Protein AF-A0ABD2PWU7-F1 (afdb_monomer_lite)

pLDDT: mean 70.2, std 17.77, range [23.59, 94.62]

Structure (mmCIF, N/CA/C/O backbone):
data_AF-A0ABD2PWU7-F1
#
_entry.id   AF-A0ABD2PWU7-F1
#
loop_
_atom_site.group_PDB
_atom_site.id
_atom_site.type_symbol
_atom_site.label_atom_id
_atom_site.label_alt_id
_atom_site.label_comp_id
_atom_site.label_asym_id
_atom_site.label_entity_id
_atom_site.label_seq_id
_atom_site.pdbx_PDB_ins_code
_atom_site.Cartn_x
_atom_site.Cartn_y
_atom_site.Cartn_z
_atom_site.occupancy
_atom_site.B_iso_or_equiv
_atom_site.auth_seq_id
_atom_site.auth_comp_id
_atom_site.auth_asym_id
_atom_site.auth_atom_id
_atom_site.pdbx_PDB_model_num
ATOM 1 N N . MET A 1 1 ? 7.432 2.715 -42.681 1.00 34.25 1 MET A N 1
ATOM 2 C CA . MET A 1 1 ? 7.956 2.878 -41.302 1.00 34.25 1 MET A CA 1
ATOM 3 C C . MET A 1 1 ? 8.471 4.304 -41.055 1.00 34.25 1 MET A C 1
ATOM 5 O O . MET A 1 1 ? 7.788 5.050 -40.371 1.00 34.25 1 MET A O 1
ATOM 9 N N . MET A 1 2 ? 9.568 4.746 -41.690 1.00 31.59 2 MET A N 1
ATOM 10 C CA . MET A 1 2 ? 10.082 6.135 -41.594 1.00 31.59 2 MET A CA 1
ATOM 11 C C . MET A 1 2 ? 9.092 7.215 -42.067 1.00 31.59 2 MET A C 1
ATOM 13 O O . MET A 1 2 ? 9.063 8.310 -41.515 1.00 31.59 2 MET A O 1
ATOM 17 N N . GLN A 1 3 ? 8.257 6.896 -43.059 1.00 32.16 3 GLN A N 1
ATOM 18 C CA . GLN A 1 3 ? 7.255 7.813 -43.608 1.00 32.16 3 GLN A CA 1
ATOM 19 C C . GLN A 1 3 ? 6.080 8.042 -42.638 1.00 32.16 3 GLN A C 1
ATOM 21 O O . GLN A 1 3 ? 5.658 9.183 -42.486 1.00 32.16 3 GLN A O 1
ATOM 26 N N . ILE A 1 4 ? 5.655 6.991 -41.915 1.00 40.31 4 ILE A N 1
ATOM 27 C CA . ILE A 1 4 ? 4.580 6.999 -40.898 1.00 40.31 4 ILE A CA 1
ATOM 28 C C . ILE A 1 4 ? 4.994 7.864 -39.701 1.00 40.31 4 ILE A C 1
ATOM 30 O O . ILE A 1 4 ? 4.287 8.791 -39.327 1.00 40.31 4 ILE A O 1
ATOM 34 N N . LEU A 1 5 ? 6.196 7.635 -39.162 1.00 40.06 5 LEU A N 1
ATOM 35 C CA . LEU A 1 5 ? 6.740 8.431 -38.056 1.00 40.06 5 LEU A CA 1
ATOM 36 C C . LEU A 1 5 ? 6.976 9.900 -38.460 1.00 40.06 5 LEU A C 1
ATOM 38 O O . LEU A 1 5 ? 6.756 10.800 -37.658 1.00 40.06 5 LEU A O 1
ATOM 42 N N . SER A 1 6 ? 7.371 10.161 -39.715 1.00 35.78 6 SER A N 1
ATOM 43 C CA . SER A 1 6 ? 7.597 11.528 -40.216 1.00 35.78 6 SER A CA 1
ATOM 44 C C . SER A 1 6 ? 6.328 12.315 -40.548 1.00 35.78 6 SER A C 1
ATOM 46 O O . SER A 1 6 ? 6.384 13.538 -40.607 1.00 35.78 6 SER A O 1
ATOM 48 N N . THR A 1 7 ? 5.206 11.636 -40.809 1.00 37.19 7 THR A N 1
ATOM 49 C CA . THR A 1 7 ? 3.903 12.295 -40.999 1.00 37.19 7 THR A CA 1
ATOM 50 C C . THR A 1 7 ? 3.255 12.572 -39.648 1.00 37.19 7 THR A C 1
ATOM 52 O O . THR A 1 7 ? 2.799 13.687 -39.435 1.00 37.19 7 THR A O 1
ATOM 55 N N . MET A 1 8 ? 3.343 11.631 -38.698 1.00 36.53 8 MET A N 1
ATOM 56 C CA . MET A 1 8 ? 2.850 11.819 -37.325 1.00 36.53 8 MET A CA 1
ATOM 57 C C . MET A 1 8 ? 3.576 12.939 -36.559 1.00 36.53 8 MET A C 1
ATOM 59 O O . MET A 1 8 ? 2.984 13.543 -35.675 1.00 36.53 8 MET A O 1
ATOM 63 N N . SER A 1 9 ? 4.841 13.242 -36.889 1.00 35.84 9 SER A N 1
ATOM 64 C CA . SER A 1 9 ? 5.598 14.334 -36.252 1.00 35.84 9 SER A CA 1
ATOM 65 C C . SER A 1 9 ? 5.384 15.714 -36.890 1.00 35.84 9 SER A C 1
ATOM 67 O O . SER A 1 9 ? 5.876 16.697 -36.346 1.00 35.84 9 SER A O 1
ATOM 69 N N . LYS A 1 10 ? 4.774 15.796 -38.082 1.00 36.47 10 LYS A N 1
ATOM 70 C CA . LYS A 1 10 ? 4.662 17.044 -38.866 1.00 36.47 10 LYS A CA 1
ATOM 71 C C . LYS A 1 10 ? 3.297 17.719 -38.758 1.00 36.47 10 LYS A C 1
ATOM 73 O O . LYS A 1 10 ? 3.191 18.894 -39.087 1.00 36.47 10 LYS A O 1
ATOM 78 N N . THR A 1 11 ? 2.266 17.001 -38.332 1.00 35.19 11 THR A N 1
ATOM 79 C CA . THR A 1 11 ? 0.912 17.534 -38.183 1.00 35.19 11 THR A CA 1
ATOM 80 C C . THR A 1 11 ? 0.642 17.816 -36.708 1.00 35.19 11 THR A C 1
ATOM 82 O O . THR A 1 11 ? 0.331 16.900 -35.950 1.00 35.19 11 THR A O 1
ATOM 85 N N . GLU A 1 12 ? 0.770 19.078 -36.292 1.00 33.72 12 GLU A N 1
ATOM 86 C CA . GLU A 1 12 ? 0.353 19.542 -34.954 1.00 33.72 12 GLU A CA 1
ATOM 87 C C . GLU A 1 12 ? -1.167 19.392 -34.720 1.00 33.72 12 GLU A C 1
ATOM 89 O O . GLU A 1 12 ? -1.623 19.422 -33.581 1.00 33.72 12 GLU A O 1
ATOM 94 N N . GLU A 1 13 ? -1.945 19.111 -35.769 1.00 30.77 13 GLU A N 1
ATOM 95 C CA . GLU A 1 13 ? -3.311 18.594 -35.683 1.00 30.77 13 GLU A CA 1
ATOM 96 C C . GLU A 1 13 ? -3.353 17.128 -36.128 1.00 30.77 13 GLU A C 1
ATOM 98 O O . GLU A 1 13 ? -3.134 16.812 -37.298 1.00 30.77 13 GLU A O 1
ATOM 103 N N . ILE A 1 14 ? -3.708 16.214 -35.221 1.00 37.56 14 ILE A N 1
ATOM 104 C CA . ILE A 1 14 ? -4.101 14.854 -35.603 1.00 37.56 14 ILE A CA 1
ATOM 105 C C . ILE A 1 14 ? -5.511 14.926 -36.208 1.00 37.56 14 ILE A C 1
ATOM 107 O O . ILE A 1 14 ? -6.498 14.555 -35.573 1.00 37.56 14 ILE A O 1
ATOM 111 N N . LYS A 1 15 ? -5.633 15.383 -37.458 1.00 28.84 15 LYS A N 1
ATOM 112 C CA . LYS A 1 15 ? -6.737 14.907 -38.294 1.00 28.84 15 LYS A CA 1
ATOM 113 C C . LYS A 1 15 ? -6.399 13.470 -38.656 1.00 28.84 15 LYS A C 1
ATOM 115 O O . LYS A 1 15 ? -5.480 13.207 -39.427 1.00 28.84 15 LYS A O 1
ATOM 120 N N . ILE A 1 16 ? -7.112 12.537 -38.028 1.00 35.25 16 ILE A N 1
ATOM 121 C CA . ILE A 1 16 ? -7.152 11.126 -38.423 1.00 35.25 16 ILE A CA 1
ATOM 122 C C . ILE A 1 16 ? -7.849 11.087 -39.791 1.00 35.25 16 ILE A C 1
ATOM 124 O O . ILE A 1 16 ? -9.027 10.754 -39.887 1.00 35.25 16 ILE A O 1
ATOM 128 N N . ASP A 1 17 ? -7.149 11.534 -40.833 1.00 26.16 17 ASP A N 1
ATOM 129 C CA . ASP A 1 17 ? -7.666 11.546 -42.193 1.00 26.16 17 ASP A CA 1
ATOM 130 C C . ASP A 1 17 ? -7.771 10.110 -42.709 1.00 26.16 17 ASP A C 1
ATOM 132 O O . ASP A 1 17 ? -6.956 9.229 -42.410 1.00 26.16 17 ASP A O 1
ATOM 136 N N . GLU A 1 18 ? -8.820 9.889 -43.494 1.00 30.84 18 GLU A N 1
ATOM 137 C CA . GLU A 1 18 ? -9.349 8.614 -43.988 1.00 30.84 18 GLU A CA 1
ATOM 138 C C . GLU A 1 18 ? -8.356 7.766 -44.814 1.00 30.84 18 GLU A C 1
ATOM 140 O O . GLU A 1 18 ? -8.673 6.646 -45.209 1.00 30.84 18 GLU A O 1
ATOM 145 N N . SER A 1 19 ? -7.125 8.238 -45.027 1.00 32.84 19 SER A N 1
ATOM 146 C CA . SER A 1 19 ? -6.068 7.551 -45.777 1.00 32.84 19 SER A CA 1
ATOM 147 C C . SER A 1 19 ? -5.374 6.406 -45.024 1.00 32.84 19 SER A C 1
ATOM 149 O O . SER A 1 19 ? -4.633 5.643 -45.640 1.00 32.84 19 SER A O 1
ATOM 151 N N . TYR A 1 20 ? -5.598 6.247 -43.713 1.00 38.97 20 TYR A N 1
ATOM 152 C CA . TYR A 1 20 ? -5.030 5.146 -42.914 1.00 38.97 20 TYR A CA 1
ATOM 153 C C . TYR A 1 20 ? -6.076 4.091 -42.523 1.00 38.97 20 TYR A C 1
ATOM 155 O O . TYR A 1 20 ? -6.148 3.662 -41.374 1.00 38.97 20 TYR A O 1
ATOM 163 N N . GLY A 1 21 ? -6.854 3.612 -43.498 1.00 32.50 21 GLY A N 1
ATOM 164 C CA . GLY A 1 21 ? -7.841 2.529 -43.349 1.00 32.50 21 GLY A CA 1
ATOM 165 C C . GLY A 1 21 ? -7.279 1.130 -43.032 1.00 32.50 21 GLY A C 1
ATOM 166 O O . GLY A 1 21 ? -7.950 0.141 -43.300 1.00 32.50 21 GLY A O 1
ATOM 167 N N . PHE A 1 22 ? -6.055 1.019 -42.499 1.00 37.34 22 PHE A N 1
ATOM 168 C CA . PHE A 1 22 ? -5.415 -0.264 -42.158 1.00 37.34 22 PHE A CA 1
ATOM 169 C C . PHE A 1 22 ? -5.101 -0.425 -40.662 1.00 37.34 22 PHE A C 1
ATOM 171 O O . PHE A 1 22 ? -4.776 -1.519 -40.202 1.00 37.34 22 PHE A O 1
ATOM 178 N N . MET A 1 23 ? -5.196 0.655 -39.882 1.00 37.44 23 MET A N 1
ATOM 179 C CA . MET A 1 23 ? -5.170 0.590 -38.425 1.00 37.44 23 MET A CA 1
ATOM 180 C C . MET A 1 23 ? -6.578 0.902 -37.928 1.00 37.44 23 MET A C 1
ATOM 182 O O . MET A 1 23 ? -6.939 2.068 -37.806 1.00 37.44 23 MET A O 1
ATOM 186 N N . ASP A 1 24 ? -7.359 -0.141 -37.631 1.00 36.56 24 ASP A N 1
ATOM 187 C CA . ASP A 1 24 ? -8.602 -0.039 -36.853 1.00 36.56 24 ASP A CA 1
ATOM 188 C C . ASP A 1 24 ? -8.263 0.384 -35.412 1.00 36.56 24 ASP A C 1
ATOM 190 O O . ASP A 1 24 ? -8.344 -0.385 -34.453 1.00 36.56 24 ASP A O 1
ATOM 194 N N . ILE A 1 25 ? -7.801 1.622 -35.253 1.00 39.88 25 ILE A N 1
ATOM 195 C CA . ILE A 1 25 ? -7.757 2.303 -33.968 1.00 39.88 25 ILE A CA 1
ATOM 196 C C . ILE A 1 25 ? -9.164 2.887 -33.799 1.00 39.88 25 ILE A C 1
ATOM 198 O O . ILE A 1 25 ? -9.588 3.677 -34.647 1.00 39.88 25 ILE A O 1
ATOM 202 N N . PRO A 1 26 ? -9.931 2.491 -32.767 1.00 34.94 26 PRO A N 1
ATOM 203 C CA . PRO A 1 26 ? -11.303 2.955 -32.605 1.00 34.94 26 PRO A CA 1
ATOM 204 C C . PRO A 1 26 ? -11.345 4.491 -32.580 1.00 34.94 26 PRO A C 1
ATOM 206 O O . PRO A 1 26 ? -10.739 5.122 -31.717 1.00 34.94 26 PRO A O 1
ATOM 209 N N . LYS A 1 27 ? -12.078 5.086 -33.535 1.00 34.91 27 LYS A N 1
ATOM 210 C CA . LYS A 1 27 ? -12.177 6.538 -33.807 1.00 34.91 27 LYS A CA 1
ATOM 211 C C . LYS A 1 27 ? -12.798 7.376 -32.676 1.00 34.91 27 LYS A C 1
ATOM 213 O O . LYS A 1 27 ? -13.041 8.564 -32.851 1.00 34.91 27 LYS A O 1
ATOM 218 N N . THR A 1 28 ? -13.071 6.792 -31.515 1.00 31.52 28 THR A N 1
ATOM 219 C CA . THR A 1 28 ? -13.660 7.482 -30.362 1.00 31.52 28 THR A CA 1
ATOM 220 C C . THR A 1 28 ? -12.638 7.621 -29.232 1.00 31.52 28 THR A C 1
ATOM 222 O O . THR A 1 28 ? -12.677 6.831 -28.288 1.00 31.52 28 THR A O 1
ATOM 225 N N . PRO A 1 29 ? -11.750 8.633 -29.262 1.00 34.34 29 PRO A N 1
ATOM 226 C CA . PRO A 1 29 ? -10.846 8.914 -28.144 1.00 34.34 29 PRO A CA 1
ATOM 227 C C . PRO A 1 29 ? -11.596 9.361 -26.875 1.00 34.34 29 PRO A C 1
ATOM 229 O O . PRO A 1 29 ? -11.069 9.233 -25.776 1.00 34.34 29 PRO A O 1
ATOM 232 N N . ALA A 1 30 ? -12.844 9.832 -27.002 1.00 29.45 30 ALA A N 1
ATOM 233 C CA . ALA A 1 30 ? -13.613 10.419 -25.901 1.00 29.45 30 ALA A CA 1
ATOM 234 C C . ALA A 1 30 ? -14.415 9.417 -25.043 1.00 29.45 30 ALA A C 1
ATOM 236 O O . ALA A 1 30 ? -14.859 9.772 -23.957 1.00 29.45 30 ALA A O 1
ATOM 237 N N . LYS A 1 31 ? -14.622 8.173 -25.504 1.00 28.61 31 LYS A N 1
ATOM 238 C CA . LYS A 1 31 ? -15.430 7.159 -24.785 1.00 28.61 31 LYS A CA 1
ATOM 239 C C . LYS A 1 31 ? -14.616 6.032 -24.143 1.00 28.61 31 LYS A C 1
ATOM 241 O O . LYS A 1 31 ? -15.194 5.175 -23.488 1.00 28.61 31 LYS A O 1
ATOM 246 N N . LEU A 1 32 ? -13.295 6.031 -24.322 1.00 28.73 32 LEU A N 1
ATOM 247 C CA . LEU A 1 32 ? -12.392 4.978 -23.833 1.00 28.73 32 LEU A CA 1
ATOM 248 C C . LEU A 1 32 ? -11.562 5.378 -22.601 1.00 28.73 32 LEU A C 1
ATOM 250 O O . LEU A 1 32 ? -10.792 4.568 -22.096 1.00 28.73 32 LEU A O 1
ATOM 254 N N . THR A 1 33 ? -11.718 6.608 -22.112 1.00 33.91 33 THR A N 1
ATOM 255 C CA . THR A 1 33 ? -11.036 7.145 -20.919 1.00 33.91 33 THR A CA 1
ATOM 256 C C . THR A 1 33 ? -11.896 7.131 -19.664 1.00 33.91 33 THR A C 1
ATOM 258 O O . THR A 1 33 ? -11.377 7.316 -18.567 1.00 33.91 33 THR A O 1
ATOM 261 N N . GLN A 1 34 ? -13.191 6.859 -19.792 1.00 32.19 34 GLN A N 1
ATOM 262 C CA . GLN A 1 34 ? -14.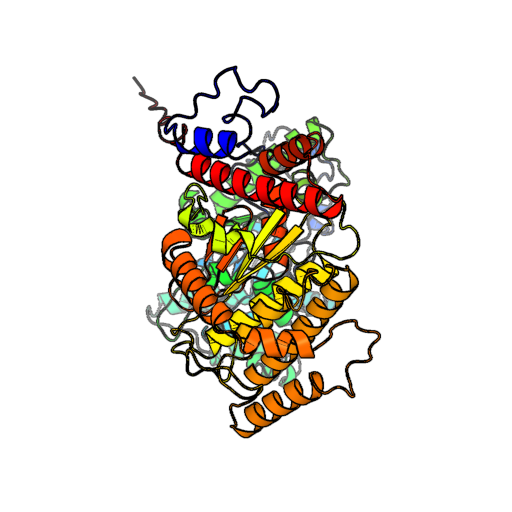007 6.533 -18.638 1.00 32.19 34 GLN A CA 1
ATOM 263 C C . GLN A 1 34 ? -13.857 5.030 -18.402 1.00 32.19 34 GLN A C 1
ATOM 265 O O . GLN A 1 34 ? -14.594 4.217 -18.959 1.00 32.19 34 GLN A O 1
ATOM 270 N N . LEU A 1 35 ? -12.896 4.662 -17.541 1.00 32.47 35 LEU A N 1
ATOM 271 C CA . LEU A 1 35 ? -13.116 3.523 -16.643 1.00 32.47 35 LEU A CA 1
ATOM 272 C C . LEU A 1 35 ? -14.576 3.615 -16.170 1.00 32.47 35 LEU A C 1
ATOM 274 O O . LEU A 1 35 ? -15.042 4.736 -15.958 1.00 32.47 35 LEU A O 1
ATOM 278 N N . PRO A 1 36 ? -15.333 2.512 -16.060 1.00 28.12 36 PRO A N 1
ATOM 279 C CA . PRO A 1 36 ? -16.698 2.585 -15.566 1.00 28.12 36 PRO A CA 1
ATOM 280 C C . PRO A 1 36 ? -16.656 3.113 -14.127 1.00 28.12 36 PRO A C 1
ATOM 282 O O . PRO A 1 36 ? -16.531 2.344 -13.179 1.00 28.12 36 PRO A O 1
ATOM 285 N N . SER A 1 37 ? -16.715 4.436 -13.969 1.00 38.88 37 SER A N 1
ATOM 286 C CA . SER A 1 37 ? -16.764 5.157 -12.706 1.00 38.88 37 SER A CA 1
ATOM 287 C C . SER A 1 37 ? -18.156 4.947 -12.130 1.00 38.88 37 SER A C 1
ATOM 289 O O . SER A 1 37 ? -19.011 5.822 -12.168 1.00 38.88 37 SER A O 1
ATOM 291 N N . GLY A 1 38 ? -18.406 3.722 -11.671 1.00 35.66 38 GLY A N 1
ATOM 292 C CA . GLY A 1 38 ? -19.599 3.343 -10.925 1.00 35.66 38 GLY A CA 1
ATOM 293 C C . GLY A 1 38 ? -19.498 3.674 -9.434 1.00 35.66 38 GLY A C 1
ATOM 294 O O . GLY A 1 38 ? -20.370 3.252 -8.687 1.00 35.66 38 GLY A O 1
ATOM 295 N N . SER A 1 39 ? -18.442 4.377 -9.007 1.00 42.34 39 SER A N 1
ATOM 296 C CA . SER A 1 39 ? -18.268 4.901 -7.648 1.00 42.34 39 SER A CA 1
ATOM 297 C C . SER A 1 39 ? -17.919 6.383 -7.714 1.00 42.34 39 SER A C 1
ATOM 299 O O . SER A 1 39 ? -17.072 6.792 -8.514 1.00 42.34 39 SER A O 1
ATOM 301 N N . VAL A 1 40 ? -18.533 7.166 -6.826 1.00 40.91 40 VAL A N 1
ATOM 302 C CA . VAL A 1 40 ? -18.274 8.601 -6.612 1.00 40.91 40 VAL A CA 1
ATOM 303 C C . VAL A 1 40 ? -16.796 8.879 -6.303 1.00 40.91 40 VAL A C 1
ATOM 305 O O . VAL A 1 40 ? -16.309 9.982 -6.547 1.00 40.91 40 VAL A O 1
ATOM 308 N N . THR A 1 41 ? -16.047 7.885 -5.815 1.00 47.69 41 THR A N 1
ATOM 309 C CA . THR A 1 41 ? -14.619 8.053 -5.519 1.00 47.69 41 THR A CA 1
ATOM 310 C C . THR A 1 41 ? -13.726 7.937 -6.754 1.00 47.69 41 THR A C 1
ATOM 312 O O . THR A 1 41 ? -12.670 8.564 -6.772 1.00 47.69 41 THR A O 1
ATOM 315 N N . GLY A 1 42 ? -14.113 7.166 -7.783 1.00 55.00 42 GLY A N 1
ATOM 316 C CA . GLY A 1 42 ? -13.276 6.892 -8.965 1.00 55.00 42 GLY A CA 1
ATOM 317 C C . GLY A 1 42 ? -11.856 6.399 -8.634 1.00 55.00 42 GLY A C 1
ATOM 318 O O . GLY A 1 42 ? -10.950 6.533 -9.457 1.00 55.00 42 GLY A O 1
ATOM 319 N N . GLN A 1 43 ? -11.643 5.901 -7.412 1.00 65.38 43 GLN A N 1
ATOM 320 C CA . GLN A 1 43 ? -10.336 5.628 -6.824 1.00 65.38 43 GLN A CA 1
ATOM 321 C C . GLN A 1 43 ? -10.084 4.124 -6.721 1.00 65.38 43 GLN A C 1
ATOM 323 O O . GLN A 1 43 ? -10.994 3.303 -6.775 1.00 65.38 43 GLN A O 1
ATOM 328 N N . TRP A 1 44 ? -8.810 3.767 -6.606 1.00 77.62 44 TRP A N 1
ATOM 329 C CA . TRP A 1 44 ? -8.376 2.387 -6.434 1.00 77.62 44 TRP A CA 1
ATOM 330 C C . TRP A 1 44 ? -8.557 1.953 -4.976 1.00 77.62 44 TRP A C 1
ATOM 332 O O . TRP A 1 44 ? -8.318 2.739 -4.057 1.00 77.62 44 TRP A O 1
ATOM 342 N N . ALA A 1 45 ? -8.949 0.697 -4.771 1.00 84.62 45 ALA A N 1
ATOM 343 C CA . ALA A 1 45 ? -9.182 0.101 -3.461 1.00 84.62 45 ALA A CA 1
ATOM 344 C C . ALA A 1 45 ? -8.006 -0.794 -3.062 1.00 84.62 45 ALA A C 1
ATOM 346 O O . ALA A 1 45 ? -7.643 -1.707 -3.800 1.00 84.62 45 ALA A O 1
ATOM 347 N N . LEU A 1 46 ? -7.432 -0.579 -1.884 1.00 88.56 46 LEU A N 1
ATOM 348 C CA . LEU A 1 46 ? -6.423 -1.464 -1.315 1.00 88.56 46 LEU A CA 1
ATOM 349 C C . LEU A 1 46 ? -7.034 -2.805 -0.891 1.00 88.56 46 LEU A C 1
ATOM 351 O O . LEU A 1 46 ? -8.091 -2.848 -0.266 1.00 88.56 46 LEU A O 1
ATOM 355 N N . ASP A 1 47 ? -6.337 -3.899 -1.180 1.00 89.06 47 ASP A N 1
ATOM 356 C CA . ASP A 1 47 ? -6.702 -5.229 -0.705 1.00 89.06 47 ASP A CA 1
ATOM 357 C C . ASP A 1 47 ? -6.428 -5.371 0.797 1.00 89.06 47 ASP A C 1
ATOM 359 O O . ASP A 1 47 ? -5.281 -5.407 1.245 1.00 89.06 47 ASP A O 1
ATOM 363 N N . LEU A 1 48 ? -7.507 -5.456 1.576 1.00 89.38 48 LEU A N 1
ATOM 364 C CA . LEU A 1 48 ? -7.463 -5.543 3.035 1.00 89.38 48 LEU A CA 1
ATOM 365 C C . LEU A 1 48 ? -7.579 -6.979 3.569 1.00 89.38 48 LEU A C 1
ATOM 367 O O . LEU A 1 48 ? -7.531 -7.171 4.782 1.00 89.38 48 LEU A O 1
ATOM 371 N N . ARG A 1 49 ? -7.704 -8.007 2.714 1.00 86.62 49 ARG A N 1
ATOM 372 C CA . ARG A 1 49 ? -7.956 -9.397 3.161 1.00 86.62 49 ARG A CA 1
ATOM 373 C C . ARG A 1 49 ? -6.871 -9.945 4.091 1.00 86.62 49 ARG A C 1
ATOM 375 O O . ARG A 1 49 ? -7.173 -10.688 5.019 1.00 86.62 49 ARG A O 1
ATOM 382 N N . PHE A 1 50 ? -5.614 -9.592 3.822 1.00 86.12 50 PHE A N 1
ATOM 383 C CA . PHE A 1 50 ? -4.446 -10.026 4.597 1.00 86.12 50 PHE A CA 1
ATOM 384 C C . PHE A 1 50 ? -3.907 -8.932 5.526 1.00 86.12 50 PHE A C 1
ATOM 386 O O . PHE A 1 50 ? -2.831 -9.089 6.103 1.00 86.12 50 PHE A O 1
ATOM 393 N N . ALA A 1 51 ? -4.630 -7.819 5.662 1.00 88.19 51 ALA A N 1
ATOM 394 C CA . ALA A 1 51 ? -4.211 -6.727 6.520 1.00 88.19 51 ALA A CA 1
ATOM 395 C C . ALA A 1 51 ? -4.398 -7.119 8.003 1.00 88.19 51 ALA A C 1
ATOM 397 O O . ALA A 1 51 ? -5.450 -7.652 8.369 1.00 88.19 51 ALA A O 1
ATOM 398 N N . PRO A 1 52 ? -3.414 -6.852 8.881 1.00 90.81 52 PRO A N 1
ATOM 399 C CA . PRO A 1 52 ? -3.467 -7.177 10.308 1.00 90.81 52 PRO A CA 1
ATOM 400 C C . PRO A 1 52 ? -4.333 -6.169 11.085 1.00 90.81 52 PRO A C 1
ATOM 402 O O . PRO A 1 52 ? -3.870 -5.472 11.987 1.00 90.81 52 PRO A O 1
ATOM 405 N N . ILE A 1 53 ? -5.605 -6.066 10.704 1.00 91.94 53 ILE A N 1
ATOM 406 C CA . ILE A 1 53 ? -6.568 -5.112 11.259 1.00 91.94 53 ILE A CA 1
ATOM 407 C C . ILE A 1 53 ? -7.157 -5.660 12.560 1.00 91.94 53 ILE A C 1
ATOM 409 O O . ILE A 1 53 ? -7.664 -6.782 12.603 1.00 91.94 53 ILE A O 1
ATOM 413 N N . CYS A 1 54 ? -7.169 -4.835 13.607 1.00 90.62 54 CYS A N 1
ATOM 414 C CA . CYS A 1 54 ? -7.915 -5.122 14.829 1.00 90.62 54 CYS A CA 1
ATOM 415 C C . CYS A 1 54 ? -9.379 -4.710 14.621 1.00 90.62 54 CYS A C 1
ATOM 417 O O . CYS A 1 54 ? -9.730 -3.542 14.796 1.00 90.62 54 CYS A O 1
ATOM 419 N N . PHE A 1 55 ? -10.231 -5.642 14.190 1.00 91.56 55 PHE A N 1
ATOM 420 C CA . PHE A 1 55 ? -11.667 -5.388 14.037 1.00 91.56 55 PHE A CA 1
ATOM 421 C C . PHE A 1 55 ? -12.369 -5.357 15.395 1.00 91.56 55 PHE A C 1
ATOM 423 O O . PHE A 1 55 ? -12.189 -6.266 16.201 1.00 91.56 55 PHE A O 1
ATOM 430 N N . ALA A 1 56 ? -13.199 -4.341 15.629 1.00 89.25 56 ALA A N 1
ATOM 431 C CA . ALA A 1 56 ? -13.986 -4.191 16.852 1.00 89.25 56 ALA A CA 1
ATOM 432 C C . ALA A 1 56 ? -15.318 -4.957 16.808 1.00 89.25 56 ALA A C 1
ATOM 434 O O . ALA A 1 56 ? -15.784 -5.440 17.837 1.00 89.25 56 ALA A O 1
ATOM 435 N N . ASN A 1 57 ? -15.905 -5.123 15.623 1.00 89.75 57 ASN A N 1
ATOM 436 C CA . ASN A 1 57 ? -17.134 -5.886 15.402 1.00 89.75 57 ASN A CA 1
ATOM 437 C C . ASN A 1 57 ? -17.056 -6.747 14.128 1.00 89.75 57 ASN A C 1
ATOM 439 O O . ASN A 1 57 ? -16.219 -6.531 13.245 1.00 89.75 57 ASN A O 1
ATOM 443 N N . ASP A 1 58 ? -17.950 -7.730 14.039 1.00 90.44 58 ASP A N 1
ATOM 444 C CA . ASP A 1 58 ? -18.164 -8.572 12.861 1.00 90.44 58 ASP A CA 1
ATOM 445 C C . ASP A 1 58 ? -19.672 -8.789 12.646 1.00 90.44 58 ASP A C 1
ATOM 447 O O . ASP A 1 58 ? -20.324 -9.533 13.381 1.00 90.44 58 ASP A O 1
ATOM 451 N N . LEU A 1 59 ? -20.233 -8.143 11.616 1.00 90.06 59 LEU A N 1
ATOM 452 C CA . LEU A 1 59 ? -21.678 -8.128 11.356 1.00 90.06 59 LEU A CA 1
ATOM 453 C C . LEU A 1 59 ? -22.237 -9.511 10.983 1.00 90.06 59 LEU A C 1
ATOM 455 O O . LEU A 1 59 ? -23.444 -9.727 11.065 1.00 90.06 59 LEU A O 1
ATOM 459 N N . GLU A 1 60 ? -21.385 -10.446 10.556 1.00 90.00 60 GLU A N 1
ATOM 460 C CA . GLU A 1 60 ? -21.805 -11.788 10.143 1.00 90.00 60 GLU A CA 1
ATOM 461 C C . GLU A 1 60 ? -21.788 -12.797 11.296 1.00 90.00 60 GLU A C 1
ATOM 463 O O . GLU A 1 60 ? -22.567 -13.758 11.290 1.00 90.00 60 GLU A O 1
ATOM 468 N N . LYS A 1 61 ? -20.899 -12.588 12.276 1.00 88.38 61 LYS A N 1
ATOM 469 C CA . LYS A 1 61 ? -20.633 -13.536 13.368 1.00 88.38 61 LYS A CA 1
ATOM 470 C C . LYS A 1 61 ? -21.194 -13.093 14.712 1.00 88.38 61 LYS A C 1
ATOM 472 O O . LYS A 1 61 ? -21.594 -13.952 15.495 1.00 88.38 61 LYS A O 1
ATOM 477 N N . ASP A 1 62 ? -21.230 -11.792 14.987 1.00 86.00 62 ASP A N 1
ATOM 478 C CA . ASP A 1 62 ? -21.637 -11.300 16.298 1.00 86.00 62 ASP A CA 1
ATOM 479 C C . ASP A 1 62 ? -23.135 -11.541 16.533 1.00 86.00 62 ASP A C 1
ATOM 481 O O . ASP A 1 62 ? -23.992 -11.214 15.705 1.00 86.00 62 ASP A O 1
ATOM 485 N N . ALA A 1 63 ? -23.469 -12.059 17.719 1.00 83.06 63 ALA A N 1
ATOM 486 C CA . ALA A 1 63 ? -24.848 -12.351 18.112 1.00 83.06 63 ALA A CA 1
ATOM 487 C C . ALA A 1 63 ? -25.755 -11.107 18.057 1.00 83.06 63 ALA A C 1
ATOM 489 O O . ALA A 1 63 ? -26.941 -11.214 17.740 1.00 83.06 63 ALA A O 1
ATOM 490 N N . ALA A 1 64 ? -25.179 -9.919 18.277 1.00 80.88 64 ALA A N 1
ATOM 491 C CA . ALA A 1 64 ? -25.879 -8.637 18.259 1.00 80.88 64 ALA A CA 1
ATOM 492 C C . ALA A 1 64 ? -26.573 -8.314 16.920 1.00 80.88 64 ALA A C 1
ATOM 494 O O . ALA A 1 64 ? -27.541 -7.551 16.930 1.00 80.88 64 ALA A O 1
ATOM 495 N N . PHE A 1 65 ? -26.106 -8.894 15.805 1.00 87.56 65 PHE A N 1
ATOM 496 C CA . PHE A 1 65 ? -26.657 -8.688 14.458 1.00 87.56 65 PHE A CA 1
ATOM 497 C C . PHE A 1 65 ? -27.402 -9.920 13.924 1.00 87.56 65 PHE A C 1
ATOM 499 O O . PHE A 1 65 ? -27.847 -9.930 12.782 1.00 87.56 65 PHE A O 1
ATOM 506 N N . SER A 1 66 ? -27.583 -10.964 14.740 1.00 87.50 66 SER A N 1
ATOM 507 C CA . SER A 1 66 ? -28.244 -12.213 14.326 1.00 87.50 66 SER A CA 1
ATOM 508 C C . SER A 1 66 ? -29.683 -12.024 13.831 1.00 87.50 66 SER A C 1
ATOM 510 O O . SER A 1 66 ? -30.141 -12.788 12.984 1.00 87.50 66 SER A O 1
ATOM 512 N N . SER A 1 67 ? -30.382 -10.997 14.323 1.00 89.50 67 SER A N 1
ATOM 513 C CA . SER A 1 67 ? -31.749 -10.658 13.915 1.00 89.50 67 SER A CA 1
ATOM 514 C C . SER A 1 67 ? -31.837 -9.986 12.543 1.00 89.50 67 SER A C 1
ATOM 516 O O . SER A 1 67 ? -32.929 -9.879 11.986 1.00 89.50 67 SER A O 1
ATOM 518 N N . TRP A 1 68 ? -30.720 -9.507 11.993 1.00 90.69 68 TRP A N 1
ATOM 519 C CA . TRP A 1 68 ? -30.709 -8.772 10.734 1.00 90.69 68 TRP A CA 1
ATOM 520 C C . TRP A 1 68 ? -30.660 -9.713 9.522 1.00 90.69 68 TRP A C 1
ATOM 522 O O . TRP A 1 68 ? -30.064 -10.794 9.580 1.00 90.69 68 TRP A O 1
ATOM 532 N N . PRO A 1 69 ? -31.248 -9.311 8.381 1.00 91.94 69 PRO A N 1
ATOM 533 C CA . PRO A 1 69 ? -31.208 -10.116 7.169 1.00 91.94 69 PRO A CA 1
ATOM 534 C C . PRO A 1 69 ? -29.778 -10.229 6.620 1.00 91.94 69 PRO A C 1
ATOM 536 O O . PRO A 1 69 ? -28.987 -9.290 6.695 1.00 91.94 69 PRO A O 1
ATOM 539 N N . ARG A 1 70 ? -29.462 -11.380 6.013 1.00 91.06 70 ARG A N 1
ATOM 540 C CA . ARG A 1 70 ? -28.144 -11.683 5.411 1.00 91.06 70 ARG A CA 1
ATOM 541 C C . ARG A 1 70 ? -28.138 -11.672 3.879 1.00 91.06 70 ARG A C 1
ATOM 543 O O . ARG A 1 70 ? -27.124 -12.003 3.268 1.00 91.06 70 ARG A O 1
ATOM 550 N N . THR A 1 71 ? -29.268 -11.337 3.263 1.00 90.69 71 THR A N 1
ATOM 551 C CA . THR A 1 71 ? -29.461 -11.336 1.805 1.00 90.69 71 THR A CA 1
ATOM 552 C C . THR A 1 71 ? -29.281 -9.937 1.229 1.00 90.69 71 THR A C 1
ATOM 554 O O . THR A 1 71 ? -29.835 -8.985 1.785 1.00 90.69 71 THR A O 1
ATOM 557 N N . VAL A 1 72 ? -28.647 -9.812 0.061 1.00 89.69 72 VAL A N 1
ATOM 558 C CA . VAL A 1 72 ? -28.464 -8.538 -0.664 1.00 89.69 72 VAL A CA 1
ATOM 559 C C . VAL A 1 72 ? -29.800 -7.855 -0.963 1.00 89.69 72 VAL A C 1
ATOM 561 O O . VAL A 1 72 ? -29.890 -6.629 -0.939 1.00 89.69 72 VAL A O 1
ATOM 564 N N . ARG A 1 73 ? -30.877 -8.633 -1.142 1.00 88.94 73 ARG A N 1
ATOM 565 C CA . ARG A 1 73 ? -32.250 -8.121 -1.314 1.00 88.94 73 ARG A CA 1
ATOM 566 C C . ARG A 1 73 ? -32.694 -7.157 -0.210 1.00 88.94 73 ARG A C 1
ATOM 568 O O . ARG A 1 73 ? -33.500 -6.273 -0.480 1.00 88.94 73 ARG A O 1
ATOM 575 N N . ALA A 1 74 ? -32.147 -7.278 1.001 1.00 88.44 74 ALA A N 1
ATOM 576 C CA . ALA A 1 74 ? -32.445 -6.367 2.104 1.00 88.44 74 ALA A CA 1
ATOM 577 C C . ALA A 1 74 ? -32.078 -4.911 1.776 1.00 88.44 74 ALA A C 1
ATOM 579 O O . ALA A 1 74 ? -32.781 -3.995 2.199 1.00 88.44 74 ALA A O 1
ATOM 580 N N . LEU A 1 75 ? -31.046 -4.691 0.953 1.00 88.19 75 LEU A N 1
ATOM 581 C CA . LEU A 1 75 ? -30.637 -3.352 0.528 1.00 88.19 75 LEU A CA 1
ATOM 582 C C . LEU A 1 75 ? -31.693 -2.659 -0.343 1.00 88.19 75 LEU A C 1
ATOM 584 O O . LEU A 1 75 ? -31.715 -1.435 -0.392 1.00 88.19 75 LEU A O 1
ATOM 588 N N . PHE A 1 76 ? -32.575 -3.408 -1.011 1.00 86.69 76 PHE A N 1
ATOM 589 C CA . PHE A 1 76 ? -33.638 -2.864 -1.869 1.00 86.69 76 PHE A CA 1
ATOM 590 C C . PHE A 1 76 ? -34.919 -2.524 -1.105 1.00 86.69 76 PHE A C 1
ATOM 592 O O . PHE A 1 76 ? -35.845 -1.947 -1.674 1.00 86.69 76 PHE A O 1
ATOM 599 N N . THR A 1 77 ? -35.008 -2.894 0.172 1.00 81.69 77 THR A N 1
ATOM 600 C CA . THR A 1 77 ? -36.226 -2.658 0.946 1.00 81.69 77 THR A CA 1
ATOM 601 C C . THR A 1 77 ? -36.409 -1.159 1.210 1.00 81.69 77 THR A C 1
ATOM 603 O O . THR A 1 77 ? -35.458 -0.494 1.627 1.00 81.69 77 THR A O 1
ATOM 606 N N . PRO A 1 78 ? -37.600 -0.577 0.984 1.00 67.81 78 PRO A N 1
ATOM 607 C CA . PRO A 1 78 ? -37.873 0.814 1.343 1.00 67.81 78 PRO A CA 1
ATOM 608 C C . PRO A 1 78 ? -37.743 1.016 2.862 1.00 67.81 78 PRO A C 1
ATOM 610 O O . PRO A 1 78 ? -38.231 0.215 3.655 1.00 67.81 78 PRO A O 1
ATOM 613 N N . SER A 1 79 ? -37.048 2.080 3.281 1.00 62.59 79 SER A N 1
ATOM 614 C CA . SER A 1 79 ? -36.938 2.442 4.703 1.00 62.59 79 SER A CA 1
ATOM 615 C C . SER A 1 79 ? -38.127 3.320 5.019 1.00 62.59 79 SER A C 1
ATOM 617 O O . SER A 1 79 ? -38.119 4.491 4.658 1.00 62.59 79 SER A O 1
ATOM 619 N N . TYR A 1 80 ? -39.143 2.775 5.674 1.00 54.62 80 TYR A N 1
ATOM 620 C CA . TYR A 1 80 ? -40.271 3.596 6.110 1.00 54.62 80 TYR A CA 1
ATOM 621 C C . TYR A 1 80 ? -39.999 4.305 7.449 1.00 54.62 80 TYR A C 1
ATOM 623 O O . TYR A 1 80 ? -40.594 5.344 7.704 1.00 54.62 80 TYR A O 1
ATOM 631 N N . PHE A 1 81 ? -39.070 3.795 8.275 1.00 51.38 81 PHE A N 1
ATOM 632 C CA . PHE A 1 81 ? -38.807 4.311 9.634 1.00 51.38 81 PHE A CA 1
ATOM 633 C C . PHE A 1 81 ? -37.330 4.291 10.076 1.00 51.38 81 PHE A C 1
ATOM 635 O O . PHE A 1 81 ? -37.031 4.480 11.250 1.00 51.38 81 PHE A O 1
ATOM 642 N N . GLY A 1 82 ? -36.388 4.062 9.161 1.00 52.31 82 GLY A N 1
ATOM 643 C CA . GLY A 1 82 ? -34.953 4.050 9.458 1.00 52.31 82 GLY A CA 1
ATOM 644 C C . GLY A 1 82 ? -34.234 4.980 8.499 1.00 52.31 82 GLY A C 1
ATOM 645 O O . GLY A 1 82 ? -34.626 5.039 7.338 1.00 52.31 82 GLY A O 1
ATOM 646 N N . GLY A 1 83 ? -33.227 5.710 8.978 1.00 65.00 83 GLY A N 1
ATOM 647 C CA . GLY A 1 83 ? -32.436 6.645 8.178 1.00 65.00 83 GLY A CA 1
ATOM 648 C C . GLY A 1 83 ? -31.783 6.022 6.926 1.00 65.00 83 GLY A C 1
ATOM 649 O O . GLY A 1 83 ? -32.115 4.913 6.503 1.00 65.00 83 GLY A O 1
ATOM 650 N N . PRO A 1 84 ? -30.824 6.714 6.299 1.00 66.75 84 PRO A N 1
ATOM 651 C CA . PRO A 1 84 ? -30.307 6.312 4.990 1.00 66.75 84 PRO A CA 1
ATOM 652 C C . PRO A 1 84 ? -29.613 4.938 4.967 1.00 66.75 84 PRO A C 1
ATOM 654 O O . PRO A 1 84 ? -29.490 4.338 3.902 1.00 66.75 84 PRO A O 1
ATOM 657 N N . MET A 1 85 ? -29.180 4.416 6.119 1.00 80.19 85 MET A N 1
ATOM 658 C CA . MET A 1 85 ? -28.476 3.136 6.212 1.00 80.19 85 MET A CA 1
ATOM 659 C C . MET A 1 85 ? -29.430 1.957 6.443 1.00 80.19 85 MET A C 1
ATOM 661 O O . MET A 1 85 ? -30.258 1.971 7.355 1.00 80.19 85 MET A O 1
ATOM 665 N N . LYS A 1 86 ? -29.276 0.900 5.639 1.00 84.88 86 LYS A N 1
ATOM 666 C CA . LYS A 1 86 ? -30.055 -0.343 5.747 1.00 84.88 86 LYS A CA 1
ATOM 667 C C . LYS A 1 86 ? -29.432 -1.301 6.755 1.00 84.88 86 LYS A C 1
ATOM 669 O O . LYS A 1 86 ? -28.225 -1.514 6.744 1.00 84.88 86 LYS A O 1
ATOM 674 N N . GLN A 1 87 ? -30.267 -1.926 7.582 1.00 87.50 87 GLN A N 1
ATOM 675 C CA . GLN A 1 87 ? -29.829 -2.992 8.483 1.00 87.50 87 GLN A CA 1
ATOM 676 C C . GLN A 1 87 ? -29.544 -4.266 7.685 1.00 87.50 87 GLN A C 1
ATOM 678 O O . GLN A 1 87 ? -30.434 -4.809 7.027 1.00 87.50 87 GLN A O 1
ATOM 683 N N . ILE A 1 88 ? -28.300 -4.738 7.739 1.00 90.31 88 ILE A N 1
ATOM 684 C CA . ILE A 1 88 ? -27.853 -5.951 7.055 1.00 90.31 88 ILE A CA 1
ATOM 685 C C . ILE A 1 88 ? -26.715 -6.612 7.839 1.00 90.31 88 ILE A C 1
ATOM 687 O O . ILE A 1 88 ? -25.737 -5.960 8.197 1.00 90.31 88 ILE A O 1
ATOM 691 N N . ALA A 1 89 ? -26.835 -7.911 8.118 1.00 91.06 89 ALA A N 1
ATOM 692 C CA . ALA A 1 89 ? -25.813 -8.704 8.814 1.00 91.06 89 ALA A CA 1
ATOM 693 C C . ALA A 1 89 ? -24.758 -9.232 7.830 1.00 91.06 89 ALA A C 1
ATOM 695 O O . ALA A 1 89 ? -24.550 -10.440 7.704 1.00 91.06 89 ALA A O 1
ATOM 696 N N . ARG A 1 90 ? -24.155 -8.321 7.060 1.00 91.56 90 ARG A N 1
ATOM 697 C CA . ARG A 1 90 ? -23.094 -8.609 6.089 1.00 91.56 90 ARG A CA 1
ATOM 698 C C . ARG A 1 90 ? -22.007 -7.553 6.173 1.00 91.56 90 ARG A C 1
ATOM 700 O O . ARG A 1 90 ? -22.305 -6.365 6.267 1.00 91.56 90 ARG A O 1
ATOM 707 N N . ASN A 1 91 ? -20.753 -7.986 6.070 1.00 92.81 91 ASN A N 1
ATOM 708 C CA . ASN A 1 91 ? -19.575 -7.116 6.116 1.00 92.81 91 ASN A CA 1
ATOM 709 C C . ASN A 1 91 ? -19.351 -6.389 4.770 1.00 92.81 91 ASN A C 1
ATOM 711 O O . ASN A 1 91 ? -18.303 -6.523 4.144 1.00 92.81 91 ASN A O 1
ATOM 715 N N . TYR A 1 92 ? -20.360 -5.655 4.291 1.00 91.88 92 TYR A N 1
ATOM 716 C CA . TYR A 1 92 ? -20.289 -4.893 3.035 1.00 91.88 92 TYR A CA 1
ATOM 717 C C . TYR A 1 92 ? -19.668 -3.507 3.193 1.00 91.88 92 TYR A C 1
ATOM 719 O O . TYR A 1 92 ? -19.178 -2.944 2.214 1.00 91.88 92 TYR A O 1
ATOM 727 N N . PHE A 1 93 ? -19.686 -2.960 4.407 1.00 92.38 93 PHE A N 1
ATOM 728 C CA . PHE A 1 93 ? -19.148 -1.643 4.724 1.00 92.38 93 PHE A CA 1
ATOM 729 C C . PHE A 1 93 ? -18.056 -1.803 5.780 1.00 92.38 93 PHE A C 1
ATOM 731 O O . PHE A 1 93 ? -18.336 -1.860 6.975 1.00 92.38 93 PHE A O 1
ATOM 738 N N . ASN A 1 94 ? -16.813 -1.919 5.327 1.00 93.44 94 ASN A N 1
ATOM 739 C CA . ASN A 1 94 ? -15.627 -2.016 6.162 1.00 93.44 94 ASN A CA 1
ATOM 740 C C . ASN A 1 94 ? -14.995 -0.625 6.299 1.00 93.44 94 ASN A C 1
ATOM 742 O O . ASN A 1 94 ? -14.600 -0.006 5.312 1.00 93.44 94 ASN A O 1
ATOM 746 N N . LEU A 1 95 ? -14.892 -0.145 7.531 1.00 94.19 95 LEU A N 1
ATOM 747 C CA . LEU A 1 95 ? -14.295 1.125 7.913 1.00 94.19 95 LEU A CA 1
ATOM 748 C C . LEU A 1 95 ? -13.040 0.842 8.732 1.00 94.19 95 LEU A C 1
ATOM 750 O O . LEU A 1 95 ? -13.130 0.379 9.865 1.00 94.19 95 LEU A O 1
ATOM 754 N N . VAL A 1 96 ? -11.868 1.115 8.175 1.00 94.62 96 VAL A N 1
ATOM 755 C CA . VAL A 1 96 ? -10.599 0.905 8.871 1.00 94.62 96 VAL A CA 1
ATOM 756 C C . VAL A 1 96 ? -9.965 2.258 9.161 1.00 94.62 96 VAL A C 1
ATOM 758 O O . VAL A 1 96 ? -9.674 3.031 8.250 1.00 94.62 96 VAL A O 1
ATOM 761 N N . LEU A 1 97 ? -9.784 2.554 10.445 1.00 93.81 97 LEU A N 1
ATOM 762 C CA . LEU A 1 97 ? -9.157 3.778 10.919 1.00 93.81 97 LEU A CA 1
ATOM 763 C C . LEU A 1 97 ? -7.666 3.553 11.074 1.00 93.81 97 LEU A C 1
ATOM 765 O O . LEU A 1 97 ? -7.230 2.692 11.841 1.00 93.81 97 LEU A O 1
ATOM 769 N N . MET A 1 98 ? -6.904 4.349 10.339 1.00 91.12 98 MET A N 1
ATOM 770 C CA . MET A 1 98 ? -5.464 4.381 10.417 1.00 91.12 98 MET A CA 1
ATOM 771 C C . MET A 1 98 ? -5.047 5.630 11.176 1.00 91.12 98 MET A C 1
ATOM 773 O O . MET A 1 98 ? -5.171 6.744 10.665 1.00 91.12 98 MET A O 1
ATOM 777 N N . VAL A 1 99 ? -4.623 5.440 12.418 1.00 89.94 99 VAL A N 1
ATOM 778 C CA . VAL A 1 99 ? -4.522 6.542 13.369 1.00 89.94 99 VAL A CA 1
ATOM 779 C C . VAL A 1 99 ? -3.345 6.375 14.315 1.00 89.94 99 VAL A C 1
ATOM 781 O O . VAL A 1 99 ? -3.009 5.268 14.744 1.00 89.94 99 VAL A O 1
ATOM 784 N N . ASP A 1 100 ? -2.757 7.510 14.675 1.00 89.12 100 ASP A N 1
ATOM 785 C CA . ASP A 1 100 ? -1.947 7.639 15.876 1.00 89.12 100 ASP A CA 1
ATOM 786 C C . ASP A 1 100 ? -2.884 7.998 17.047 1.00 89.12 100 ASP A C 1
ATOM 788 O O . ASP A 1 100 ? -3.647 8.962 16.940 1.00 89.12 100 ASP A O 1
ATOM 792 N N . PRO A 1 101 ? -2.885 7.237 18.157 1.00 87.00 101 PRO A N 1
ATOM 793 C CA . PRO A 1 101 ? -3.852 7.433 19.232 1.00 87.00 101 PRO A CA 1
ATOM 794 C C . PRO A 1 101 ? -3.752 8.810 19.899 1.00 87.00 101 PRO A C 1
ATOM 796 O O . PRO A 1 101 ? -4.747 9.294 20.429 1.00 87.00 101 PRO A O 1
ATOM 799 N N . LEU A 1 102 ? -2.584 9.455 19.897 1.00 87.19 102 LEU A N 1
ATOM 800 C CA . LEU A 1 102 ? -2.418 10.730 20.597 1.00 87.19 102 LEU A CA 1
ATOM 801 C C . LEU A 1 102 ? -2.801 11.938 19.731 1.00 87.19 102 LEU A C 1
ATOM 803 O O . LEU A 1 102 ? -2.984 13.035 20.253 1.00 87.19 102 LEU A O 1
ATOM 807 N N . GLU A 1 103 ? -2.973 11.756 18.425 1.00 87.44 103 GLU A N 1
ATOM 808 C CA . GLU A 1 103 ? -3.295 12.852 17.519 1.00 87.44 103 GLU A CA 1
ATOM 809 C C . GLU A 1 103 ? -4.736 13.380 17.735 1.00 87.44 103 GLU A C 1
ATOM 811 O O . GLU A 1 103 ? -5.687 12.599 17.768 1.00 87.44 103 GLU A O 1
ATOM 816 N N . PRO A 1 104 ? -4.969 14.705 17.830 1.00 85.12 104 PRO A N 1
ATOM 817 C CA . PRO A 1 104 ? -6.272 15.260 18.224 1.00 85.12 104 PRO A CA 1
ATOM 818 C C . PRO A 1 104 ? -7.426 14.951 17.252 1.00 85.12 104 PRO A C 1
ATOM 820 O O . PRO A 1 104 ? -8.562 14.701 17.675 1.00 85.12 104 PRO A O 1
ATOM 823 N N . VAL A 1 105 ? -7.162 14.942 15.939 1.00 88.56 105 VAL A N 1
ATOM 824 C CA . VAL A 1 105 ? -8.179 14.581 14.933 1.00 88.56 105 VAL A CA 1
ATOM 825 C C . VAL A 1 105 ? -8.515 13.093 15.040 1.00 88.56 105 VAL A C 1
ATOM 827 O O . VAL A 1 105 ? -9.693 12.730 15.052 1.00 88.56 105 VAL A O 1
ATOM 830 N N . ALA A 1 106 ? -7.497 12.246 15.212 1.00 89.75 106 ALA A N 1
ATOM 831 C CA . ALA A 1 106 ? -7.675 10.820 15.440 1.00 89.75 106 ALA A CA 1
ATOM 832 C C . ALA A 1 106 ? -8.494 10.532 16.704 1.00 89.75 106 ALA A C 1
ATOM 834 O O . ALA A 1 106 ? -9.434 9.743 16.645 1.00 89.75 106 ALA A O 1
ATOM 835 N N . GLN A 1 107 ? -8.219 11.213 17.822 1.00 89.56 107 GLN A N 1
ATOM 836 C CA . GLN A 1 107 ? -9.001 11.069 19.056 1.00 89.56 107 GLN A CA 1
ATOM 837 C C . GLN A 1 107 ? -10.495 11.330 18.817 1.00 89.56 107 GLN A C 1
ATOM 839 O O . GLN A 1 107 ? -11.352 10.598 19.318 1.00 89.56 107 GLN A O 1
ATOM 844 N N . SER A 1 108 ? -10.814 12.350 18.015 1.00 90.12 108 SER A N 1
ATOM 845 C CA . SER A 1 108 ? -12.195 12.680 17.653 1.00 90.12 108 SER A CA 1
ATOM 846 C C . SER A 1 108 ? -12.843 11.562 16.829 1.00 90.12 108 SER A C 1
ATOM 848 O O . SER A 1 108 ? -13.957 11.138 17.137 1.00 90.12 108 SER A O 1
ATOM 850 N N . TRP A 1 109 ? -12.138 11.029 15.826 1.00 92.31 109 TRP A N 1
ATOM 851 C CA . TRP A 1 109 ? -12.629 9.914 15.006 1.00 92.31 109 TRP A CA 1
ATOM 852 C C . TRP A 1 109 ? -12.825 8.632 15.815 1.00 92.31 109 TRP A C 1
ATOM 854 O O . TRP A 1 109 ? -13.824 7.942 15.631 1.00 92.31 109 TRP A O 1
ATOM 864 N N . ILE A 1 110 ? -11.917 8.332 16.743 1.00 92.75 110 ILE A N 1
ATOM 865 C CA . ILE A 1 110 ? -12.003 7.150 17.603 1.00 92.75 110 ILE A CA 1
ATOM 866 C C . ILE A 1 110 ? -13.224 7.237 18.535 1.00 92.75 110 ILE A C 1
ATOM 868 O O . ILE A 1 110 ? -13.958 6.258 18.670 1.00 92.75 110 ILE A O 1
ATOM 872 N N . ARG A 1 111 ? -13.499 8.410 19.124 1.00 90.25 111 ARG A N 1
ATOM 873 C CA . ARG A 1 111 ? -14.707 8.633 19.942 1.00 90.25 111 ARG A CA 1
ATOM 874 C C . ARG A 1 111 ? -15.995 8.464 19.128 1.00 90.25 111 ARG A C 1
ATOM 876 O O . ARG A 1 111 ? -16.948 7.855 19.609 1.00 90.25 111 ARG A O 1
ATOM 883 N N . LEU A 1 112 ? -16.027 8.974 17.895 1.00 90.94 112 LEU A N 1
ATOM 884 C CA . LEU A 1 112 ? -17.172 8.787 16.995 1.00 90.94 112 LEU A CA 1
ATOM 885 C C . LEU A 1 112 ? -17.340 7.317 16.588 1.00 90.94 112 LEU A C 1
ATOM 887 O O . LEU A 1 112 ? -18.456 6.804 16.566 1.00 90.94 112 LEU A O 1
ATOM 891 N N . ALA A 1 113 ? -16.239 6.606 16.341 1.00 90.75 113 ALA A N 1
ATOM 892 C CA . ALA A 1 113 ? -16.264 5.177 16.048 1.00 90.75 113 ALA A CA 1
ATOM 893 C C . ALA A 1 113 ? -16.825 4.351 17.218 1.00 90.75 113 ALA A C 1
ATOM 895 O O . ALA A 1 113 ? -17.625 3.442 16.997 1.00 90.75 113 ALA A O 1
ATOM 896 N N . GLU A 1 114 ? -16.476 4.694 18.463 1.00 87.75 114 GLU A N 1
ATOM 897 C CA . GLU A 1 114 ? -17.085 4.091 19.654 1.00 87.75 114 GLU A CA 1
ATOM 898 C C . GLU A 1 114 ? -18.604 4.336 19.691 1.00 87.75 114 GLU A C 1
ATOM 900 O O . GLU A 1 114 ? -19.380 3.398 19.889 1.00 87.75 114 GLU A O 1
ATOM 905 N N . ALA A 1 115 ? -19.050 5.565 19.408 1.00 87.25 115 ALA A N 1
ATOM 906 C CA . ALA A 1 115 ? -20.474 5.890 19.331 1.00 87.25 115 ALA A CA 1
ATOM 907 C C . ALA A 1 115 ? -21.211 5.081 18.243 1.00 87.25 115 ALA A C 1
ATOM 909 O O . ALA A 1 115 ? -22.345 4.644 18.452 1.00 87.25 115 ALA A O 1
ATOM 910 N N . PHE A 1 116 ? -20.574 4.816 17.100 1.00 88.38 116 PHE A N 1
ATOM 911 C CA . PHE A 1 116 ? -21.147 3.984 16.036 1.00 88.38 116 PHE A CA 1
ATOM 912 C C . PHE A 1 116 ? -21.303 2.516 16.431 1.00 88.38 116 PHE A C 1
ATOM 914 O O . PHE A 1 116 ? -22.320 1.900 16.095 1.00 88.38 116 PHE A O 1
ATOM 921 N N . LEU A 1 117 ? -20.335 1.966 17.170 1.00 86.56 117 LEU A N 1
ATOM 922 C CA . LEU A 1 117 ? -20.428 0.612 17.723 1.00 86.56 117 LEU A CA 1
ATOM 923 C C . LEU A 1 117 ? -21.575 0.512 18.734 1.00 86.56 117 LEU A C 1
ATOM 925 O O . LEU A 1 117 ? -22.378 -0.420 18.668 1.00 86.56 117 LEU A O 1
ATOM 929 N N . ILE A 1 118 ? -21.695 1.504 19.621 1.00 84.50 118 ILE A N 1
ATOM 930 C CA . ILE A 1 118 ? -22.773 1.599 20.616 1.00 84.50 118 ILE A CA 1
ATOM 931 C C . ILE A 1 118 ? -24.149 1.644 19.938 1.00 84.50 118 ILE A C 1
ATOM 933 O O . ILE A 1 118 ? -25.061 0.915 20.332 1.00 84.50 118 ILE A O 1
ATOM 937 N N . ASN A 1 119 ? -24.284 2.449 18.883 1.00 86.06 119 ASN A N 1
ATOM 938 C CA . ASN A 1 119 ? -25.537 2.629 18.148 1.00 86.06 119 ASN A CA 1
ATOM 939 C C . ASN A 1 119 ? -25.848 1.501 17.149 1.00 86.06 119 ASN A C 1
ATOM 941 O O . ASN A 1 119 ? -26.856 1.582 16.448 1.00 86.06 119 ASN A O 1
ATOM 945 N N . LYS A 1 120 ? -25.022 0.444 17.085 1.00 85.62 120 LYS A N 1
ATOM 946 C CA . LYS A 1 120 ? -25.184 -0.700 16.171 1.00 85.62 120 LYS A CA 1
ATOM 947 C C . LYS A 1 120 ? -25.375 -0.260 14.717 1.00 85.62 120 LYS A C 1
ATOM 949 O O . LYS A 1 120 ? -26.322 -0.689 14.059 1.00 85.62 120 LYS A O 1
ATOM 954 N N . LEU A 1 121 ? -24.502 0.608 14.207 1.00 87.88 121 LEU A N 1
ATOM 955 C CA . LEU A 1 121 ? -24.517 0.929 12.777 1.00 87.88 121 LEU A CA 1
ATOM 956 C C . LEU A 1 121 ? -24.106 -0.298 11.938 1.00 87.88 121 LEU A C 1
ATOM 958 O O . LEU A 1 121 ? -23.302 -1.108 12.405 1.00 87.88 121 LEU A O 1
ATOM 962 N N . PRO A 1 122 ? -24.619 -0.452 10.699 1.00 89.44 122 PRO A N 1
ATOM 963 C CA . PRO A 1 122 ? -24.286 -1.566 9.808 1.00 89.44 122 PRO A CA 1
ATOM 964 C C . PRO A 1 122 ? -22.902 -1.384 9.165 1.00 89.44 122 PRO A C 1
ATOM 966 O O . PRO A 1 122 ? -22.750 -1.464 7.952 1.00 89.44 122 PRO A O 1
ATOM 969 N N . ILE A 1 123 ? -21.886 -1.087 9.974 1.00 92.00 123 ILE A N 1
ATOM 970 C CA . ILE A 1 123 ? -20.517 -0.816 9.539 1.00 92.00 123 ILE A CA 1
ATOM 971 C C . ILE A 1 123 ? -19.578 -1.666 10.383 1.00 92.00 123 ILE A C 1
ATOM 973 O O . ILE A 1 123 ? -19.676 -1.696 11.611 1.00 92.00 123 ILE A O 1
ATOM 977 N N . ARG A 1 124 ? -18.650 -2.347 9.719 1.00 93.38 124 ARG A N 1
ATOM 978 C CA . ARG A 1 124 ? -17.571 -3.084 10.359 1.00 93.38 124 ARG A CA 1
ATOM 979 C C . ARG A 1 124 ? -16.396 -2.145 10.601 1.00 93.38 124 ARG A C 1
ATOM 981 O O . ARG A 1 124 ? -15.793 -1.673 9.645 1.00 93.38 124 ARG A O 1
ATOM 988 N N . ILE A 1 125 ? -16.065 -1.882 11.857 1.00 94.06 125 ILE A N 1
ATOM 989 C CA . ILE A 1 125 ? -15.024 -0.930 12.248 1.00 94.06 125 ILE A CA 1
ATOM 990 C C . ILE A 1 125 ? -13.758 -1.689 12.641 1.00 94.06 125 ILE A C 1
ATOM 992 O O . ILE A 1 125 ? -13.798 -2.626 13.441 1.00 94.06 125 ILE A O 1
ATOM 996 N N . GLY A 1 126 ? -12.625 -1.277 12.083 1.00 93.88 126 GLY A N 1
ATOM 997 C CA . GLY A 1 126 ? -11.305 -1.800 12.405 1.00 93.88 126 GLY A CA 1
ATOM 998 C C . GLY A 1 126 ? -10.288 -0.698 12.660 1.00 93.88 126 GLY A C 1
ATOM 999 O O . GLY A 1 126 ? -10.449 0.433 12.208 1.00 93.88 126 GLY A O 1
ATOM 1000 N N . PHE A 1 127 ? -9.229 -1.050 13.381 1.00 93.38 127 PHE A N 1
ATOM 1001 C CA . PHE A 1 127 ? -8.170 -0.134 13.783 1.00 93.38 127 PHE A CA 1
ATOM 1002 C C . PHE A 1 127 ? -6.802 -0.638 13.316 1.00 93.38 127 PHE A C 1
ATOM 1004 O O . PHE A 1 127 ? -6.485 -1.824 13.455 1.00 93.38 127 PHE A O 1
ATOM 1011 N N . LEU A 1 128 ? -5.998 0.281 12.783 1.00 92.56 128 LEU A N 1
ATOM 1012 C CA . LEU A 1 128 ? -4.585 0.106 12.458 1.00 92.56 128 LEU A CA 1
ATOM 1013 C C . LEU A 1 128 ? -3.792 1.184 13.200 1.00 92.56 128 LEU A C 1
ATOM 1015 O O . LEU A 1 128 ? -3.882 2.365 12.862 1.00 92.56 128 LEU A O 1
ATOM 1019 N N . MET A 1 129 ? -3.046 0.771 14.226 1.00 90.44 129 MET A N 1
ATOM 1020 C CA . MET A 1 129 ? -2.246 1.672 15.051 1.00 90.44 129 MET A CA 1
ATOM 1021 C C . MET A 1 129 ? -0.864 1.821 14.425 1.00 90.44 129 MET A C 1
ATOM 1023 O O . MET A 1 129 ? -0.094 0.863 14.361 1.00 90.44 129 MET A O 1
ATOM 1027 N N . THR A 1 130 ? -0.538 3.022 13.957 1.00 84.69 130 THR A N 1
ATOM 1028 C CA . THR A 1 130 ? 0.716 3.273 13.232 1.00 84.69 130 THR A CA 1
ATOM 1029 C C . THR A 1 130 ? 1.402 4.533 13.745 1.00 84.69 130 THR A C 1
ATOM 1031 O O . THR A 1 130 ? 1.371 5.564 13.073 1.00 84.69 130 THR A O 1
ATOM 1034 N N . PRO A 1 131 ? 2.014 4.479 14.941 1.00 83.56 131 PRO A N 1
ATOM 1035 C CA . PRO A 1 131 ? 2.800 5.599 15.440 1.00 83.56 131 PRO A CA 1
ATOM 1036 C C . PRO A 1 131 ? 4.040 5.814 14.560 1.00 83.56 131 PRO A C 1
ATOM 1038 O O . PRO A 1 131 ? 4.666 4.854 14.102 1.00 83.56 131 PRO A O 1
ATOM 1041 N N . HIS A 1 132 ? 4.405 7.076 14.334 1.00 83.12 132 HIS A N 1
ATOM 1042 C CA . HIS A 1 132 ? 5.618 7.450 13.599 1.00 83.12 132 HIS A CA 1
ATOM 1043 C C . HIS A 1 132 ? 6.891 7.152 14.422 1.00 83.12 132 HIS A C 1
ATOM 1045 O O . HIS A 1 132 ? 6.875 7.173 15.652 1.00 83.12 132 HIS A O 1
ATOM 1051 N N . GLU A 1 133 ? 8.039 6.932 13.769 1.00 80.88 133 GLU A N 1
ATOM 1052 C CA . GLU A 1 133 ? 9.324 6.684 14.460 1.00 80.88 133 GLU A CA 1
ATOM 1053 C C . GLU A 1 133 ? 9.725 7.833 15.404 1.00 80.88 133 GLU A C 1
ATOM 1055 O O . GLU A 1 133 ? 10.242 7.616 16.496 1.00 80.88 133 GLU A O 1
ATOM 1060 N N . LYS A 1 134 ? 9.432 9.065 14.985 1.00 81.19 134 LYS A N 1
ATOM 1061 C CA . LYS A 1 134 ? 9.581 10.322 15.747 1.00 81.19 134 LYS A CA 1
ATOM 1062 C C . LYS A 1 134 ? 8.295 10.779 16.459 1.00 81.19 134 LYS A C 1
ATOM 1064 O O . LYS A 1 134 ? 8.146 11.965 16.734 1.00 81.19 134 LYS A O 1
ATOM 1069 N N . ALA A 1 135 ? 7.328 9.886 16.657 1.00 82.19 135 ALA A N 1
ATOM 1070 C CA . ALA A 1 135 ? 6.188 10.190 17.516 1.00 82.19 135 ALA A CA 1
ATOM 1071 C C . ALA A 1 135 ? 6.646 10.235 18.987 1.00 82.19 135 ALA A C 1
ATOM 1073 O O . ALA A 1 135 ? 7.622 9.556 19.330 1.00 82.19 135 ALA A O 1
ATOM 1074 N N . PRO A 1 136 ? 5.941 10.978 19.861 1.00 85.25 136 PRO A N 1
ATOM 1075 C CA . PRO A 1 136 ? 6.187 10.939 21.297 1.00 85.25 136 PRO A CA 1
ATOM 1076 C C . PRO A 1 136 ? 6.167 9.503 21.830 1.00 85.25 136 PRO A C 1
ATOM 1078 O O . PRO A 1 136 ? 5.330 8.693 21.421 1.00 85.25 136 PRO A O 1
ATOM 1081 N N . GLU A 1 137 ? 7.034 9.195 22.792 1.00 84.56 137 GLU A N 1
ATOM 1082 C CA . GLU A 1 137 ? 7.063 7.869 23.424 1.00 84.56 137 GLU A CA 1
ATOM 1083 C C . GLU A 1 137 ? 5.721 7.515 24.088 1.00 84.56 137 GLU A C 1
ATOM 1085 O O . GLU A 1 137 ? 5.297 6.362 24.040 1.00 84.56 137 GLU A O 1
ATOM 1090 N N . THR A 1 138 ? 4.964 8.509 24.566 1.00 86.81 138 THR A N 1
ATOM 1091 C CA . THR A 1 138 ? 3.588 8.330 25.063 1.00 86.81 138 THR A CA 1
ATOM 1092 C C . THR A 1 138 ? 2.624 7.795 24.001 1.00 86.81 138 THR A C 1
ATOM 1094 O O . THR A 1 138 ? 1.807 6.924 24.298 1.00 86.81 138 THR A O 1
ATOM 1097 N N . SER A 1 139 ? 2.730 8.249 22.748 1.00 87.31 139 SER A N 1
ATOM 1098 C CA . SER A 1 139 ? 1.926 7.720 21.636 1.00 87.31 139 SER A CA 1
ATOM 1099 C C . SER A 1 139 ? 2.295 6.264 21.337 1.00 87.31 139 SER A C 1
ATOM 1101 O O . SER A 1 139 ? 1.422 5.391 21.272 1.00 87.31 139 SER A O 1
ATOM 1103 N N . LYS A 1 140 ? 3.599 5.973 21.237 1.00 87.06 140 LYS A N 1
ATOM 1104 C CA . LYS A 1 140 ? 4.097 4.608 21.015 1.00 87.06 140 LYS A CA 1
ATOM 1105 C C . LYS A 1 140 ? 3.652 3.675 22.138 1.00 87.06 140 LYS A C 1
ATOM 1107 O O . LYS A 1 140 ? 3.229 2.552 21.870 1.00 87.06 140 LYS A O 1
ATOM 1112 N N . MET A 1 141 ? 3.689 4.146 23.382 1.00 87.75 141 MET A N 1
ATOM 1113 C CA . MET A 1 141 ? 3.211 3.427 24.558 1.00 87.75 141 MET A CA 1
ATOM 1114 C C . MET A 1 141 ? 1.713 3.114 24.468 1.00 87.75 141 MET A C 1
ATOM 1116 O O . MET A 1 141 ? 1.323 1.968 24.688 1.00 87.75 141 MET A O 1
ATOM 1120 N N . LEU A 1 142 ? 0.869 4.079 24.089 1.00 89.19 142 LEU A N 1
ATOM 1121 C CA . LEU A 1 142 ? -0.568 3.843 23.898 1.00 89.19 142 LEU A CA 1
ATOM 1122 C C . LEU A 1 142 ? -0.843 2.830 22.782 1.00 89.19 142 LEU A C 1
ATOM 1124 O O . LEU A 1 142 ? -1.661 1.929 22.965 1.00 89.19 142 LEU A O 1
ATOM 1128 N N . ALA A 1 143 ? -0.130 2.923 21.659 1.00 89.44 143 ALA A N 1
ATOM 1129 C CA . ALA A 1 143 ? -0.250 1.963 20.563 1.00 89.44 143 ALA A CA 1
ATOM 1130 C C . ALA A 1 143 ? 0.172 0.543 20.989 1.00 89.44 143 ALA A C 1
ATOM 1132 O O . ALA A 1 143 ? -0.496 -0.435 20.635 1.00 89.44 143 ALA A O 1
ATOM 1133 N N . ARG A 1 144 ? 1.240 0.416 21.794 1.00 88.00 144 ARG A N 1
ATOM 1134 C CA . ARG A 1 144 ? 1.676 -0.856 22.399 1.00 88.00 144 ARG A CA 1
ATOM 1135 C C . ARG A 1 144 ? 0.611 -1.415 23.337 1.00 88.00 144 ARG A C 1
ATOM 1137 O O . ARG A 1 144 ? 0.239 -2.574 23.191 1.00 88.00 144 ARG A O 1
ATOM 1144 N N . ILE A 1 145 ? 0.083 -0.600 24.251 1.00 87.94 145 ILE A N 1
ATOM 1145 C CA . ILE A 1 145 ? -0.967 -1.011 25.194 1.00 87.94 145 ILE A CA 1
ATOM 1146 C C . ILE A 1 145 ? -2.212 -1.479 24.438 1.00 87.94 145 ILE A C 1
ATOM 1148 O O . ILE A 1 145 ? -2.709 -2.571 24.705 1.00 87.94 145 ILE A O 1
ATOM 1152 N N . PHE A 1 146 ? -2.684 -0.704 23.459 1.00 89.62 146 PHE A N 1
ATOM 1153 C CA . PHE A 1 146 ? -3.839 -1.074 22.642 1.00 89.62 146 PHE A CA 1
ATOM 1154 C C . PHE A 1 146 ? -3.613 -2.416 21.937 1.00 89.62 146 PHE A C 1
ATOM 1156 O O . PHE A 1 146 ? -4.445 -3.321 22.021 1.00 89.62 146 PHE A O 1
ATOM 1163 N N . SER A 1 147 ? -2.453 -2.576 21.298 1.00 88.25 147 SER A N 1
ATOM 1164 C CA . SER A 1 147 ? -2.102 -3.793 20.563 1.00 88.25 147 SER A CA 1
ATOM 1165 C C . SER A 1 147 ? -1.962 -5.004 21.484 1.00 88.25 147 SER A C 1
ATOM 1167 O O . SER A 1 147 ? -2.413 -6.092 21.127 1.00 88.25 147 SER A O 1
ATOM 1169 N N . PHE A 1 148 ? -1.399 -4.815 22.681 1.00 86.38 148 PHE A N 1
ATOM 1170 C CA . PHE A 1 148 ? -1.303 -5.843 23.713 1.00 86.38 148 PHE A CA 1
ATOM 1171 C C . PHE A 1 148 ? -2.689 -6.286 24.181 1.00 86.38 148 PHE A C 1
ATOM 1173 O O . PHE A 1 148 ? -2.979 -7.478 24.161 1.00 86.38 148 PHE A O 1
ATOM 1180 N N . VAL A 1 149 ? -3.567 -5.338 24.528 1.00 84.44 149 VAL A N 1
ATOM 1181 C CA . VAL A 1 149 ? -4.925 -5.647 24.997 1.00 84.44 149 VAL A CA 1
ATOM 1182 C C . VAL A 1 149 ? -5.740 -6.331 23.904 1.00 84.44 149 VAL A C 1
ATOM 1184 O O . VAL A 1 149 ? -6.421 -7.314 24.182 1.00 84.44 149 VAL A O 1
ATOM 1187 N N . SER A 1 150 ? -5.613 -5.882 22.652 1.00 84.25 150 SER A N 1
ATOM 1188 C CA . SER A 1 150 ? -6.287 -6.505 21.506 1.00 84.25 150 SER A CA 1
ATOM 1189 C C . SER A 1 150 ? -5.836 -7.948 21.236 1.00 84.25 150 SER A C 1
ATOM 1191 O O . SER A 1 150 ? -6.571 -8.708 20.612 1.00 84.25 150 SER A O 1
ATOM 1193 N N . ALA A 1 151 ? -4.646 -8.335 21.711 1.00 82.81 151 ALA A N 1
ATOM 1194 C CA . ALA A 1 151 ? -4.088 -9.675 21.548 1.00 82.81 151 ALA A CA 1
ATOM 1195 C C . ALA A 1 151 ? -4.431 -10.631 22.708 1.00 82.81 151 ALA A C 1
ATOM 1197 O O . ALA A 1 151 ? -4.062 -11.804 22.652 1.00 82.81 151 ALA A O 1
ATOM 1198 N N . ILE A 1 152 ? -5.110 -10.155 23.759 1.00 82.19 152 ILE A N 1
ATOM 1199 C CA . ILE A 1 152 ? -5.529 -10.983 24.898 1.00 82.19 152 ILE A CA 1
ATOM 1200 C C . ILE A 1 152 ? -6.620 -11.974 24.462 1.00 82.19 152 ILE A C 1
ATOM 1202 O O . ILE A 1 152 ? -7.502 -11.638 23.673 1.00 82.19 152 ILE A O 1
ATOM 1206 N N . ASP A 1 153 ? -6.600 -13.179 25.044 1.00 73.69 153 ASP A N 1
ATOM 1207 C CA . ASP A 1 153 ? -7.646 -14.189 24.862 1.00 73.69 153 ASP A CA 1
ATOM 1208 C C . ASP A 1 153 ? -9.047 -13.612 25.131 1.00 73.69 153 ASP A C 1
ATOM 1210 O O . ASP A 1 153 ? -9.306 -13.020 26.188 1.00 73.69 153 ASP A O 1
ATOM 1214 N N . SER A 1 154 ? -9.985 -13.870 24.215 1.00 66.94 154 SER A N 1
ATOM 1215 C CA . SER A 1 154 ? -11.381 -13.425 24.301 1.00 66.94 154 SER A CA 1
ATOM 1216 C C . SER A 1 154 ? -12.053 -13.753 25.640 1.00 66.94 154 SER A C 1
ATOM 1218 O O . SER A 1 154 ? -12.896 -12.987 26.104 1.00 66.94 154 SER A O 1
ATOM 1220 N N . ASP A 1 155 ? -11.690 -14.861 26.290 1.00 65.06 155 ASP A N 1
ATOM 1221 C CA . ASP A 1 155 ? -12.271 -15.287 27.573 1.00 65.06 155 ASP A CA 1
ATOM 1222 C C . ASP A 1 155 ? -11.736 -14.507 28.778 1.00 65.06 155 ASP A C 1
ATOM 1224 O O . ASP A 1 155 ? -12.466 -14.266 29.741 1.00 65.06 155 ASP A O 1
ATOM 1228 N N . LYS A 1 156 ? -10.483 -14.047 28.720 1.00 67.06 156 LYS A N 1
ATOM 1229 C CA . LYS A 1 156 ? -9.907 -13.168 29.748 1.00 67.06 156 LYS A CA 1
ATOM 1230 C C . LYS A 1 156 ? -10.428 -11.742 29.583 1.00 67.06 156 LYS A C 1
ATOM 1232 O O . LYS A 1 156 ? -10.861 -11.130 30.558 1.00 67.06 156 LYS A O 1
ATOM 1237 N N . ALA A 1 157 ? -10.514 -11.258 28.342 1.00 62.31 157 ALA A N 1
ATOM 1238 C CA . ALA A 1 157 ? -11.118 -9.962 28.027 1.00 62.31 157 ALA A CA 1
ATOM 1239 C C . ALA A 1 157 ? -12.585 -9.862 28.509 1.00 62.31 157 ALA A C 1
ATOM 1241 O O . ALA A 1 157 ? -13.021 -8.815 28.992 1.00 62.31 157 ALA A O 1
ATOM 1242 N N . GLN A 1 158 ? -13.337 -10.969 28.468 1.00 60.19 158 GLN A N 1
ATOM 1243 C CA . GLN A 1 158 ? -14.699 -11.058 29.015 1.00 60.19 158 GLN A CA 1
ATOM 1244 C C . GLN A 1 158 ? -14.780 -10.812 30.525 1.00 60.19 158 GLN A C 1
ATOM 1246 O O . GLN A 1 158 ? -15.713 -10.157 30.998 1.00 60.19 158 GLN A O 1
ATOM 1251 N N . GLN A 1 159 ? -13.857 -11.385 31.302 1.00 62.22 159 GLN A N 1
ATOM 1252 C CA . GLN A 1 159 ? -13.851 -11.229 32.760 1.00 62.22 159 GLN A CA 1
ATOM 1253 C C . GLN A 1 159 ? -13.522 -9.788 33.160 1.00 62.22 159 GLN A C 1
ATOM 1255 O O . GLN A 1 159 ? -14.096 -9.274 34.121 1.00 62.22 159 GLN A O 1
ATOM 1260 N N . MET A 1 160 ? -12.677 -9.132 32.367 1.00 62.06 160 MET A N 1
ATOM 1261 C CA . MET A 1 160 ? -12.299 -7.729 32.510 1.00 62.06 160 MET A CA 1
ATOM 1262 C C . MET A 1 160 ? -13.458 -6.766 32.259 1.00 62.06 160 MET A C 1
ATOM 1264 O O . MET A 1 160 ? -13.784 -5.943 33.115 1.00 62.06 160 MET A O 1
ATOM 1268 N N . LEU A 1 161 ? -14.143 -6.908 31.119 1.00 59.75 161 LEU A N 1
ATOM 1269 C CA . LEU A 1 161 ? -15.264 -6.034 30.751 1.00 59.75 161 LEU A CA 1
ATOM 1270 C C . LEU A 1 161 ? -16.393 -6.064 31.793 1.00 59.75 161 LEU A C 1
ATOM 1272 O O . LEU A 1 161 ? -16.971 -5.033 32.123 1.00 59.75 161 LEU A O 1
ATOM 1276 N N . LYS A 1 162 ? -16.684 -7.235 32.374 1.00 59.94 162 LYS A N 1
ATOM 1277 C CA . LYS A 1 162 ? -17.736 -7.377 33.396 1.00 59.94 162 LYS A CA 1
ATOM 1278 C C . LYS A 1 162 ? -17.440 -6.612 34.691 1.00 59.94 162 LYS A C 1
ATOM 1280 O O . LYS A 1 162 ? -18.386 -6.232 35.374 1.00 59.94 162 LYS A O 1
ATOM 1285 N N . LYS A 1 163 ? -16.166 -6.396 35.039 1.00 56.91 163 LYS A N 1
ATOM 1286 C CA . LYS A 1 163 ? -15.760 -5.688 36.266 1.00 56.91 163 LYS A CA 1
ATOM 1287 C C . LYS A 1 163 ? -15.740 -4.164 36.096 1.00 56.91 163 LYS A C 1
ATOM 1289 O O . LYS A 1 163 ? -16.010 -3.459 37.063 1.00 56.91 163 LYS A O 1
ATOM 1294 N N . ASN A 1 164 ? -15.459 -3.669 34.888 1.00 53.62 164 ASN A N 1
ATOM 1295 C CA . ASN A 1 164 ? -15.212 -2.244 34.625 1.00 53.62 164 ASN A CA 1
ATOM 1296 C C . ASN A 1 164 ? -16.453 -1.439 34.181 1.00 53.62 164 ASN A C 1
ATOM 1298 O O . ASN A 1 164 ? -16.370 -0.222 34.015 1.00 53.62 164 ASN A O 1
ATOM 1302 N N . ASN A 1 165 ? -17.617 -2.073 34.010 1.00 52.09 165 ASN A N 1
ATOM 1303 C CA . ASN A 1 165 ? -18.832 -1.410 33.522 1.00 52.09 165 ASN A CA 1
ATOM 1304 C C . ASN A 1 165 ? -19.455 -0.435 34.547 1.00 52.09 165 ASN A C 1
ATOM 1306 O O . ASN A 1 165 ? -20.391 -0.782 35.264 1.00 52.09 165 ASN A O 1
ATOM 1310 N N . GLN A 1 166 ? -18.982 0.817 34.557 1.00 46.25 166 GLN A N 1
ATOM 1311 C CA . GLN A 1 166 ? -19.714 1.988 35.079 1.00 46.25 166 GLN A CA 1
ATOM 1312 C C . GLN A 1 166 ? -20.186 2.955 33.978 1.00 46.25 166 GLN A C 1
ATOM 1314 O O . GLN A 1 166 ? -20.981 3.854 34.246 1.00 46.25 166 GLN A O 1
ATOM 1319 N N . ARG A 1 167 ? -19.758 2.772 32.723 1.00 44.88 167 ARG A N 1
ATOM 1320 C CA . ARG A 1 167 ? -20.322 3.481 31.568 1.00 44.88 167 ARG A CA 1
ATOM 1321 C C . ARG A 1 167 ? -21.277 2.548 30.847 1.00 44.88 167 ARG A C 1
ATOM 1323 O O . ARG A 1 167 ? -20.898 1.442 30.484 1.00 44.88 167 ARG A O 1
ATOM 1330 N N . GLY A 1 168 ? -22.514 2.997 30.660 1.00 43.56 168 GLY A N 1
ATOM 1331 C CA . GLY A 1 168 ? -23.563 2.287 29.933 1.00 43.56 168 GLY A CA 1
ATOM 1332 C C . GLY A 1 168 ? -23.289 2.160 28.433 1.00 43.56 168 GLY A C 1
ATOM 1333 O O . GLY A 1 168 ? -24.161 2.508 27.642 1.00 43.56 168 GLY A O 1
ATOM 1334 N N . LEU A 1 169 ? -22.119 1.639 28.031 1.00 45.34 169 LEU A N 1
ATOM 1335 C CA . LEU A 1 169 ? -22.046 0.915 26.769 1.00 45.34 169 LEU A CA 1
ATOM 1336 C C . LEU A 1 169 ? -23.142 -0.150 26.865 1.00 45.34 169 LEU A C 1
ATOM 1338 O O . LEU A 1 169 ? -23.130 -0.933 27.825 1.00 45.34 169 LEU A O 1
ATOM 1342 N N . PRO A 1 170 ? -24.126 -0.167 25.947 1.00 40.41 170 PRO A N 1
ATOM 1343 C CA . PRO A 1 170 ? -25.085 -1.246 25.911 1.00 40.41 170 PRO A CA 1
ATOM 1344 C C . PRO A 1 170 ? -24.253 -2.513 25.892 1.00 40.41 170 PRO A C 1
ATOM 1346 O O . PRO A 1 170 ? -23.342 -2.637 25.069 1.00 40.41 170 PRO A O 1
ATOM 1349 N N . ILE A 1 171 ? -24.529 -3.390 26.855 1.00 43.38 171 ILE A N 1
ATOM 1350 C CA . ILE A 1 171 ? -23.958 -4.724 26.978 1.00 43.38 171 ILE A CA 1
ATOM 1351 C C . ILE A 1 171 ? -24.387 -5.463 25.714 1.00 43.38 171 ILE A C 1
ATOM 1353 O O . ILE A 1 171 ? -25.380 -6.183 25.675 1.00 43.38 171 ILE A O 1
ATOM 1357 N N . THR A 1 172 ? -23.703 -5.167 24.622 1.00 41.34 172 THR A N 1
ATOM 1358 C CA . THR A 1 172 ? -23.909 -5.794 23.344 1.00 41.34 172 THR A CA 1
ATOM 1359 C C . THR A 1 172 ? -23.265 -7.150 23.487 1.00 41.34 172 THR A C 1
ATOM 1361 O O . THR A 1 172 ? -22.198 -7.328 24.069 1.00 41.34 172 THR A O 1
ATOM 1364 N N . GLU A 1 173 ? -23.957 -8.158 22.997 1.00 48.12 173 GLU A N 1
ATOM 1365 C CA . GLU A 1 173 ? -23.489 -9.534 22.991 1.00 48.12 173 GLU A CA 1
ATOM 1366 C C . GLU A 1 173 ? -22.317 -9.738 22.005 1.00 48.12 173 GLU A C 1
ATOM 1368 O O . GLU A 1 173 ? -22.045 -10.857 21.595 1.00 48.12 173 GLU A O 1
ATOM 1373 N N . SER A 1 174 ? -21.562 -8.674 21.691 1.00 47.75 174 SER A N 1
ATOM 1374 C CA . SER A 1 174 ? -20.171 -8.688 21.221 1.00 47.75 174 SER A CA 1
ATOM 1375 C C . SER A 1 174 ? -19.192 -8.915 22.389 1.00 47.75 174 SER A C 1
ATOM 1377 O O . SER A 1 174 ? -18.055 -8.443 22.384 1.00 47.75 174 SER A O 1
ATOM 1379 N N . LYS A 1 175 ? -19.624 -9.675 23.408 1.00 47.50 175 LYS A N 1
ATOM 1380 C CA . LYS A 1 175 ? -18.915 -9.950 24.672 1.00 47.50 175 LYS A CA 1
ATOM 1381 C C . LYS A 1 175 ? -17.516 -10.555 24.485 1.00 47.50 175 LYS A C 1
ATOM 1383 O O . LYS A 1 175 ? -16.793 -10.668 25.462 1.00 47.50 175 LYS A O 1
ATOM 1388 N N . HIS A 1 176 ? -17.126 -10.935 23.272 1.00 56.34 176 HIS A N 1
ATOM 1389 C CA . HIS A 1 176 ? -15.945 -11.745 22.988 1.00 56.34 176 HIS A CA 1
ATOM 1390 C C . HIS A 1 176 ? -14.785 -10.982 22.331 1.00 56.34 176 HIS A C 1
ATOM 1392 O O . HIS A 1 176 ? -13.741 -11.593 22.102 1.00 56.34 176 HIS A O 1
ATOM 1398 N N . ASN A 1 177 ? -14.929 -9.686 22.014 1.00 74.31 177 ASN A N 1
ATOM 1399 C CA . ASN A 1 177 ? -13.894 -8.982 21.255 1.00 74.31 177 ASN A CA 1
ATOM 1400 C C . ASN A 1 177 ? -12.934 -8.159 22.148 1.00 74.31 177 ASN A C 1
ATOM 1402 O O . ASN A 1 177 ? -13.342 -7.122 22.682 1.00 74.31 177 ASN A O 1
ATOM 1406 N N . PRO A 1 178 ? -11.652 -8.557 22.279 1.00 81.56 178 PRO A N 1
ATOM 1407 C CA . PRO A 1 178 ? -10.648 -7.817 23.054 1.00 81.56 178 PRO A CA 1
ATOM 1408 C C . PRO A 1 178 ? -10.375 -6.405 22.508 1.00 81.56 178 PRO A C 1
ATOM 1410 O O . PRO A 1 178 ? -9.975 -5.515 23.257 1.00 81.56 178 PRO A O 1
ATOM 1413 N N . THR A 1 179 ? -10.652 -6.156 21.226 1.00 85.56 179 THR A N 1
ATOM 1414 C CA . THR A 1 179 ? -10.472 -4.837 20.599 1.00 85.56 179 THR A CA 1
ATOM 1415 C C . THR A 1 179 ? -11.420 -3.784 21.177 1.00 85.56 179 THR A C 1
ATOM 1417 O O . THR A 1 179 ? -11.039 -2.625 21.307 1.00 85.56 179 THR A O 1
ATOM 1420 N N . VAL A 1 180 ? -12.640 -4.168 21.572 1.00 84.25 180 VAL A N 1
ATOM 1421 C CA . VAL A 1 180 ? -13.607 -3.235 22.182 1.00 84.25 180 VAL A CA 1
ATOM 1422 C C . VAL A 1 180 ? -13.144 -2.811 23.578 1.00 84.25 180 VAL A C 1
ATOM 1424 O O . VAL A 1 180 ? -13.270 -1.643 23.931 1.00 84.25 180 VAL A O 1
ATOM 1427 N N . LEU A 1 181 ? -12.538 -3.729 24.340 1.00 82.88 181 LEU A N 1
ATOM 1428 C CA . LEU A 1 181 ? -11.899 -3.412 25.622 1.00 82.88 181 LEU A CA 1
ATOM 1429 C C . LEU A 1 181 ? -10.708 -2.463 25.429 1.00 82.88 181 LEU A C 1
ATOM 1431 O O . LEU A 1 181 ? -10.558 -1.490 26.164 1.00 82.88 181 LEU A O 1
ATOM 1435 N N . ALA A 1 182 ? -9.866 -2.728 24.428 1.00 86.75 182 ALA A N 1
ATOM 1436 C CA . ALA A 1 182 ? -8.751 -1.847 24.092 1.00 86.75 182 ALA A CA 1
ATOM 1437 C C . ALA A 1 182 ? -9.240 -0.435 23.715 1.00 86.75 182 ALA A C 1
ATOM 1439 O O . ALA A 1 182 ? -8.654 0.558 24.145 1.00 86.75 182 ALA A O 1
ATOM 1440 N N . LEU A 1 183 ? -10.344 -0.348 22.967 1.00 88.62 183 LEU A N 1
ATOM 1441 C CA . LEU A 1 183 ? -10.977 0.910 22.585 1.00 88.62 183 LEU A CA 1
ATOM 1442 C C . LEU A 1 183 ? -11.514 1.675 23.800 1.00 88.62 183 LEU A C 1
ATOM 1444 O O . LEU A 1 183 ? -11.202 2.854 23.936 1.00 88.62 183 LEU A O 1
ATOM 1448 N N . SER A 1 184 ? -12.251 1.018 24.702 1.00 83.88 184 SER A N 1
ATOM 1449 C CA . SER A 1 184 ? -12.813 1.682 25.888 1.00 83.88 184 SER A CA 1
ATOM 1450 C C . SER A 1 184 ? -11.727 2.235 26.815 1.00 83.88 184 SER A C 1
ATOM 1452 O O . SER A 1 184 ? -11.856 3.328 27.353 1.00 83.88 184 SER A O 1
ATOM 1454 N N . LEU A 1 185 ? -10.615 1.507 26.975 1.00 84.25 185 LEU A N 1
ATOM 1455 C CA . LEU A 1 185 ? -9.469 1.975 27.763 1.00 84.25 185 LEU A CA 1
ATOM 1456 C C . LEU A 1 185 ? -8.855 3.237 27.169 1.00 84.25 185 LEU A C 1
ATOM 1458 O O . LEU A 1 185 ? -8.513 4.177 27.881 1.00 84.25 185 LEU A O 1
ATOM 1462 N N . LEU A 1 186 ? -8.713 3.246 25.851 1.00 88.56 186 LEU A N 1
ATOM 1463 C CA . LEU A 1 186 ? -8.139 4.358 25.122 1.00 88.56 186 LEU A CA 1
ATOM 1464 C C . LEU A 1 186 ? -9.072 5.584 25.169 1.00 88.56 186 LEU A C 1
ATOM 1466 O O . LEU A 1 186 ? -8.595 6.696 25.388 1.00 88.56 186 LEU A O 1
ATOM 1470 N N . THR A 1 187 ? -10.397 5.409 25.086 1.00 86.88 187 THR A N 1
ATOM 1471 C CA . THR A 1 187 ? -11.349 6.525 25.236 1.00 86.88 187 THR A CA 1
ATOM 1472 C C . THR A 1 187 ? -11.490 7.017 26.680 1.00 86.88 187 THR A C 1
ATOM 1474 O O . THR A 1 187 ? -11.736 8.211 26.895 1.00 86.88 187 THR A O 1
ATOM 1477 N N . ASP A 1 188 ? -11.259 6.158 27.677 1.00 84.62 188 ASP A N 1
ATOM 1478 C CA . ASP A 1 188 ? -11.118 6.550 29.083 1.00 84.62 188 ASP A CA 1
ATOM 1479 C C . ASP A 1 188 ? -9.878 7.425 29.297 1.00 84.62 188 ASP A C 1
ATOM 1481 O O . ASP A 1 188 ? -9.998 8.500 29.892 1.00 84.62 188 ASP A O 1
ATOM 1485 N N . VAL A 1 189 ? -8.724 7.028 28.743 1.00 85.94 189 VAL A N 1
ATOM 1486 C CA . VAL A 1 189 ? -7.492 7.835 28.760 1.00 85.94 189 VAL A CA 1
ATOM 1487 C C . VAL A 1 189 ? -7.735 9.184 28.089 1.00 85.94 189 VAL A C 1
ATOM 1489 O O . VAL A 1 189 ? -7.468 10.220 28.691 1.00 85.94 189 VAL A O 1
ATOM 1492 N N . PHE A 1 190 ? -8.352 9.216 26.905 1.00 87.06 190 PHE A N 1
ATOM 1493 C CA . PHE A 1 190 ? -8.713 10.485 26.263 1.00 87.06 190 PHE A CA 1
ATOM 1494 C C . PHE A 1 190 ? -9.671 11.314 27.120 1.00 87.06 190 PHE A C 1
ATOM 1496 O O . PHE A 1 190 ? -9.626 12.539 27.112 1.00 87.06 190 PHE A O 1
ATOM 1503 N N . GLY A 1 191 ? -10.580 10.672 27.854 1.00 84.50 191 GLY A N 1
ATOM 1504 C CA . GLY A 1 191 ? -11.474 11.336 28.797 1.00 84.50 191 GLY A CA 1
ATOM 1505 C C . GLY A 1 191 ? -10.737 12.044 29.935 1.00 84.50 191 GLY A C 1
ATOM 1506 O O . GLY A 1 191 ? -11.189 13.109 30.352 1.00 84.50 191 GLY A O 1
ATOM 1507 N N . ILE A 1 192 ? -9.631 11.475 30.418 1.00 83.25 192 ILE A N 1
ATOM 1508 C CA . ILE A 1 192 ? -8.751 12.087 31.424 1.00 83.25 192 ILE A CA 1
ATOM 1509 C C . ILE A 1 192 ? -8.018 13.279 30.800 1.00 83.25 192 ILE A C 1
ATOM 1511 O O . ILE A 1 192 ? -8.174 14.400 31.281 1.00 83.25 192 ILE A O 1
ATOM 1515 N N . ILE A 1 193 ? -7.377 13.063 29.649 1.00 82.56 193 ILE A N 1
ATOM 1516 C CA . ILE A 1 193 ? -6.625 14.091 28.914 1.00 82.56 193 ILE A CA 1
ATOM 1517 C C . ILE A 1 193 ? -7.504 15.313 28.627 1.00 82.56 193 ILE A C 1
ATOM 1519 O O . ILE A 1 193 ? -7.168 16.434 28.995 1.00 82.56 193 ILE A O 1
ATOM 1523 N N . SER A 1 194 ? -8.698 15.106 28.061 1.00 82.00 194 SER A N 1
ATOM 1524 C CA . SER A 1 194 ? -9.612 16.206 27.731 1.00 82.00 194 SER A CA 1
ATOM 1525 C C . SER A 1 194 ? -10.158 16.953 28.960 1.00 82.00 194 SER A C 1
ATOM 1527 O O . SER A 1 194 ? -10.700 18.049 28.810 1.00 82.00 194 SER A O 1
ATOM 1529 N N . ARG A 1 195 ? -10.101 16.376 30.171 1.00 82.69 195 ARG A N 1
ATOM 1530 C CA . ARG A 1 195 ? -10.459 17.087 31.415 1.00 82.69 195 ARG A CA 1
ATOM 1531 C C . ARG A 1 195 ? -9.309 17.966 31.886 1.00 82.69 195 ARG A C 1
ATOM 1533 O O . ARG A 1 195 ? -9.553 19.096 32.300 1.00 82.69 195 ARG A O 1
ATOM 1540 N N . GLU A 1 196 ? -8.086 17.464 31.798 1.00 79.81 196 GLU A N 1
ATOM 1541 C CA . GLU A 1 196 ? -6.885 18.171 32.241 1.00 79.81 196 GLU A CA 1
ATOM 1542 C C . GLU A 1 196 ? -6.484 19.287 31.272 1.00 79.81 196 GLU A C 1
ATOM 1544 O O . GLU A 1 196 ? -6.145 20.378 31.721 1.00 79.81 196 GLU A O 1
ATOM 1549 N N . GLU A 1 197 ? -6.671 19.100 29.963 1.00 78.62 197 GLU A N 1
ATOM 1550 C CA . GLU A 1 197 ? -6.513 20.163 28.955 1.00 78.62 197 GLU A CA 1
ATOM 1551 C C . GLU A 1 197 ? -7.469 21.346 29.180 1.00 78.62 197 GLU A C 1
ATOM 1553 O O . GLU A 1 197 ? -7.111 22.502 28.950 1.00 78.62 197 GLU A O 1
ATOM 1558 N N . LYS A 1 198 ? -8.695 21.080 29.659 1.00 77.75 198 LYS A N 1
ATOM 1559 C CA . LYS A 1 198 ? -9.660 22.137 30.014 1.00 77.75 198 LYS A CA 1
ATOM 1560 C C . LYS A 1 198 ? -9.247 22.909 31.264 1.00 77.75 198 LYS A C 1
ATOM 1562 O O . LYS A 1 198 ? -9.628 24.069 31.395 1.00 77.75 198 LYS A O 1
ATOM 1567 N N . ALA A 1 199 ? -8.513 22.274 32.176 1.00 77.12 199 ALA A N 1
ATOM 1568 C CA . ALA A 1 199 ? -7.972 22.926 33.362 1.00 77.12 199 ALA A CA 1
ATOM 1569 C C . ALA A 1 199 ? -6.696 23.719 33.032 1.00 77.12 199 ALA A C 1
ATOM 1571 O O . ALA A 1 199 ? -6.534 24.833 33.520 1.00 77.12 199 ALA A O 1
ATOM 1572 N N . ASN A 1 200 ? -5.835 23.172 32.166 1.00 77.31 200 ASN A N 1
ATOM 1573 C CA . ASN A 1 200 ? -4.559 23.746 31.751 1.00 77.31 200 ASN A CA 1
ATOM 1574 C C . ASN A 1 200 ? -4.353 23.569 30.236 1.00 77.31 200 ASN A C 1
ATOM 1576 O O . ASN A 1 200 ? -4.017 22.481 29.774 1.00 77.31 200 ASN A O 1
ATOM 1580 N N . SER A 1 201 ? -4.437 24.649 29.453 1.00 67.50 201 SER A N 1
ATOM 1581 C CA . SER A 1 201 ? -4.319 24.583 27.981 1.00 67.50 201 SER A CA 1
ATOM 1582 C C . SER A 1 201 ? -2.943 24.149 27.445 1.00 67.50 201 SER A C 1
ATOM 1584 O O . SER A 1 201 ? -2.815 23.902 26.252 1.00 67.50 201 SER A O 1
ATOM 1586 N N . SER A 1 202 ? -1.914 24.059 28.297 1.00 69.00 202 SER A N 1
ATOM 1587 C CA . SER A 1 202 ? -0.573 23.555 27.943 1.00 69.00 202 SER A CA 1
ATOM 1588 C C . SER A 1 202 ? -0.300 22.143 28.484 1.00 69.00 202 SER A C 1
ATOM 1590 O O . SER A 1 202 ? 0.852 21.698 28.486 1.00 69.00 202 SER A O 1
ATOM 1592 N N . TYR A 1 203 ? -1.321 21.456 28.999 1.00 73.44 203 TYR A N 1
ATOM 1593 C CA . TYR A 1 203 ? -1.172 20.115 29.547 1.00 73.44 203 TYR A CA 1
ATOM 1594 C C . TYR A 1 203 ? -0.678 19.136 28.472 1.00 73.44 203 TYR A C 1
ATOM 1596 O O . TYR A 1 203 ? -1.190 19.100 27.354 1.00 73.44 203 TYR A O 1
ATOM 1604 N N . LYS A 1 204 ? 0.348 18.356 28.815 1.00 68.94 204 LYS A N 1
ATOM 1605 C CA . LYS A 1 204 ? 0.858 17.255 28.000 1.00 68.94 204 LYS A CA 1
ATOM 1606 C C . LYS A 1 204 ? 0.818 16.001 28.851 1.00 68.94 204 LYS A C 1
ATOM 1608 O O . LYS A 1 204 ? 1.307 16.015 29.976 1.00 68.94 204 LYS A O 1
ATOM 1613 N N . VAL A 1 205 ? 0.273 14.940 28.275 1.00 76.19 205 VAL A N 1
ATOM 1614 C CA . VAL A 1 205 ? 0.170 13.629 28.915 1.00 76.19 205 VAL A CA 1
ATOM 1615 C C . VAL A 1 205 ? 1.562 13.116 29.248 1.00 76.19 205 VAL A C 1
ATOM 1617 O O . VAL A 1 205 ? 2.429 13.085 28.369 1.00 76.19 205 VAL A O 1
ATOM 1620 N N . THR A 1 206 ? 1.773 12.707 30.494 1.00 81.38 206 THR A N 1
ATOM 1621 C CA . THR A 1 206 ? 3.037 12.115 30.934 1.00 81.38 206 THR A CA 1
ATOM 1622 C C . THR A 1 206 ? 2.989 10.590 30.851 1.00 81.38 206 THR A C 1
ATOM 1624 O O . THR A 1 206 ? 1.933 9.962 30.943 1.00 81.38 206 THR A O 1
ATOM 1627 N N . GLU A 1 207 ? 4.152 9.961 30.681 1.00 79.62 207 GLU A N 1
ATOM 1628 C CA . GLU A 1 207 ? 4.263 8.495 30.669 1.00 79.62 207 GLU A CA 1
ATOM 1629 C C . GLU A 1 207 ? 3.846 7.879 32.010 1.00 79.62 207 GLU A C 1
ATOM 1631 O O . GLU A 1 207 ? 3.253 6.799 32.048 1.00 79.62 207 GLU A O 1
ATOM 1636 N N . GLU A 1 208 ? 4.105 8.583 33.115 1.00 80.25 208 GLU A N 1
ATOM 1637 C CA . GLU A 1 208 ? 3.784 8.123 34.463 1.00 80.25 208 GLU A CA 1
ATOM 1638 C C . GLU A 1 208 ? 2.274 7.974 34.666 1.00 80.25 208 GLU A C 1
ATOM 1640 O O . GLU A 1 208 ? 1.838 6.941 35.174 1.00 80.25 208 GLU A O 1
ATOM 1645 N N . GLU A 1 209 ? 1.466 8.927 34.196 1.00 80.31 209 GLU A N 1
ATOM 1646 C CA . GLU A 1 209 ? -0.000 8.875 34.294 1.00 80.31 209 GLU A CA 1
ATOM 1647 C C . GLU A 1 209 ? -0.582 7.699 33.500 1.00 80.31 209 GLU A C 1
ATOM 1649 O O . GLU A 1 209 ? -1.396 6.934 34.028 1.00 80.31 209 GLU A O 1
ATOM 1654 N N . ILE A 1 210 ? -0.122 7.495 32.258 1.00 82.44 210 ILE A N 1
ATOM 1655 C CA . ILE A 1 210 ? -0.566 6.370 31.419 1.00 82.44 210 ILE A CA 1
ATOM 1656 C C . ILE A 1 210 ? -0.138 5.045 32.059 1.00 82.44 210 ILE A C 1
ATOM 1658 O O . ILE A 1 210 ? -0.928 4.101 32.144 1.00 82.44 210 ILE A O 1
ATOM 1662 N N . SER A 1 211 ? 1.102 4.972 32.551 1.00 81.62 211 SER A N 1
ATOM 1663 C CA . SER A 1 211 ? 1.630 3.780 33.216 1.00 81.62 211 SER A CA 1
ATOM 1664 C C . SER A 1 211 ? 0.865 3.458 34.502 1.00 81.62 211 SER A C 1
ATOM 1666 O O . SER A 1 211 ? 0.548 2.294 34.750 1.00 81.62 211 SER A O 1
ATOM 1668 N N . GLY A 1 212 ? 0.520 4.476 35.294 1.00 80.31 212 GLY A N 1
ATOM 1669 C CA . GLY A 1 212 ? -0.234 4.352 36.533 1.00 80.31 212 GLY A CA 1
ATOM 1670 C C . GLY A 1 212 ? -1.658 3.887 36.265 1.00 80.31 212 GLY A C 1
ATOM 1671 O O . GLY A 1 212 ? -2.121 2.939 36.902 1.00 80.31 212 GLY A O 1
ATOM 1672 N N . PHE A 1 213 ? -2.322 4.474 35.266 1.00 80.44 213 PHE A N 1
ATOM 1673 C CA . PHE A 1 213 ? -3.655 4.056 34.840 1.00 80.44 213 PHE A CA 1
ATOM 1674 C C . PHE A 1 213 ? -3.656 2.597 34.375 1.00 80.44 213 PHE A C 1
ATOM 1676 O O . PHE A 1 213 ? -4.425 1.785 34.896 1.00 80.44 213 PHE A O 1
ATOM 1683 N N . PHE A 1 214 ? -2.739 2.231 33.477 1.00 81.12 214 PHE A N 1
ATOM 1684 C CA . PHE A 1 214 ? -2.629 0.868 32.964 1.00 81.12 214 PHE A CA 1
ATOM 1685 C C . PHE A 1 214 ? -2.310 -0.142 34.075 1.00 81.12 214 PHE A C 1
ATOM 1687 O O . PHE A 1 214 ? -2.996 -1.153 34.214 1.00 81.12 214 PHE A O 1
ATOM 1694 N N . LYS A 1 215 ? -1.339 0.151 34.948 1.00 82.06 215 LYS A N 1
ATOM 1695 C CA . LYS A 1 215 ? -1.038 -0.708 36.101 1.00 82.06 215 LYS A CA 1
ATOM 1696 C C . LYS A 1 215 ? -2.248 -0.830 37.029 1.00 82.06 215 LYS A C 1
ATOM 1698 O O . LYS A 1 215 ? -2.561 -1.936 37.442 1.00 82.06 215 LYS A O 1
ATOM 1703 N N . SER A 1 216 ? -2.969 0.252 37.325 1.00 79.88 216 SER A N 1
ATOM 1704 C CA . SER A 1 216 ? -4.133 0.203 38.225 1.00 79.88 216 SER A CA 1
ATOM 1705 C C . SER A 1 216 ? -5.266 -0.684 37.696 1.00 79.88 216 SER A C 1
ATOM 1707 O O . SER A 1 216 ? -5.866 -1.439 38.462 1.00 79.88 216 SER A O 1
ATOM 1709 N N . GLN A 1 217 ? -5.508 -0.641 36.384 1.00 74.06 217 GLN A N 1
ATOM 1710 C CA . GLN A 1 217 ? -6.543 -1.425 35.715 1.00 74.06 217 GLN A CA 1
ATOM 1711 C C . GLN A 1 217 ? -6.172 -2.913 35.622 1.00 74.06 217 GLN A C 1
ATOM 1713 O O . GLN A 1 217 ? -7.032 -3.772 35.798 1.00 74.06 217 GLN A O 1
ATOM 1718 N N . PHE A 1 218 ? -4.892 -3.228 35.392 1.00 75.12 218 PHE A N 1
ATOM 1719 C CA . PHE A 1 218 ? -4.440 -4.585 35.061 1.00 75.12 218 PHE A CA 1
ATOM 1720 C C . PHE A 1 218 ? -3.624 -5.292 36.161 1.00 75.12 218 PHE A C 1
ATOM 1722 O O . PHE A 1 218 ? -3.315 -6.475 36.022 1.00 75.12 218 PHE A O 1
ATOM 1729 N N . ALA A 1 219 ? -3.314 -4.628 37.282 1.00 71.44 219 ALA A N 1
ATOM 1730 C CA . ALA A 1 219 ? -2.447 -5.155 38.350 1.00 71.44 219 ALA A CA 1
ATOM 1731 C C . ALA A 1 219 ? -2.926 -6.462 38.996 1.00 71.44 219 ALA A C 1
ATOM 1733 O O . ALA A 1 219 ? -2.127 -7.156 39.620 1.00 71.44 219 ALA A O 1
ATOM 1734 N N . LYS A 1 220 ? -4.222 -6.781 38.911 1.00 70.69 220 LYS A N 1
ATOM 1735 C CA . LYS A 1 220 ? -4.780 -8.018 39.481 1.00 70.69 220 LYS A CA 1
ATOM 1736 C C . LYS A 1 220 ? -4.681 -9.215 38.539 1.00 70.69 220 LYS A C 1
ATOM 1738 O O . LYS A 1 220 ? -4.905 -10.334 38.984 1.00 70.69 220 LYS A O 1
ATOM 1743 N N . GLU A 1 221 ? -4.426 -8.979 37.257 1.00 67.88 221 GLU A N 1
ATOM 1744 C CA . GLU A 1 221 ? -4.642 -9.980 36.208 1.00 67.88 221 GLU A CA 1
ATOM 1745 C C . GLU A 1 221 ? -3.373 -10.337 35.438 1.00 67.88 221 GLU A C 1
ATOM 1747 O O . GLU A 1 221 ? -3.278 -11.440 34.905 1.00 67.88 221 GLU A O 1
ATOM 1752 N N . PHE A 1 222 ? -2.388 -9.439 35.420 1.00 73.69 222 PHE A N 1
ATOM 1753 C CA . PHE A 1 222 ? -1.092 -9.673 34.798 1.00 73.69 222 PHE A CA 1
ATOM 1754 C C . PHE A 1 222 ? 0.038 -9.441 35.794 1.00 73.69 222 PHE A C 1
ATOM 1756 O O . PHE A 1 222 ? -0.025 -8.535 36.628 1.00 73.69 222 PHE A O 1
ATOM 1763 N N . ASP A 1 223 ? 1.099 -10.235 35.657 1.00 75.44 223 ASP A N 1
ATOM 1764 C CA . ASP A 1 223 ? 2.323 -10.035 36.420 1.00 75.44 223 ASP A CA 1
ATOM 1765 C C . ASP A 1 223 ? 2.908 -8.648 36.139 1.00 75.44 223 ASP A C 1
ATOM 1767 O O . ASP A 1 223 ? 2.912 -8.163 34.999 1.00 75.44 223 ASP A O 1
ATOM 1771 N N . LYS A 1 224 ? 3.443 -8.018 37.189 1.00 74.62 224 LYS A N 1
ATOM 1772 C CA . LYS A 1 224 ? 4.036 -6.675 37.111 1.00 74.62 224 LYS A CA 1
ATOM 1773 C C . LYS A 1 224 ? 5.121 -6.595 36.037 1.00 74.62 224 LYS A C 1
ATOM 1775 O O . LYS A 1 224 ? 5.156 -5.616 35.299 1.00 74.62 224 LYS A O 1
ATOM 1780 N N . ASP A 1 225 ? 5.914 -7.651 35.882 1.00 73.25 225 ASP A N 1
ATOM 1781 C CA . ASP A 1 225 ? 6.993 -7.728 34.894 1.00 73.25 225 ASP A CA 1
ATOM 1782 C C . ASP A 1 225 ? 6.463 -7.707 33.453 1.00 73.25 225 ASP A C 1
ATOM 1784 O O . ASP A 1 225 ? 7.061 -7.096 32.566 1.00 73.25 225 ASP A O 1
ATOM 1788 N N . ILE A 1 226 ? 5.303 -8.327 33.199 1.00 75.62 226 ILE A N 1
ATOM 1789 C CA . ILE A 1 226 ? 4.664 -8.299 31.877 1.00 75.62 226 ILE A CA 1
ATOM 1790 C C . ILE A 1 226 ? 4.189 -6.881 31.574 1.00 75.62 226 ILE A C 1
ATOM 1792 O O . ILE A 1 226 ? 4.483 -6.361 30.498 1.00 75.62 226 ILE A O 1
ATOM 1796 N N . LEU A 1 227 ? 3.515 -6.239 32.526 1.00 75.88 227 LEU A N 1
ATOM 1797 C CA . LEU A 1 227 ? 3.032 -4.870 32.364 1.00 75.88 227 LEU A CA 1
ATOM 1798 C C . LEU A 1 227 ? 4.195 -3.894 32.148 1.00 75.88 227 LEU A C 1
ATOM 1800 O O . LEU A 1 227 ? 4.138 -3.069 31.242 1.00 75.88 227 LEU A O 1
ATOM 1804 N N . GLU A 1 228 ? 5.280 -4.020 32.912 1.00 77.50 228 GLU A N 1
ATOM 1805 C CA . GLU A 1 228 ? 6.465 -3.171 32.752 1.00 77.50 228 GLU A CA 1
ATOM 1806 C C . GLU A 1 228 ? 7.179 -3.390 31.422 1.00 77.50 228 GLU A C 1
ATOM 1808 O O . GLU A 1 228 ? 7.590 -2.414 30.796 1.00 77.50 228 GLU A O 1
ATOM 1813 N N . SER A 1 229 ? 7.248 -4.632 30.940 1.00 76.44 229 SER A N 1
ATOM 1814 C CA . SER A 1 229 ? 7.840 -4.928 29.633 1.00 76.44 229 SER A CA 1
ATOM 1815 C C . SER A 1 229 ? 7.045 -4.343 28.456 1.00 76.44 229 SER A C 1
ATOM 1817 O O . SER A 1 229 ? 7.637 -3.933 27.459 1.00 76.44 229 SER A O 1
ATOM 1819 N N . VAL A 1 230 ? 5.713 -4.251 28.572 1.00 78.94 230 VAL A N 1
ATOM 1820 C CA . VAL A 1 230 ? 4.847 -3.614 27.561 1.00 78.94 230 VAL A CA 1
ATOM 1821 C C . VAL A 1 230 ? 5.018 -2.094 27.579 1.00 78.94 230 VAL A C 1
ATOM 1823 O O . VAL A 1 230 ? 5.086 -1.472 26.520 1.00 78.94 230 VAL A O 1
ATOM 1826 N N . ILE A 1 231 ? 5.125 -1.505 28.774 1.00 79.25 231 ILE A N 1
ATOM 1827 C CA . ILE A 1 231 ? 5.320 -0.061 28.965 1.00 79.25 231 ILE A CA 1
ATOM 1828 C C . ILE A 1 231 ? 6.678 0.377 28.398 1.00 79.25 231 ILE A C 1
ATOM 1830 O O . ILE A 1 231 ? 6.730 1.282 27.568 1.00 79.25 231 ILE A O 1
ATOM 1834 N N . LYS A 1 232 ? 7.766 -0.300 28.792 1.00 74.94 232 LYS A N 1
ATOM 1835 C CA . LYS A 1 232 ? 9.137 0.025 28.359 1.00 74.94 232 LYS A CA 1
ATOM 1836 C C . LYS A 1 232 ? 9.403 -0.301 26.887 1.00 74.94 232 LYS A C 1
ATOM 1838 O O . LYS A 1 232 ? 10.295 0.282 26.286 1.00 74.94 232 LYS A O 1
ATOM 1843 N N . GLY A 1 233 ? 8.598 -1.183 26.290 1.00 70.50 233 GLY A N 1
ATOM 1844 C CA . GLY A 1 233 ? 8.781 -1.631 24.908 1.00 70.50 233 GLY A CA 1
ATOM 1845 C C . GLY A 1 233 ? 9.807 -2.753 24.746 1.00 70.50 233 GLY A C 1
ATOM 1846 O O . GLY A 1 233 ? 10.179 -3.052 23.618 1.00 70.50 233 GLY A O 1
ATOM 1847 N N . ASP A 1 234 ? 10.227 -3.394 25.841 1.00 64.81 234 ASP A N 1
ATOM 1848 C CA . ASP A 1 234 ? 11.184 -4.511 25.825 1.00 64.81 234 ASP A CA 1
ATOM 1849 C C . ASP A 1 234 ? 10.582 -5.778 25.193 1.00 64.81 234 ASP A C 1
ATOM 1851 O O . ASP A 1 234 ? 11.301 -6.637 24.683 1.00 64.81 234 ASP A O 1
ATOM 1855 N N . LYS A 1 235 ? 9.248 -5.913 25.224 1.00 67.00 235 LYS A N 1
ATOM 1856 C CA . LYS A 1 235 ? 8.535 -6.964 24.491 1.00 67.00 235 LYS A CA 1
ATOM 1857 C C . LYS A 1 235 ? 8.062 -6.452 23.144 1.00 67.00 235 LYS A C 1
ATOM 1859 O O . LYS A 1 235 ? 7.160 -5.620 23.057 1.00 67.00 235 LYS A O 1
ATOM 1864 N N . GLU A 1 236 ? 8.606 -7.053 22.098 1.00 70.00 236 GLU A N 1
ATOM 1865 C CA . GLU A 1 236 ? 8.064 -6.956 20.752 1.00 70.00 236 GLU A CA 1
ATOM 1866 C C . GLU A 1 236 ? 6.633 -7.505 20.722 1.00 70.00 236 GLU A C 1
ATOM 1868 O O . GLU A 1 236 ? 6.383 -8.660 21.069 1.00 70.00 236 GLU A O 1
ATOM 1873 N N . ILE A 1 237 ? 5.677 -6.663 20.326 1.00 78.69 237 ILE A N 1
ATOM 1874 C CA . ILE A 1 237 ? 4.273 -7.050 20.175 1.00 78.69 237 ILE A CA 1
ATOM 1875 C C . ILE A 1 237 ? 4.051 -7.441 18.708 1.00 78.69 237 ILE A C 1
ATOM 1877 O O . ILE A 1 237 ? 4.023 -6.557 17.845 1.00 78.69 237 ILE A O 1
ATOM 1881 N N . PRO A 1 238 ? 3.837 -8.734 18.387 1.00 83.00 238 PRO A N 1
ATOM 1882 C CA . PRO A 1 238 ? 3.792 -9.184 16.996 1.00 83.00 238 PRO A CA 1
ATOM 1883 C C . PRO A 1 238 ? 2.626 -8.613 16.182 1.00 83.00 238 PRO A C 1
ATOM 1885 O O . PRO A 1 238 ? 2.685 -8.616 14.954 1.00 83.00 238 PRO A O 1
ATOM 1888 N N . SER A 1 239 ? 1.533 -8.187 16.826 1.00 82.81 239 SER A N 1
ATOM 1889 C CA . SER A 1 239 ? 0.404 -7.539 16.144 1.00 82.81 239 SER A CA 1
ATOM 1890 C C . SER A 1 239 ? 0.767 -6.129 15.678 1.00 82.81 239 SER A C 1
ATOM 1892 O O . SER A 1 239 ? 0.526 -5.801 14.520 1.00 82.81 239 SER A O 1
ATOM 1894 N N . LEU A 1 240 ? 1.415 -5.336 16.536 1.00 85.94 240 LEU A N 1
ATOM 1895 C CA . LEU A 1 240 ? 1.857 -3.979 16.212 1.00 85.94 240 LEU A CA 1
ATOM 1896 C C . LEU A 1 240 ? 2.935 -3.982 15.121 1.00 85.94 240 LEU A C 1
ATOM 1898 O O . LEU A 1 240 ? 2.846 -3.204 14.176 1.00 85.94 240 LEU A O 1
ATOM 1902 N N . ILE A 1 241 ? 3.904 -4.899 15.205 1.00 87.19 241 ILE A N 1
ATOM 1903 C CA . ILE A 1 241 ? 4.951 -5.046 14.179 1.00 87.19 241 ILE A CA 1
ATOM 1904 C C . ILE A 1 241 ? 4.319 -5.366 12.825 1.00 87.19 241 ILE A C 1
ATOM 1906 O O . ILE A 1 241 ? 4.607 -4.699 11.837 1.00 87.19 241 ILE A O 1
ATOM 1910 N N . ARG A 1 242 ? 3.370 -6.310 12.782 1.00 89.19 242 ARG A N 1
ATOM 1911 C CA . ARG A 1 242 ? 2.640 -6.626 11.547 1.00 89.19 242 ARG A CA 1
ATOM 1912 C C . ARG A 1 242 ? 1.866 -5.424 11.002 1.00 89.19 242 ARG A C 1
ATOM 1914 O O . ARG A 1 242 ? 1.839 -5.232 9.790 1.00 89.19 242 ARG A O 1
ATOM 1921 N N . GLN A 1 243 ? 1.244 -4.610 11.858 1.00 90.00 243 GLN A N 1
ATOM 1922 C CA . GLN A 1 243 ? 0.565 -3.378 11.429 1.00 90.00 243 GLN A CA 1
ATOM 1923 C C . GLN A 1 243 ? 1.532 -2.368 10.810 1.00 90.00 243 GLN A C 1
ATOM 1925 O O . GLN A 1 243 ? 1.226 -1.800 9.762 1.00 90.00 243 GLN A O 1
ATOM 1930 N N . GLN A 1 244 ? 2.716 -2.201 11.398 1.00 86.56 244 GLN A N 1
ATOM 1931 C CA . GLN A 1 244 ? 3.770 -1.353 10.844 1.00 86.56 244 GLN A CA 1
ATOM 1932 C C . GLN A 1 244 ? 4.307 -1.910 9.516 1.00 86.56 244 GLN A C 1
ATOM 1934 O O . GLN A 1 244 ? 4.384 -1.183 8.529 1.00 86.56 244 GLN A O 1
ATOM 1939 N N . GLU A 1 245 ? 4.594 -3.209 9.431 1.00 86.56 245 GLU A N 1
ATOM 1940 C CA . GLU A 1 245 ? 5.001 -3.867 8.182 1.00 86.56 245 GLU A CA 1
ATOM 1941 C C . GLU A 1 245 ? 3.944 -3.710 7.081 1.00 86.56 245 GLU A C 1
ATOM 1943 O O . GLU A 1 245 ? 4.271 -3.423 5.924 1.00 86.56 245 GLU A O 1
ATOM 1948 N N . PHE A 1 246 ? 2.662 -3.863 7.424 1.00 88.94 246 PHE A N 1
ATOM 1949 C CA . PHE A 1 246 ? 1.557 -3.630 6.499 1.00 88.94 246 PHE A CA 1
ATOM 1950 C C . PHE A 1 246 ? 1.517 -2.175 6.029 1.00 88.94 246 PHE A C 1
ATOM 1952 O O . PHE A 1 246 ? 1.330 -1.916 4.843 1.00 88.94 246 PHE A O 1
ATOM 1959 N N . PHE A 1 247 ? 1.742 -1.213 6.919 1.00 86.88 247 PHE A N 1
ATOM 1960 C CA . PHE A 1 247 ? 1.776 0.200 6.560 1.00 86.88 247 PHE A CA 1
ATOM 1961 C C . PHE A 1 247 ? 2.863 0.532 5.526 1.00 86.88 247 PHE A C 1
ATOM 1963 O O . PHE A 1 247 ? 2.580 1.210 4.537 1.00 86.88 247 PHE A O 1
ATOM 1970 N N . PHE A 1 248 ? 4.071 -0.015 5.688 1.00 82.19 248 PHE A N 1
ATOM 1971 C CA . PHE A 1 248 ? 5.155 0.173 4.718 1.00 82.19 248 PHE A CA 1
ATOM 1972 C C . PHE A 1 248 ? 4.936 -0.615 3.419 1.00 82.19 248 PHE A C 1
ATOM 1974 O O . PHE A 1 248 ? 5.196 -0.120 2.318 1.00 82.19 248 PHE A O 1
ATOM 1981 N N . SER A 1 249 ? 4.441 -1.851 3.511 1.00 82.31 249 SER A N 1
ATOM 1982 C CA . SER A 1 249 ? 4.228 -2.710 2.337 1.00 82.31 249 SER A CA 1
ATOM 1983 C C . SER A 1 249 ? 3.019 -2.292 1.492 1.00 82.31 249 SER A C 1
ATOM 1985 O O . SER A 1 249 ? 3.064 -2.425 0.267 1.00 82.31 249 SER A O 1
ATOM 1987 N N . SER A 1 250 ? 1.985 -1.715 2.110 1.00 84.56 250 SER A N 1
ATOM 1988 C CA . SER A 1 250 ? 0.801 -1.171 1.432 1.00 84.56 250 SER A CA 1
ATOM 1989 C C . SER A 1 250 ? 1.058 0.148 0.699 1.00 84.56 250 SER A C 1
ATOM 1991 O O . SER A 1 250 ? 0.222 0.545 -0.108 1.00 84.56 250 SER A O 1
ATOM 1993 N N . GLY A 1 251 ? 2.200 0.810 0.924 1.00 77.81 251 GLY A N 1
ATOM 1994 C CA . GLY A 1 251 ? 2.573 2.068 0.261 1.00 77.81 251 GLY A CA 1
ATOM 1995 C C . GLY A 1 251 ? 1.858 3.310 0.808 1.00 77.81 251 GLY A C 1
ATOM 1996 O O . GLY A 1 251 ? 2.122 4.426 0.364 1.00 77.81 251 GLY A O 1
ATOM 1997 N N . ILE A 1 252 ? 1.000 3.147 1.822 1.00 80.62 252 ILE A N 1
ATOM 1998 C CA . ILE A 1 252 ? 0.353 4.274 2.510 1.00 80.62 252 ILE A CA 1
ATOM 1999 C C . ILE A 1 252 ? 1.406 5.133 3.229 1.00 80.62 252 ILE A C 1
ATOM 2001 O O . ILE A 1 252 ? 1.242 6.349 3.316 1.00 80.62 252 ILE A O 1
ATOM 2005 N N . SER A 1 253 ? 2.523 4.539 3.663 1.00 77.25 253 SER A N 1
ATOM 2006 C CA . SER A 1 253 ? 3.658 5.258 4.258 1.00 77.25 253 SER A CA 1
ATOM 2007 C C . SER A 1 253 ? 4.166 6.406 3.392 1.00 77.25 253 SER A C 1
ATOM 2009 O O . SER A 1 253 ? 4.493 7.470 3.917 1.00 77.25 253 SER A O 1
ATOM 2011 N N . ASP A 1 254 ? 4.197 6.222 2.073 1.00 71.81 254 ASP A N 1
ATOM 2012 C CA . ASP A 1 254 ? 4.717 7.224 1.142 1.00 71.81 254 ASP A CA 1
ATOM 2013 C C . ASP A 1 254 ? 3.784 8.442 1.100 1.00 71.81 254 ASP A C 1
ATOM 2015 O O . ASP A 1 254 ? 4.238 9.584 1.109 1.00 71.81 254 ASP A O 1
ATOM 2019 N N . LEU A 1 255 ? 2.468 8.205 1.150 1.00 73.19 255 LEU A N 1
ATOM 2020 C CA . LEU A 1 255 ? 1.452 9.255 1.245 1.00 73.19 255 LEU A CA 1
ATOM 2021 C C . LEU A 1 255 ? 1.466 9.948 2.609 1.00 73.19 255 LEU A C 1
ATOM 2023 O O . LEU A 1 255 ? 1.365 11.171 2.686 1.00 73.19 255 LEU A O 1
ATOM 2027 N N . ALA A 1 256 ? 1.602 9.172 3.681 1.00 69.44 256 ALA A N 1
ATOM 2028 C CA . ALA A 1 256 ? 1.582 9.673 5.047 1.00 69.44 256 ALA A CA 1
ATOM 2029 C C . ALA A 1 256 ? 2.839 10.490 5.381 1.00 69.44 256 ALA A C 1
ATOM 2031 O O . ALA A 1 256 ? 2.758 11.472 6.111 1.00 69.44 256 ALA A O 1
ATOM 2032 N N . THR A 1 257 ? 3.991 10.151 4.795 1.00 64.19 257 THR A N 1
ATOM 2033 C CA . THR A 1 257 ? 5.247 10.905 4.961 1.00 64.19 257 THR A CA 1
ATOM 2034 C C . THR A 1 257 ? 5.163 12.305 4.342 1.00 64.19 257 THR A C 1
ATOM 2036 O O . THR A 1 257 ? 5.747 13.258 4.857 1.00 64.19 257 THR A O 1
ATOM 2039 N N . GLU A 1 258 ? 4.415 12.466 3.249 1.00 62.50 258 GLU A N 1
ATOM 2040 C CA . GLU A 1 258 ? 4.123 13.789 2.677 1.00 62.50 258 GLU A CA 1
ATOM 2041 C C . GLU A 1 258 ? 3.141 14.601 3.530 1.00 62.50 258 GLU A C 1
ATOM 2043 O O . GLU A 1 258 ? 3.099 15.828 3.434 1.00 62.50 258 GLU A O 1
ATOM 2048 N N . ALA A 1 259 ? 2.356 13.907 4.349 1.00 63.16 259 ALA A N 1
ATOM 2049 C CA . ALA A 1 259 ? 1.313 14.429 5.214 1.00 63.16 259 ALA A CA 1
ATOM 2050 C C . ALA A 1 259 ? 1.721 14.341 6.698 1.00 63.16 259 ALA A C 1
ATOM 2052 O O . ALA A 1 259 ? 0.908 14.026 7.562 1.00 63.16 259 ALA A O 1
ATOM 2053 N N . LEU A 1 260 ? 3.000 14.587 7.004 1.00 72.38 260 LEU A N 1
ATOM 2054 C CA . LEU A 1 260 ? 3.461 14.662 8.390 1.00 72.38 260 LEU A CA 1
ATOM 2055 C C . LEU A 1 260 ? 2.996 15.966 9.039 1.00 72.38 260 LEU A C 1
ATOM 2057 O O . LEU A 1 260 ? 3.162 17.051 8.477 1.00 72.38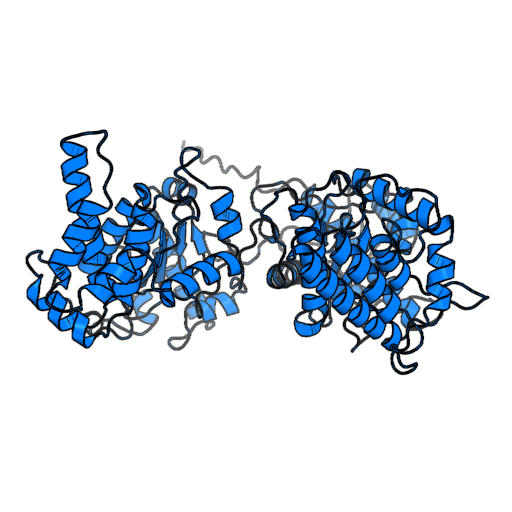 260 LEU A O 1
ATOM 2061 N N . ILE A 1 261 ? 2.466 15.845 10.251 1.00 68.94 261 ILE A N 1
ATOM 2062 C CA . ILE A 1 261 ? 1.975 16.952 11.071 1.00 68.94 261 ILE A CA 1
ATOM 2063 C C . ILE A 1 261 ? 2.864 17.050 12.319 1.00 68.94 261 ILE A C 1
ATOM 2065 O O . ILE A 1 261 ? 3.199 16.033 12.922 1.00 68.94 261 ILE A O 1
ATOM 2069 N N . GLY A 1 262 ? 3.250 18.268 12.713 1.00 62.94 262 GLY A N 1
ATOM 2070 C CA . GLY A 1 262 ? 3.984 18.534 13.958 1.00 62.94 262 GLY A CA 1
ATOM 2071 C C . GLY A 1 262 ? 5.352 19.207 13.786 1.00 62.94 262 GLY A C 1
ATOM 2072 O O . GLY A 1 262 ? 5.895 19.305 12.682 1.00 62.94 262 GLY A O 1
ATOM 2073 N N . GLU A 1 263 ? 5.889 19.712 14.898 1.00 66.56 263 GLU A N 1
ATOM 2074 C CA . GLU A 1 263 ? 7.210 20.355 14.980 1.00 66.56 263 GLU A CA 1
ATOM 2075 C C . GLU A 1 263 ? 8.340 19.308 14.990 1.00 66.56 263 GLU A C 1
ATOM 2077 O O . GLU A 1 263 ? 8.090 18.118 15.167 1.00 66.56 263 GLU A O 1
ATOM 2082 N N . SER A 1 264 ? 9.587 19.733 14.752 1.00 61.09 264 SER A N 1
ATOM 2083 C CA . SER A 1 264 ? 10.744 18.885 14.395 1.00 61.09 264 SER A CA 1
ATOM 2084 C C . SER A 1 264 ? 10.900 17.568 15.171 1.00 61.09 264 SER A C 1
ATOM 2086 O O . SER A 1 264 ? 11.281 16.572 14.543 1.00 61.09 264 SER A O 1
ATOM 2088 N N . ASP A 1 265 ? 10.565 17.559 16.465 1.00 62.09 265 ASP A N 1
ATOM 2089 C CA . ASP A 1 265 ? 10.774 16.429 17.379 1.00 62.09 265 ASP A CA 1
ATOM 2090 C C . ASP A 1 265 ? 9.510 15.601 17.674 1.00 62.09 265 ASP A C 1
ATOM 2092 O O . ASP A 1 265 ? 9.638 14.442 18.052 1.00 62.09 265 ASP A O 1
ATOM 2096 N N . ASN A 1 266 ? 8.305 16.139 17.437 1.00 72.44 266 ASN A N 1
ATOM 2097 C CA . ASN A 1 266 ? 7.030 15.445 17.659 1.00 72.44 266 ASN A CA 1
ATOM 2098 C C . ASN A 1 266 ? 6.237 15.392 16.356 1.00 72.44 266 ASN A C 1
ATOM 2100 O O . ASN A 1 266 ? 5.409 16.265 16.085 1.00 72.44 266 ASN A O 1
ATOM 2104 N N . LYS A 1 267 ? 6.501 14.362 15.551 1.00 79.75 267 LYS A N 1
ATOM 2105 C CA . LYS A 1 267 ? 5.832 14.176 14.260 1.00 79.75 267 LYS A CA 1
ATOM 2106 C C . LYS A 1 267 ? 4.796 13.069 14.333 1.00 79.75 267 LYS A C 1
ATOM 2108 O O . LYS A 1 267 ? 5.104 11.966 14.777 1.00 79.75 267 LYS A O 1
ATOM 2113 N N . PHE A 1 268 ? 3.616 13.366 13.812 1.00 81.94 268 PHE A N 1
ATOM 2114 C CA . PHE A 1 268 ? 2.504 12.442 13.641 1.00 81.94 268 PHE A CA 1
ATOM 2115 C C . PHE A 1 268 ? 2.234 12.238 12.150 1.00 81.94 268 PHE A C 1
ATOM 2117 O O . PHE A 1 268 ? 2.470 13.136 11.335 1.00 81.94 268 PHE A O 1
ATOM 2124 N N . TYR A 1 269 ? 1.735 11.059 11.793 1.00 83.00 269 TYR A N 1
ATOM 2125 C CA . TYR A 1 269 ? 1.117 10.860 10.486 1.00 83.00 269 TYR A CA 1
ATOM 2126 C C . TYR A 1 269 ? -0.283 11.477 10.491 1.00 83.00 269 TYR A C 1
ATOM 2128 O O . TYR A 1 269 ? -0.998 11.304 11.471 1.00 83.00 269 TYR A O 1
ATOM 2136 N N . GLU A 1 270 ? -0.682 12.153 9.407 1.00 84.06 270 GLU A N 1
ATOM 2137 C CA . GLU A 1 270 ? -2.083 12.555 9.212 1.00 84.06 270 GLU A CA 1
ATOM 2138 C C . GLU A 1 270 ? -2.986 11.302 9.267 1.00 84.06 270 GLU A C 1
ATOM 2140 O O . GLU A 1 270 ? -2.654 10.287 8.640 1.00 84.06 270 GLU A O 1
ATOM 2145 N N . PRO A 1 271 ? -4.128 11.343 9.976 1.00 87.81 271 PRO A N 1
ATOM 2146 C CA . PRO A 1 271 ? -4.972 10.192 10.170 1.00 87.81 271 PRO A CA 1
ATOM 2147 C C . PRO A 1 271 ? -5.705 9.920 8.867 1.00 87.81 271 PRO A C 1
ATOM 2149 O O . PRO A 1 271 ? -6.224 10.819 8.196 1.00 87.81 271 PRO A O 1
ATOM 2152 N N . MET A 1 272 ? -5.746 8.650 8.495 1.00 88.06 272 MET A N 1
ATOM 2153 C CA . MET A 1 272 ? -6.316 8.222 7.229 1.00 88.06 272 MET A CA 1
ATOM 2154 C C . MET A 1 272 ? -7.472 7.270 7.468 1.00 88.06 272 MET A C 1
ATOM 2156 O O . MET A 1 272 ? -7.470 6.445 8.385 1.00 88.06 272 MET A O 1
ATOM 2160 N N . LEU A 1 273 ? -8.479 7.386 6.611 1.00 90.12 273 LEU A N 1
ATOM 2161 C CA . LEU A 1 273 ? -9.631 6.513 6.623 1.00 90.12 273 LEU A CA 1
ATOM 2162 C C . LEU A 1 273 ? -9.578 5.563 5.429 1.00 90.12 273 LEU A C 1
ATOM 2164 O O . LEU A 1 273 ? -9.462 5.998 4.286 1.00 90.12 273 LEU A O 1
ATOM 2168 N N . LEU A 1 274 ? -9.701 4.266 5.694 1.00 90.69 274 LEU A N 1
ATOM 2169 C CA . LEU A 1 274 ? -9.793 3.220 4.683 1.00 90.69 274 LEU A CA 1
ATOM 2170 C C . LEU A 1 274 ? -11.233 2.702 4.608 1.00 90.69 274 LEU A C 1
ATOM 2172 O O . LEU A 1 274 ? -11.700 1.946 5.458 1.00 90.69 274 LEU A O 1
ATOM 2176 N N . ALA A 1 275 ? -11.934 3.123 3.564 1.00 90.00 275 ALA A N 1
ATOM 2177 C CA . ALA A 1 275 ? -13.333 2.839 3.284 1.00 90.00 275 ALA A CA 1
ATOM 2178 C C . ALA A 1 275 ? -13.456 1.701 2.262 1.00 90.00 275 ALA A C 1
ATOM 2180 O O . ALA A 1 275 ? -13.290 1.931 1.062 1.00 90.00 275 ALA A O 1
ATOM 2181 N N . ASN A 1 276 ? -13.687 0.461 2.709 1.00 90.00 276 ASN A N 1
ATOM 2182 C CA . ASN A 1 276 ? -13.611 -0.731 1.852 1.00 90.00 276 ASN A CA 1
ATOM 2183 C C . ASN A 1 276 ? -12.308 -0.727 1.019 1.00 90.00 276 ASN A C 1
ATOM 2185 O O . ASN A 1 276 ? -12.321 -0.939 -0.189 1.00 90.00 276 ASN A O 1
ATOM 2189 N N . GLY A 1 277 ? -11.184 -0.354 1.636 1.00 87.56 277 GLY A N 1
ATOM 2190 C CA . GLY A 1 277 ? -9.888 -0.224 0.960 1.00 87.56 277 GLY A CA 1
ATOM 2191 C C . GLY A 1 277 ? -9.637 1.102 0.226 1.00 87.56 277 GLY A C 1
ATOM 2192 O O . GLY A 1 277 ? -8.499 1.351 -0.157 1.00 87.56 277 GLY A O 1
ATOM 2193 N N . HIS A 1 278 ? -10.626 1.982 0.048 1.00 86.31 278 HIS A N 1
ATOM 2194 C CA . HIS A 1 278 ? -10.394 3.313 -0.533 1.00 86.31 278 HIS A CA 1
ATOM 2195 C C . HIS A 1 278 ? -9.790 4.245 0.505 1.00 86.31 278 HIS A C 1
ATOM 2197 O O . HIS A 1 278 ? -10.322 4.373 1.606 1.00 86.31 278 HIS A O 1
ATOM 2203 N N . LEU A 1 279 ? -8.702 4.914 0.144 1.00 85.44 279 LEU A N 1
ATOM 2204 C CA . LEU A 1 279 ? -8.002 5.824 1.038 1.00 85.44 279 LEU A CA 1
ATOM 2205 C C . LEU A 1 279 ? -8.609 7.230 0.986 1.00 85.44 279 LEU A C 1
ATOM 2207 O O . LEU A 1 279 ? -8.632 7.874 -0.062 1.00 85.44 279 LEU A O 1
ATOM 2211 N N . ILE A 1 280 ? -9.049 7.726 2.139 1.00 85.44 280 ILE A N 1
ATOM 2212 C CA . ILE A 1 280 ? -9.630 9.054 2.322 1.00 85.44 280 ILE A CA 1
ATOM 2213 C C . ILE A 1 280 ? -8.798 9.802 3.370 1.00 85.44 280 ILE A C 1
ATOM 2215 O O . ILE A 1 280 ? -8.727 9.406 4.531 1.00 85.44 280 ILE A O 1
ATOM 2219 N N . ASN A 1 281 ? -8.161 10.897 2.954 1.00 83.25 281 ASN A N 1
ATOM 2220 C CA . ASN A 1 281 ? -7.358 11.760 3.832 1.00 83.25 281 ASN A CA 1
ATOM 2221 C C . ASN A 1 281 ? -8.239 12.771 4.582 1.00 83.25 281 ASN A C 1
ATOM 2223 O O . ASN A 1 281 ? -9.345 13.071 4.121 1.00 83.25 281 ASN A O 1
ATOM 2227 N N . VAL A 1 282 ? -7.733 13.415 5.643 1.00 84.81 282 VAL A N 1
ATOM 2228 C CA . VAL A 1 282 ? -8.499 14.426 6.407 1.00 84.81 282 VAL A CA 1
ATOM 2229 C C . VAL A 1 282 ? -8.985 15.561 5.512 1.00 84.81 282 VAL A C 1
ATOM 2231 O O . VAL A 1 282 ? -10.120 16.014 5.636 1.00 84.81 282 VAL A O 1
ATOM 2234 N N . ARG A 1 283 ? -8.174 15.980 4.533 1.00 83.12 283 ARG A N 1
ATOM 2235 C CA . ARG A 1 283 ? -8.577 17.004 3.548 1.00 83.12 283 ARG A CA 1
ATOM 2236 C C . ARG A 1 283 ? -9.758 16.593 2.669 1.00 83.12 283 ARG A C 1
ATOM 2238 O O . ARG A 1 283 ? -10.448 17.454 2.137 1.00 83.12 283 ARG A O 1
ATOM 2245 N N . GLN A 1 284 ? -9.937 15.299 2.414 1.00 80.12 284 GLN A N 1
ATOM 2246 C CA . GLN A 1 284 ? -11.105 14.798 1.687 1.00 80.12 284 GLN A CA 1
ATOM 2247 C C . GLN A 1 284 ? -12.296 14.687 2.635 1.00 80.12 284 GLN A C 1
ATOM 2249 O O . GLN A 1 284 ? -13.385 15.105 2.264 1.00 80.12 284 GLN A O 1
ATOM 2254 N N . VAL A 1 285 ? -12.073 14.228 3.869 1.00 84.94 285 VAL A N 1
ATOM 2255 C CA . VAL A 1 285 ? -13.106 14.178 4.914 1.00 84.94 285 VAL A CA 1
ATOM 2256 C C . VAL A 1 285 ? -13.721 15.559 5.156 1.00 84.94 285 VAL A C 1
ATOM 2258 O O . VAL A 1 285 ? -14.940 15.696 5.206 1.00 84.94 285 VAL A O 1
ATOM 2261 N N . SER A 1 286 ? -12.899 16.610 5.225 1.00 84.00 286 SER A N 1
ATOM 2262 C CA . SER A 1 286 ? -13.392 17.980 5.400 1.00 84.00 286 SER A CA 1
ATOM 2263 C C . SER A 1 286 ? -14.200 18.489 4.203 1.00 84.00 286 SER A C 1
ATOM 2265 O O . SER A 1 286 ? -15.152 19.240 4.393 1.00 84.00 286 SER A O 1
ATOM 2267 N N . LYS A 1 287 ? -13.885 18.051 2.974 1.00 84.81 287 LYS A N 1
ATOM 2268 C CA . LYS A 1 287 ? -14.682 18.375 1.775 1.00 84.81 287 LYS A CA 1
ATOM 2269 C C . LYS A 1 287 ? -16.061 17.723 1.785 1.00 84.81 287 LYS A C 1
ATOM 2271 O O . LYS A 1 287 ? -16.985 18.289 1.214 1.00 84.81 287 LYS A O 1
ATOM 2276 N N . PHE A 1 288 ? -16.193 16.554 2.407 1.00 79.94 288 PHE A N 1
ATOM 2277 C CA . PHE A 1 288 ? -17.470 15.855 2.532 1.00 79.94 288 PHE A CA 1
ATOM 2278 C C . PHE A 1 288 ? -18.360 16.397 3.659 1.00 79.94 288 PHE A C 1
ATOM 2280 O O . PHE A 1 288 ? -19.477 15.922 3.788 1.00 79.94 288 PHE A O 1
ATOM 2287 N N . GLY A 1 289 ? -17.907 17.386 4.441 1.00 81.69 289 GLY A N 1
ATOM 2288 C CA . GLY A 1 289 ? -18.668 17.959 5.563 1.00 81.69 289 GLY A CA 1
ATOM 2289 C C . GLY A 1 289 ? -18.235 17.449 6.940 1.00 81.69 289 GLY A C 1
ATOM 2290 O O . GLY A 1 289 ? -18.575 18.048 7.956 1.00 81.69 289 GLY A O 1
ATOM 2291 N N . GLY A 1 290 ? -17.388 16.418 6.991 1.00 88.75 290 GLY A N 1
ATOM 2292 C CA . GLY A 1 290 ? -16.876 15.842 8.230 1.00 88.75 290 GLY A CA 1
ATOM 2293 C C . GLY A 1 290 ? -16.781 14.321 8.176 1.00 88.75 290 GLY A C 1
ATOM 2294 O O . GLY A 1 290 ? -17.014 13.689 7.144 1.00 88.75 290 GLY A O 1
ATOM 2295 N N . PHE A 1 291 ? -16.413 13.721 9.309 1.00 89.62 291 PHE A N 1
ATOM 2296 C CA . PHE A 1 291 ? -16.226 12.271 9.425 1.00 89.62 291 PHE A CA 1
ATOM 2297 C C . PHE A 1 291 ? -17.534 11.494 9.218 1.00 89.62 291 PHE A C 1
ATOM 2299 O O . PHE A 1 291 ? -17.564 10.538 8.445 1.00 89.62 291 PHE A O 1
ATOM 2306 N N . GLU A 1 292 ? -18.622 11.934 9.852 1.00 89.62 292 GLU A N 1
ATOM 2307 C CA . GLU A 1 292 ? -19.934 11.277 9.764 1.00 89.62 292 GLU A CA 1
ATOM 2308 C C . GLU A 1 292 ? -20.504 11.343 8.341 1.00 89.62 292 GLU A C 1
ATOM 2310 O O . GLU A 1 292 ? -20.900 10.318 7.782 1.00 89.62 292 GLU A O 1
ATOM 2315 N N . ASP A 1 293 ? -20.452 12.525 7.721 1.00 88.12 293 ASP A N 1
ATOM 2316 C CA . ASP A 1 293 ? -20.932 12.746 6.355 1.00 88.12 293 ASP A CA 1
ATOM 2317 C C . ASP A 1 293 ? -20.130 11.942 5.326 1.00 88.12 293 ASP A C 1
ATOM 2319 O O . ASP A 1 293 ? -20.703 11.369 4.398 1.00 88.12 293 ASP A O 1
ATOM 2323 N N . THR A 1 294 ? -18.812 11.811 5.523 1.00 88.94 294 THR A N 1
ATOM 2324 C CA . THR A 1 294 ? -17.958 10.959 4.677 1.00 88.94 294 THR A CA 1
ATOM 2325 C C . THR A 1 294 ? -18.411 9.501 4.723 1.00 88.94 294 THR A C 1
ATOM 2327 O O . THR A 1 294 ? -18.472 8.826 3.694 1.00 88.94 294 THR A O 1
ATOM 2330 N N . ILE A 1 295 ? -18.741 8.999 5.914 1.00 89.00 295 ILE A N 1
ATOM 2331 C CA . ILE A 1 295 ? -19.179 7.615 6.102 1.00 89.00 295 ILE A CA 1
ATOM 2332 C C . ILE A 1 295 ? -20.569 7.404 5.507 1.00 89.00 295 ILE A C 1
ATOM 2334 O O . ILE A 1 295 ? -20.799 6.400 4.835 1.00 89.00 295 ILE A O 1
ATOM 2338 N N . LEU A 1 296 ? -21.485 8.354 5.695 1.00 88.12 296 LEU A N 1
ATOM 2339 C CA . LEU A 1 296 ? -22.805 8.319 5.069 1.00 88.12 296 LEU A CA 1
ATOM 2340 C C . LEU A 1 296 ? -22.699 8.295 3.541 1.00 88.12 296 LEU A C 1
ATOM 2342 O O . LEU A 1 296 ? -23.302 7.430 2.905 1.00 88.12 296 LEU A O 1
ATOM 2346 N N . ALA A 1 297 ? -21.887 9.184 2.964 1.00 86.50 297 ALA A N 1
ATOM 2347 C CA . ALA A 1 297 ? -21.645 9.240 1.526 1.00 86.50 297 ALA A CA 1
ATOM 2348 C C . ALA A 1 297 ? -21.059 7.922 0.997 1.00 86.50 297 ALA A C 1
ATOM 2350 O O . ALA A 1 297 ? -21.538 7.392 -0.005 1.00 86.50 297 ALA A O 1
ATOM 2351 N N . MET A 1 298 ? -20.081 7.350 1.707 1.00 86.31 298 MET A N 1
ATOM 2352 C CA . MET A 1 298 ? -19.508 6.044 1.383 1.00 86.31 298 MET A CA 1
ATOM 2353 C C . MET A 1 298 ? -20.575 4.946 1.393 1.00 86.31 298 MET A C 1
ATOM 2355 O O . MET A 1 298 ? -20.703 4.202 0.423 1.00 86.31 298 MET A O 1
ATOM 2359 N N . VAL A 1 299 ? -21.349 4.828 2.472 1.00 88.75 299 VAL A N 1
ATOM 2360 C CA . VAL A 1 299 ? -22.365 3.774 2.604 1.00 88.75 299 VAL A CA 1
ATOM 2361 C C . VAL A 1 299 ? -23.407 3.887 1.493 1.00 88.75 299 VAL A C 1
ATOM 2363 O O . VAL A 1 299 ? -23.785 2.871 0.908 1.00 88.75 299 VAL A O 1
ATOM 2366 N N . MET A 1 300 ? -23.835 5.103 1.148 1.00 86.69 300 MET A N 1
ATOM 2367 C CA . MET A 1 300 ? -24.760 5.336 0.036 1.00 86.69 300 MET A CA 1
ATOM 2368 C C . MET A 1 300 ? -24.159 4.920 -1.314 1.00 86.69 300 MET A C 1
ATOM 2370 O O . MET A 1 300 ? -24.808 4.188 -2.063 1.00 86.69 300 MET A O 1
ATOM 2374 N N . ASP A 1 301 ? -22.921 5.329 -1.609 1.00 85.62 301 ASP A N 1
ATOM 2375 C CA . ASP A 1 301 ? -22.228 4.991 -2.862 1.00 85.62 301 ASP A CA 1
ATOM 2376 C C . ASP A 1 301 ? -22.072 3.470 -3.023 1.00 85.62 301 ASP A C 1
ATOM 2378 O O . ASP A 1 301 ? -22.468 2.886 -4.033 1.00 85.62 301 ASP A O 1
ATOM 2382 N N . TYR A 1 302 ? -21.605 2.791 -1.973 1.00 87.31 302 TYR A N 1
ATOM 2383 C CA . TYR A 1 302 ? -21.450 1.337 -1.978 1.00 87.31 302 TYR A CA 1
ATOM 2384 C C . TYR A 1 302 ? -22.776 0.588 -2.054 1.00 87.31 302 TYR A C 1
ATOM 2386 O O . TYR A 1 302 ? -22.856 -0.433 -2.738 1.00 87.31 302 TYR A O 1
ATOM 2394 N N . THR A 1 303 ? -23.822 1.086 -1.392 1.00 89.44 303 THR A N 1
ATOM 2395 C CA . THR A 1 303 ? -25.162 0.496 -1.493 1.00 89.44 303 THR A CA 1
ATOM 2396 C C . THR A 1 303 ? -25.640 0.531 -2.941 1.00 89.44 303 THR A C 1
ATOM 2398 O O . THR A 1 303 ? -26.054 -0.503 -3.466 1.00 89.44 303 THR A O 1
ATOM 2401 N N . ASN A 1 304 ? -25.499 1.678 -3.613 1.00 87.31 304 ASN A N 1
ATOM 2402 C CA . ASN A 1 304 ? -25.852 1.823 -5.024 1.00 87.31 304 ASN A CA 1
ATOM 2403 C C . ASN A 1 304 ? -25.015 0.889 -5.910 1.00 87.31 304 ASN A C 1
ATOM 2405 O O . ASN A 1 304 ? -25.566 0.178 -6.753 1.00 87.31 304 ASN A O 1
ATOM 2409 N N . MET A 1 305 ? -23.697 0.826 -5.691 1.00 86.19 305 MET A N 1
ATOM 2410 C CA . MET A 1 305 ? -22.806 -0.050 -6.457 1.00 86.19 305 MET A CA 1
ATOM 2411 C C . MET A 1 305 ? -23.190 -1.531 -6.303 1.00 86.19 305 MET A C 1
ATOM 2413 O O . MET A 1 305 ? -23.246 -2.263 -7.296 1.00 86.19 305 MET A O 1
ATOM 2417 N N . ILE A 1 306 ? -23.479 -1.982 -5.079 1.00 89.56 306 ILE A N 1
ATOM 2418 C CA . ILE A 1 306 ? -23.897 -3.360 -4.791 1.00 89.56 306 ILE A CA 1
ATOM 2419 C C . ILE A 1 306 ? -25.253 -3.654 -5.437 1.00 89.56 306 ILE A C 1
ATOM 2421 O O . ILE A 1 306 ? -25.399 -4.686 -6.092 1.00 89.56 306 ILE A O 1
ATOM 2425 N N . GLN A 1 307 ? -26.226 -2.747 -5.315 1.00 88.75 307 GLN A N 1
ATOM 2426 C CA . GLN A 1 307 ? -27.549 -2.903 -5.921 1.00 88.75 307 GLN A CA 1
ATOM 2427 C C . GLN A 1 307 ? -27.464 -3.017 -7.450 1.00 88.75 307 GLN A C 1
ATOM 2429 O O . GLN A 1 307 ? -28.007 -3.963 -8.021 1.00 88.75 307 GLN A O 1
ATOM 2434 N N . ILE A 1 308 ? -26.736 -2.116 -8.118 1.00 88.56 308 ILE A N 1
ATOM 2435 C CA . ILE A 1 308 ? -26.533 -2.157 -9.577 1.00 88.56 308 ILE A CA 1
ATOM 2436 C C . ILE A 1 308 ? -25.837 -3.460 -9.985 1.00 88.56 308 ILE A C 1
ATOM 2438 O O . ILE A 1 308 ? -26.256 -4.126 -10.933 1.00 88.56 308 ILE A O 1
ATOM 2442 N N . SER A 1 309 ? -24.799 -3.863 -9.251 1.00 88.81 309 SER A N 1
ATOM 2443 C CA . SER A 1 309 ? -24.045 -5.086 -9.546 1.00 88.81 309 SER A CA 1
ATOM 2444 C C . SER A 1 309 ? -24.883 -6.350 -9.347 1.00 88.81 309 SER A C 1
ATOM 2446 O O . SER A 1 309 ? -24.734 -7.315 -10.099 1.00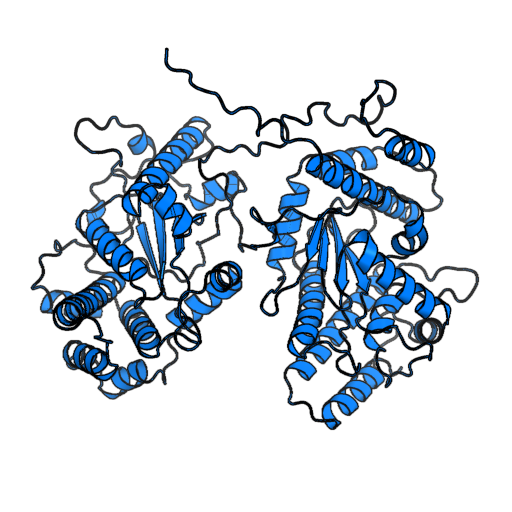 88.81 309 SER A O 1
ATOM 2448 N N . HIS A 1 310 ? -25.790 -6.343 -8.370 1.00 90.38 310 HIS A N 1
ATOM 2449 C CA . HIS A 1 310 ? -26.747 -7.420 -8.150 1.00 90.38 310 HIS A CA 1
ATOM 2450 C C . HIS A 1 310 ? -27.786 -7.491 -9.277 1.00 90.38 310 HIS A C 1
ATOM 2452 O O . HIS A 1 310 ? -28.033 -8.573 -9.805 1.00 90.38 310 HIS A O 1
ATOM 2458 N N . LEU A 1 311 ? -28.326 -6.348 -9.723 1.00 89.94 311 LEU A N 1
ATOM 2459 C CA . LEU A 1 311 ? -29.252 -6.280 -10.865 1.00 89.94 311 LEU A CA 1
ATOM 2460 C C . LEU A 1 311 ? -28.611 -6.784 -12.166 1.00 89.94 311 LEU A C 1
ATOM 2462 O O . LEU A 1 311 ? -29.255 -7.466 -12.956 1.00 89.94 311 LEU A O 1
ATOM 2466 N N . GLN A 1 312 ? -27.320 -6.513 -12.364 1.00 90.56 312 GLN A N 1
ATOM 2467 C CA . GLN A 1 312 ? -26.538 -7.031 -13.492 1.00 90.56 312 GLN A CA 1
ATOM 2468 C C . GLN A 1 312 ? -26.143 -8.512 -13.343 1.00 90.56 312 GLN A C 1
ATOM 2470 O O . GLN A 1 312 ? -25.408 -9.029 -14.181 1.00 90.56 312 GLN A O 1
ATOM 2475 N N . SER A 1 313 ? -26.582 -9.201 -12.282 1.00 88.38 313 SER A N 1
ATOM 2476 C CA . SER A 1 313 ? -26.185 -10.582 -11.955 1.00 88.38 313 SER A CA 1
ATOM 2477 C C . SER A 1 313 ? -24.666 -10.781 -11.802 1.00 88.38 313 SER A C 1
ATOM 2479 O O . SER A 1 313 ? -24.155 -11.886 -11.966 1.00 88.38 313 SER A O 1
ATOM 2481 N N . ARG A 1 314 ? -23.918 -9.717 -11.472 1.00 86.69 314 ARG A N 1
ATOM 2482 C CA . ARG A 1 314 ? -22.461 -9.758 -11.233 1.00 86.69 314 ARG A CA 1
ATOM 2483 C C . ARG A 1 314 ? -22.108 -10.008 -9.764 1.00 86.69 314 ARG A C 1
ATOM 2485 O O . ARG A 1 314 ? -20.972 -10.395 -9.474 1.00 86.69 314 ARG A O 1
ATOM 2492 N N . PHE A 1 315 ? -23.063 -9.791 -8.859 1.00 90.44 315 PHE A N 1
ATOM 2493 C CA . PHE A 1 315 ? -22.899 -9.910 -7.412 1.00 90.44 315 PHE A CA 1
ATOM 2494 C C . PHE A 1 315 ? -23.996 -10.773 -6.780 1.00 90.44 315 PHE A C 1
ATOM 2496 O O . PHE A 1 315 ? -25.186 -10.569 -7.037 1.00 90.44 315 PHE A O 1
ATOM 2503 N N . SER A 1 316 ? -23.587 -11.718 -5.937 1.00 89.06 316 SER A N 1
ATOM 2504 C CA . SER A 1 316 ? -24.458 -12.680 -5.256 1.00 89.06 316 SER A CA 1
ATOM 2505 C C . SER A 1 316 ? -24.297 -12.628 -3.733 1.00 89.06 316 SER A C 1
ATOM 2507 O O . SER A 1 316 ? -23.353 -12.036 -3.220 1.00 89.06 316 SER A O 1
ATOM 2509 N N . ASP A 1 317 ? -25.202 -13.284 -2.998 1.00 87.75 317 ASP A N 1
ATOM 2510 C CA . ASP A 1 317 ? -25.179 -13.318 -1.526 1.00 87.75 317 ASP A CA 1
ATOM 2511 C C . ASP A 1 317 ? -23.945 -14.043 -0.941 1.00 87.75 317 ASP A C 1
ATOM 2513 O O . ASP A 1 317 ? -23.652 -13.888 0.246 1.00 87.75 317 ASP A O 1
ATOM 2517 N N . SER A 1 318 ? -23.242 -14.860 -1.737 1.00 88.38 318 SER A N 1
ATOM 2518 C CA . SER A 1 318 ? -22.008 -15.548 -1.330 1.00 88.38 318 SER A CA 1
ATOM 2519 C C . SER A 1 318 ? -20.741 -14.733 -1.580 1.00 88.38 318 SER A C 1
ATOM 2521 O O . SER A 1 318 ? -19.693 -15.081 -1.042 1.00 88.38 318 SER A O 1
ATOM 2523 N N . ASP A 1 319 ? -20.817 -13.693 -2.411 1.00 90.12 319 ASP A N 1
ATOM 2524 C CA . ASP A 1 319 ? -19.658 -12.881 -2.767 1.00 90.12 319 ASP A CA 1
ATOM 2525 C C . ASP A 1 319 ? -19.345 -11.867 -1.654 1.00 90.12 319 ASP A C 1
ATOM 2527 O O . ASP A 1 319 ? -20.247 -11.242 -1.086 1.00 90.12 319 ASP A O 1
ATOM 2531 N N . SER A 1 320 ? -18.056 -11.657 -1.378 1.00 88.88 320 SER A N 1
ATOM 2532 C CA . SER A 1 320 ? -17.610 -10.568 -0.505 1.00 88.88 320 SER A CA 1
ATOM 2533 C C . SER A 1 320 ? -17.481 -9.249 -1.276 1.00 88.88 320 SER A C 1
ATOM 2535 O O . SER A 1 320 ? -17.437 -9.219 -2.513 1.00 88.88 320 SER A O 1
ATOM 2537 N N . ILE A 1 321 ? -17.389 -8.127 -0.557 1.00 88.44 321 ILE A N 1
ATOM 2538 C CA . ILE A 1 321 ? -17.204 -6.817 -1.196 1.00 88.44 321 ILE A CA 1
ATOM 2539 C C . ILE A 1 321 ? -15.868 -6.731 -1.946 1.00 88.44 321 ILE A C 1
ATOM 2541 O O . ILE A 1 321 ? -15.791 -6.152 -3.030 1.00 88.44 321 ILE A O 1
ATOM 2545 N N . GLU A 1 322 ? -14.825 -7.379 -1.432 1.00 88.12 322 GLU A N 1
ATOM 2546 C CA . GLU A 1 322 ? -13.512 -7.430 -2.068 1.00 88.12 322 GLU A CA 1
ATOM 2547 C C . GLU A 1 322 ? -13.559 -8.227 -3.378 1.00 88.12 322 GLU A C 1
ATOM 2549 O O . GLU A 1 322 ? -12.805 -7.941 -4.310 1.00 88.12 322 GLU A O 1
ATOM 2554 N N . ASP A 1 323 ? -14.432 -9.234 -3.483 1.00 88.69 323 ASP A N 1
ATOM 2555 C CA . ASP A 1 323 ? -14.643 -9.975 -4.729 1.00 88.69 323 ASP A CA 1
ATOM 2556 C C . ASP A 1 323 ? -15.366 -9.119 -5.768 1.00 88.69 323 ASP A C 1
ATOM 2558 O O . ASP A 1 323 ? -15.023 -9.167 -6.953 1.00 88.69 323 ASP A O 1
ATOM 2562 N N . LEU A 1 324 ? -16.303 -8.270 -5.337 1.00 86.75 324 LEU A N 1
ATOM 2563 C CA . LEU A 1 324 ? -16.927 -7.280 -6.211 1.00 86.75 324 LEU A CA 1
ATOM 2564 C C . LEU A 1 324 ? -15.904 -6.259 -6.728 1.00 86.75 324 LEU A C 1
ATOM 2566 O O . LEU A 1 324 ? -15.852 -5.985 -7.929 1.00 86.75 324 LEU A O 1
ATOM 2570 N N . GLN A 1 325 ? -15.037 -5.749 -5.854 1.00 84.94 325 GLN A N 1
ATOM 2571 C CA . GLN A 1 325 ? -13.958 -4.833 -6.239 1.00 84.94 325 GLN A CA 1
ATOM 2572 C C . GLN A 1 325 ? -12.955 -5.489 -7.190 1.00 84.94 325 GLN A C 1
ATOM 2574 O O . GLN A 1 325 ? -12.532 -4.866 -8.165 1.00 84.94 325 GLN A O 1
ATOM 2579 N N . LYS A 1 326 ? -12.630 -6.769 -6.974 1.00 85.56 326 LYS A N 1
ATOM 2580 C CA . LYS A 1 326 ? -11.796 -7.556 -7.888 1.00 85.56 326 LYS A CA 1
ATOM 2581 C C . LYS A 1 326 ? -12.461 -7.733 -9.256 1.00 85.56 326 LYS A C 1
ATOM 2583 O O . LYS A 1 326 ? -11.803 -7.543 -10.275 1.00 85.56 326 LYS A O 1
ATOM 2588 N N . LYS A 1 327 ? -13.764 -8.040 -9.301 1.00 84.50 327 LYS A N 1
ATOM 2589 C CA . LYS A 1 327 ? -14.551 -8.121 -10.551 1.00 84.50 327 LYS A CA 1
ATOM 2590 C C . LYS A 1 327 ? -14.602 -6.778 -11.287 1.00 84.50 327 LYS A C 1
ATOM 2592 O O . LYS A 1 327 ? -14.662 -6.766 -12.515 1.00 84.50 327 LYS A O 1
ATOM 2597 N N . ASN A 1 328 ? -14.576 -5.667 -10.554 1.00 78.75 328 ASN A N 1
ATOM 2598 C CA . ASN A 1 328 ? -14.522 -4.311 -11.103 1.00 78.75 328 ASN A CA 1
ATOM 2599 C C . ASN A 1 328 ? -13.094 -3.815 -11.391 1.00 78.75 328 ASN A C 1
ATOM 2601 O O . ASN A 1 328 ? -12.946 -2.703 -11.880 1.00 78.75 328 ASN A O 1
ATOM 2605 N N . LYS A 1 329 ? -12.064 -4.635 -11.134 1.00 76.56 329 LYS A N 1
ATOM 2606 C CA . LYS A 1 329 ? -10.637 -4.309 -11.305 1.00 76.56 329 LYS A CA 1
ATOM 2607 C C . LYS A 1 329 ? -10.139 -3.105 -10.492 1.00 76.56 329 LYS A C 1
ATOM 2609 O O . LYS A 1 329 ? -9.065 -2.595 -10.759 1.00 76.56 329 LYS A O 1
ATOM 2614 N N . PHE A 1 330 ? -10.862 -2.693 -9.453 1.00 76.94 330 PHE A N 1
ATOM 2615 C CA . PHE A 1 330 ? -10.422 -1.604 -8.572 1.00 76.94 330 PHE A CA 1
ATOM 2616 C C . PHE A 1 330 ? -9.450 -2.062 -7.480 1.00 76.94 330 PHE A C 1
ATOM 2618 O O . PHE A 1 330 ? -8.822 -1.226 -6.838 1.00 76.94 330 PHE A O 1
ATOM 2625 N N . LEU A 1 331 ? -9.331 -3.375 -7.259 1.00 84.19 331 LEU A N 1
ATOM 2626 C CA . LEU A 1 331 ? -8.553 -3.944 -6.163 1.00 84.19 331 LEU A CA 1
ATOM 2627 C C . LEU A 1 331 ? -7.047 -3.965 -6.476 1.00 84.19 331 LEU A C 1
ATOM 2629 O O . LEU A 1 331 ? -6.606 -4.652 -7.400 1.00 84.19 331 LEU A O 1
ATOM 2633 N N . ILE A 1 332 ? -6.260 -3.265 -5.662 1.00 84.31 332 ILE A N 1
ATOM 2634 C CA . ILE A 1 332 ? -4.801 -3.152 -5.757 1.00 84.31 332 ILE A CA 1
ATOM 2635 C C . ILE A 1 332 ? -4.138 -3.638 -4.471 1.00 84.31 332 ILE A C 1
ATOM 2637 O O . ILE A 1 332 ? -4.669 -3.480 -3.380 1.00 84.31 332 ILE A O 1
ATOM 2641 N N . SER A 1 333 ? -2.943 -4.217 -4.574 1.00 82.56 333 SER A N 1
ATOM 2642 C CA . SER A 1 333 ? -2.214 -4.723 -3.400 1.00 82.56 333 SER A CA 1
ATOM 2643 C C . SER A 1 333 ? -1.381 -3.661 -2.676 1.00 82.56 333 SER A C 1
ATOM 2645 O O . SER A 1 333 ? -0.970 -3.881 -1.544 1.00 82.56 333 SER A O 1
ATOM 2647 N N . ARG A 1 334 ? -1.059 -2.552 -3.349 1.00 85.19 334 ARG A N 1
ATOM 2648 C CA . ARG A 1 334 ? -0.209 -1.469 -2.839 1.00 85.19 334 ARG A CA 1
ATOM 2649 C C . ARG A 1 334 ? -0.652 -0.154 -3.470 1.00 85.19 334 ARG A C 1
ATOM 2651 O O . ARG A 1 334 ? -0.805 -0.087 -4.688 1.00 85.19 334 ARG A O 1
ATOM 2658 N N . ILE A 1 335 ? -0.855 0.871 -2.652 1.00 80.62 335 ILE A N 1
ATOM 2659 C CA . ILE A 1 335 ? -1.146 2.238 -3.078 1.00 80.62 335 ILE A CA 1
ATOM 2660 C C . ILE A 1 335 ? 0.192 2.936 -3.301 1.00 80.62 335 ILE A C 1
ATOM 2662 O O . ILE A 1 335 ? 0.853 3.348 -2.355 1.00 80.62 335 ILE A O 1
ATOM 2666 N N . SER A 1 336 ? 0.591 3.092 -4.561 1.00 78.19 336 SER A N 1
ATOM 2667 C CA . SER A 1 336 ? 1.724 3.953 -4.898 1.00 78.19 336 SER A CA 1
ATOM 2668 C C . SER A 1 336 ? 1.224 5.352 -5.217 1.00 78.19 336 SER A C 1
ATOM 2670 O O . SER A 1 336 ? 0.586 5.568 -6.253 1.00 78.19 336 SER A O 1
ATOM 2672 N N . ALA A 1 337 ? 1.566 6.317 -4.361 1.00 71.06 337 ALA A N 1
ATOM 2673 C CA . ALA A 1 337 ? 1.279 7.735 -4.572 1.00 71.06 337 ALA A CA 1
ATOM 2674 C C . ALA A 1 337 ? 1.704 8.223 -5.963 1.00 71.06 337 ALA A C 1
ATOM 2676 O O . ALA A 1 337 ? 1.045 9.074 -6.548 1.00 71.06 337 ALA A O 1
ATOM 2677 N N . ARG A 1 338 ? 2.805 7.670 -6.491 1.00 71.94 338 ARG A N 1
ATOM 2678 C CA . ARG A 1 338 ? 3.431 8.066 -7.756 1.00 71.94 338 ARG A CA 1
ATOM 2679 C C . ARG A 1 338 ? 2.778 7.418 -8.969 1.00 71.94 338 ARG A C 1
ATOM 2681 O O . ARG A 1 338 ? 2.531 8.097 -9.963 1.00 71.94 338 ARG A O 1
ATOM 2688 N N . VAL A 1 339 ? 2.468 6.123 -8.896 1.00 74.88 339 VAL A N 1
ATOM 2689 C CA . VAL A 1 339 ? 1.815 5.427 -10.017 1.00 74.88 339 VAL A CA 1
ATOM 2690 C C . VAL A 1 339 ? 0.385 5.935 -10.200 1.00 74.88 339 VAL A C 1
ATOM 2692 O O . VAL A 1 339 ? -0.018 6.248 -11.325 1.00 74.88 339 VAL A O 1
ATOM 2695 N N . LEU A 1 340 ? -0.329 6.103 -9.082 1.00 72.19 340 LEU A N 1
ATOM 2696 C CA . LEU A 1 340 ? -1.711 6.581 -9.022 1.00 72.19 340 LEU A CA 1
ATOM 2697 C C . LEU A 1 340 ? -1.832 8.115 -9.061 1.00 72.19 340 LEU A C 1
ATOM 2699 O O . LEU A 1 340 ? -2.951 8.626 -9.027 1.00 72.19 340 LEU A O 1
ATOM 2703 N N . ALA A 1 341 ? -0.705 8.843 -9.091 1.00 59.03 341 ALA A N 1
ATOM 2704 C CA . ALA A 1 341 ? -0.623 10.272 -8.789 1.00 59.03 341 ALA A CA 1
ATOM 2705 C C . ALA A 1 341 ? -1.706 11.105 -9.482 1.00 59.03 341 ALA A C 1
ATOM 2707 O O . ALA A 1 341 ? -1.672 11.349 -10.686 1.00 59.03 341 ALA A O 1
ATOM 2708 N N . THR A 1 342 ? -2.632 11.596 -8.659 1.00 49.91 342 THR A N 1
ATOM 2709 C CA . THR A 1 342 ? -3.704 12.542 -8.997 1.00 49.91 342 THR A CA 1
ATOM 2710 C C . THR A 1 342 ? -3.242 14.006 -8.870 1.00 49.91 342 THR A C 1
ATOM 2712 O O . THR A 1 342 ? -4.007 14.916 -9.166 1.00 49.91 342 THR A O 1
ATOM 2715 N N . ARG A 1 343 ? -2.019 14.260 -8.365 1.00 49.28 343 ARG A N 1
ATOM 2716 C CA . ARG A 1 343 ? -1.584 15.593 -7.887 1.00 49.28 343 ARG A CA 1
ATOM 2717 C C . ARG A 1 343 ? -0.502 16.275 -8.730 1.00 49.28 343 ARG A C 1
ATOM 2719 O O . ARG A 1 343 ? -0.570 17.486 -8.909 1.00 49.28 343 ARG A O 1
ATOM 2726 N N . GLU A 1 344 ? 0.488 15.540 -9.232 1.00 58.53 344 GLU A N 1
ATOM 2727 C CA . GLU A 1 344 ? 1.550 16.104 -10.078 1.00 58.53 344 GLU A CA 1
ATOM 2728 C C . GLU A 1 344 ? 1.240 15.849 -11.553 1.00 58.53 344 GLU A C 1
ATOM 2730 O O . GLU A 1 344 ? 0.789 14.761 -11.912 1.00 58.53 344 GLU A O 1
ATOM 2735 N N . LYS A 1 345 ? 1.486 16.846 -12.414 1.00 65.88 345 LYS A N 1
ATOM 2736 C CA . LYS A 1 345 ? 1.314 16.677 -13.861 1.00 65.88 345 LYS A CA 1
ATOM 2737 C C . LYS A 1 345 ? 2.263 15.568 -14.338 1.00 65.88 345 LYS A C 1
ATOM 2739 O O . LYS A 1 345 ? 3.477 15.749 -14.221 1.00 65.88 345 LYS A O 1
ATOM 2744 N N . PRO A 1 346 ? 1.745 14.441 -14.857 1.00 70.38 346 PRO A N 1
ATOM 2745 C CA . PRO A 1 346 ? 2.592 13.355 -15.326 1.00 70.38 346 PRO A CA 1
ATOM 2746 C C . PRO A 1 346 ? 3.526 13.846 -16.434 1.00 70.38 346 PRO A C 1
ATOM 2748 O O . PRO A 1 346 ? 3.110 14.550 -17.355 1.00 70.38 346 PRO A O 1
ATOM 2751 N N . ILE A 1 347 ? 4.801 13.474 -16.332 1.00 78.06 347 ILE A N 1
ATOM 2752 C CA . ILE A 1 347 ? 5.793 13.747 -17.368 1.00 78.06 347 ILE A CA 1
ATOM 2753 C C . ILE A 1 347 ? 5.698 12.615 -18.386 1.00 78.06 347 ILE A C 1
ATOM 2755 O O . ILE A 1 347 ? 5.843 11.445 -18.032 1.00 78.06 347 ILE A O 1
ATOM 2759 N N . TYR A 1 348 ? 5.480 12.962 -19.649 1.00 80.44 348 TYR A N 1
ATOM 2760 C CA . TYR A 1 348 ? 5.521 12.008 -20.749 1.00 80.44 348 TYR A CA 1
ATOM 2761 C C . TYR A 1 348 ? 6.737 12.275 -21.620 1.00 80.44 348 TYR A C 1
ATOM 2763 O O . TYR A 1 348 ? 7.030 13.410 -21.996 1.00 80.44 348 TYR A O 1
ATOM 2771 N N . LEU A 1 349 ? 7.439 11.200 -21.941 1.00 79.88 349 LEU A N 1
ATOM 2772 C CA . LEU A 1 349 ? 8.453 11.168 -22.970 1.00 79.88 349 LEU A CA 1
ATOM 2773 C C . LEU A 1 349 ? 7.751 11.203 -24.329 1.00 79.88 349 LEU A C 1
ATOM 2775 O O . LEU A 1 349 ? 6.901 10.358 -24.604 1.00 79.88 349 LEU A O 1
ATOM 2779 N N . SER A 1 350 ? 8.144 12.146 -25.182 1.00 69.69 350 SER A N 1
ATOM 2780 C CA . SER A 1 350 ? 7.739 12.188 -26.587 1.00 69.69 350 SER A CA 1
ATOM 2781 C C . SER A 1 350 ? 8.960 11.935 -27.463 1.00 69.69 350 SER A C 1
ATOM 2783 O O . SER A 1 350 ? 9.851 12.775 -27.571 1.00 69.69 350 SER A O 1
ATOM 2785 N N . LEU A 1 351 ? 9.016 10.766 -28.104 1.00 68.12 351 LEU A N 1
ATOM 2786 C CA . LEU A 1 351 ? 10.117 10.377 -28.996 1.00 68.12 351 LEU A CA 1
ATOM 2787 C C . LEU A 1 351 ? 9.971 10.928 -30.428 1.00 68.12 351 LEU A C 1
ATOM 2789 O O . LEU A 1 351 ? 10.445 10.321 -31.385 1.00 68.12 351 LEU A O 1
ATOM 2793 N N . ALA A 1 352 ? 9.344 12.094 -30.600 1.00 59.09 352 ALA A N 1
ATOM 2794 C CA . ALA A 1 352 ? 9.153 12.698 -31.920 1.00 59.09 352 ALA A CA 1
ATOM 2795 C C . ALA A 1 352 ? 10.473 13.147 -32.588 1.00 59.09 352 ALA A C 1
ATOM 2797 O O . ALA A 1 352 ? 10.538 13.248 -33.815 1.00 59.09 352 ALA A O 1
ATOM 2798 N N . SER A 1 353 ? 11.536 13.410 -31.812 1.00 60.62 353 SER A N 1
ATOM 2799 C CA . SER A 1 353 ? 12.803 13.915 -32.351 1.00 60.62 353 SER A CA 1
ATOM 2800 C C . SER A 1 353 ? 13.790 12.800 -32.724 1.00 60.62 353 SER A C 1
ATOM 2802 O O . SER A 1 353 ? 14.074 11.876 -31.962 1.00 60.62 353 SER A O 1
ATOM 2804 N N . ARG A 1 354 ? 14.377 12.912 -33.925 1.00 64.06 354 ARG A N 1
ATOM 2805 C CA . ARG A 1 354 ? 15.365 11.949 -34.455 1.00 64.06 354 ARG A CA 1
ATOM 2806 C C . ARG A 1 354 ? 16.717 11.992 -33.739 1.00 64.06 354 ARG A C 1
ATOM 2808 O O . ARG A 1 354 ? 17.514 11.067 -33.892 1.00 64.06 354 ARG A O 1
ATOM 2815 N N . GLU A 1 355 ? 16.966 13.037 -32.957 1.00 68.62 355 GLU A N 1
ATOM 2816 C CA . GLU A 1 355 ? 18.231 13.293 -32.259 1.00 68.62 355 GLU A CA 1
ATOM 2817 C C . GLU A 1 355 ? 18.619 12.161 -31.299 1.00 68.62 355 GLU A C 1
ATOM 2819 O O . GLU A 1 355 ? 19.796 11.841 -31.151 1.00 68.62 355 GLU A O 1
ATOM 2824 N N . TRP A 1 356 ? 17.626 11.504 -30.692 1.00 71.69 356 TRP A N 1
ATOM 2825 C CA . TRP A 1 356 ? 17.833 10.502 -29.641 1.00 71.69 356 TRP A CA 1
ATOM 2826 C C . TRP A 1 356 ? 17.728 9.052 -30.136 1.00 71.69 356 TRP A C 1
ATOM 2828 O O . TRP A 1 356 ? 17.834 8.110 -29.346 1.00 71.69 356 TRP A O 1
ATOM 2838 N N . THR A 1 357 ? 17.593 8.850 -31.451 1.00 68.25 357 THR A N 1
ATOM 2839 C CA . THR A 1 357 ? 17.615 7.518 -32.086 1.00 68.25 357 THR A CA 1
ATOM 2840 C C . THR A 1 357 ? 18.875 6.695 -31.770 1.00 68.25 357 THR A C 1
ATOM 2842 O O . THR A 1 357 ? 18.737 5.493 -31.539 1.00 68.25 357 THR A O 1
ATOM 2845 N N . PRO A 1 358 ? 20.090 7.277 -31.638 1.00 69.81 358 PRO A N 1
ATOM 2846 C CA . PRO A 1 358 ? 21.275 6.495 -31.285 1.00 69.81 358 PRO A CA 1
ATOM 2847 C C . PRO A 1 358 ? 21.267 6.003 -29.834 1.00 69.81 358 PRO A C 1
ATOM 2849 O O . PRO A 1 358 ? 21.964 5.047 -29.513 1.00 69.81 358 PRO A O 1
ATOM 2852 N N . VAL A 1 359 ? 20.523 6.662 -28.940 1.00 72.62 359 VAL A N 1
ATOM 2853 C CA . VAL A 1 359 ? 20.384 6.220 -27.546 1.00 72.62 359 VAL A CA 1
ATOM 2854 C C . VAL A 1 359 ? 19.347 5.109 -27.472 1.00 72.62 359 VAL A C 1
ATOM 2856 O O . VAL A 1 359 ? 19.656 4.035 -26.971 1.00 72.62 359 VAL A O 1
ATOM 2859 N N . THR A 1 360 ? 18.161 5.348 -28.032 1.00 71.06 360 THR A N 1
ATOM 2860 C CA . THR A 1 360 ? 17.007 4.438 -27.961 1.00 71.06 360 THR A CA 1
ATOM 2861 C C . THR A 1 360 ? 17.239 3.101 -28.663 1.00 71.06 360 THR A C 1
ATOM 2863 O O . THR A 1 360 ? 16.982 2.062 -28.064 1.00 71.06 360 THR A O 1
ATOM 2866 N N . ASN A 1 361 ? 17.839 3.097 -29.858 1.00 69.19 361 ASN A N 1
ATOM 2867 C CA . ASN A 1 361 ? 18.153 1.857 -30.585 1.00 69.19 361 ASN A CA 1
ATOM 2868 C C . ASN A 1 361 ? 19.190 0.975 -29.871 1.00 69.19 361 ASN A C 1
ATOM 2870 O O . ASN A 1 361 ? 19.280 -0.220 -30.138 1.00 69.19 361 ASN A O 1
ATOM 2874 N N . ASN A 1 362 ? 19.982 1.566 -28.978 1.00 68.88 362 ASN A N 1
ATOM 2875 C CA . ASN A 1 362 ? 21.019 0.876 -28.219 1.00 68.88 362 ASN A CA 1
ATOM 2876 C C . ASN A 1 362 ? 20.567 0.528 -26.790 1.00 68.88 362 ASN A C 1
ATOM 2878 O O . ASN A 1 362 ? 21.391 0.094 -25.983 1.00 68.88 362 ASN A O 1
ATOM 2882 N N . ILE A 1 363 ? 19.284 0.726 -26.455 1.00 70.88 363 ILE A N 1
ATOM 2883 C CA . ILE A 1 363 ? 18.706 0.223 -25.206 1.00 70.88 363 ILE A CA 1
ATOM 2884 C C . ILE A 1 363 ? 18.415 -1.261 -25.391 1.00 70.88 363 ILE A C 1
ATOM 2886 O O . ILE A 1 363 ? 17.755 -1.683 -26.339 1.00 70.88 363 ILE A O 1
ATOM 2890 N N . HIS A 1 364 ? 18.918 -2.067 -24.465 1.00 67.19 364 HIS A N 1
ATOM 2891 C CA . HIS A 1 364 ? 18.739 -3.509 -24.501 1.00 67.19 364 HIS A CA 1
ATOM 2892 C C . HIS A 1 364 ? 17.693 -3.940 -23.490 1.00 67.19 364 HIS A C 1
ATOM 2894 O O . HIS A 1 364 ? 17.709 -3.515 -22.334 1.00 67.19 364 HIS A O 1
ATOM 2900 N N . TYR A 1 365 ? 16.778 -4.786 -23.952 1.00 76.00 365 TYR A N 1
ATOM 2901 C CA . TYR A 1 365 ? 15.609 -5.197 -23.200 1.00 76.00 365 TYR A CA 1
ATOM 2902 C C . TYR A 1 365 ? 15.799 -6.593 -22.615 1.00 76.00 365 TYR A C 1
ATOM 2904 O O . TYR A 1 365 ? 15.974 -7.572 -23.337 1.00 76.00 365 TYR A O 1
ATOM 2912 N N . MET A 1 366 ? 15.710 -6.690 -21.295 1.00 74.00 366 MET A N 1
ATOM 2913 C CA . MET A 1 366 ? 15.605 -7.950 -20.578 1.00 74.00 366 MET A CA 1
ATOM 2914 C C . MET A 1 366 ? 14.161 -8.438 -20.561 1.00 74.00 366 MET A C 1
ATOM 2916 O O . MET A 1 366 ? 13.199 -7.670 -20.463 1.00 74.00 366 MET A O 1
ATOM 2920 N N . MET A 1 367 ? 14.026 -9.755 -20.643 1.00 73.06 367 MET A N 1
ATOM 2921 C CA . MET A 1 367 ? 12.766 -10.446 -20.845 1.00 73.06 367 MET A CA 1
ATOM 2922 C C . MET A 1 367 ? 12.706 -11.687 -19.953 1.00 73.06 367 MET A C 1
ATOM 2924 O O . MET A 1 367 ? 13.725 -12.319 -19.669 1.00 73.06 367 MET A O 1
ATOM 2928 N N . ARG A 1 368 ? 11.505 -12.071 -19.510 1.00 69.62 368 ARG A N 1
ATOM 2929 C CA . ARG A 1 368 ? 11.268 -13.425 -18.994 1.00 69.62 368 ARG A CA 1
ATOM 2930 C C . ARG A 1 368 ? 11.528 -14.430 -20.125 1.00 69.62 368 ARG A C 1
ATOM 2932 O O . ARG A 1 368 ? 10.954 -14.277 -21.204 1.00 69.62 368 ARG A O 1
ATOM 2939 N N . GLY A 1 369 ? 12.443 -15.371 -19.884 1.00 55.09 369 GLY A N 1
ATOM 2940 C CA . GLY A 1 369 ? 13.124 -16.181 -20.904 1.00 55.09 369 GLY A CA 1
ATOM 2941 C C . GLY A 1 369 ? 12.291 -17.276 -21.572 1.00 55.09 369 GLY A C 1
ATOM 2942 O O . GLY A 1 369 ? 12.838 -18.019 -22.376 1.00 55.09 369 GLY A O 1
ATOM 2943 N N . ASP A 1 370 ? 10.996 -17.358 -21.270 1.00 55.47 370 ASP A N 1
ATOM 2944 C CA . ASP A 1 370 ? 10.153 -18.469 -21.712 1.00 55.47 370 ASP A CA 1
ATOM 2945 C C . ASP A 1 370 ? 9.559 -18.240 -23.119 1.00 55.47 370 ASP A C 1
ATOM 2947 O O . ASP A 1 370 ? 9.177 -19.200 -23.777 1.00 55.47 370 ASP A O 1
ATOM 2951 N N . GLU A 1 371 ? 9.508 -16.995 -23.630 1.00 56.88 371 GLU A N 1
ATOM 2952 C CA . GLU A 1 371 ? 8.896 -16.683 -24.937 1.00 56.88 371 GLU A CA 1
ATOM 2953 C C . GLU A 1 371 ? 9.542 -15.450 -25.621 1.00 56.88 371 GLU A C 1
ATOM 2955 O O . GLU A 1 371 ? 9.225 -14.300 -25.295 1.00 56.88 371 GLU A O 1
ATOM 2960 N N . MET A 1 372 ? 10.435 -15.680 -26.595 1.00 55.72 372 MET A N 1
ATOM 2961 C CA . MET A 1 372 ? 11.003 -14.637 -27.482 1.00 55.72 372 MET A CA 1
ATOM 2962 C C . MET A 1 372 ? 10.004 -14.183 -28.569 1.00 55.72 372 MET A C 1
ATOM 2964 O O . MET A 1 372 ? 10.110 -13.078 -29.094 1.00 55.72 372 MET A O 1
ATOM 2968 N N . ASN A 1 373 ? 8.984 -15.004 -28.864 1.00 62.34 373 ASN A N 1
ATOM 2969 C CA . ASN A 1 373 ? 8.169 -14.881 -30.079 1.00 62.34 373 ASN A CA 1
ATOM 2970 C C . ASN A 1 373 ? 6.837 -14.119 -29.920 1.00 62.34 373 ASN A C 1
ATOM 2972 O O . ASN A 1 373 ? 5.929 -14.288 -30.735 1.00 62.34 373 ASN A O 1
ATOM 2976 N N . LYS A 1 374 ? 6.685 -13.279 -28.888 1.00 70.75 374 LYS A N 1
ATOM 2977 C CA . LYS A 1 374 ? 5.452 -12.501 -28.663 1.00 70.75 374 LYS A CA 1
ATOM 2978 C C . LYS A 1 374 ? 5.716 -11.003 -28.568 1.00 70.75 374 LYS A C 1
ATOM 2980 O O . LYS A 1 374 ? 6.723 -10.564 -28.012 1.00 70.75 374 LYS A O 1
ATOM 2985 N N . ILE A 1 375 ? 4.769 -10.224 -29.094 1.00 73.38 375 ILE A N 1
ATOM 2986 C CA . ILE A 1 375 ? 4.746 -8.771 -28.912 1.00 73.38 375 ILE A CA 1
ATOM 2987 C C . ILE A 1 375 ? 4.414 -8.474 -27.454 1.00 73.38 375 ILE A C 1
ATOM 2989 O O . ILE A 1 375 ? 3.480 -9.045 -26.889 1.00 73.38 375 ILE A O 1
ATOM 2993 N N . ARG A 1 376 ? 5.188 -7.574 -26.858 1.00 78.06 376 ARG A N 1
ATOM 2994 C CA . ARG A 1 376 ? 5.104 -7.198 -25.453 1.00 78.06 376 ARG A CA 1
ATOM 2995 C C . ARG A 1 376 ? 4.502 -5.800 -25.344 1.00 78.06 376 ARG A C 1
ATOM 2997 O O . ARG A 1 376 ? 5.191 -4.833 -25.662 1.00 78.06 376 ARG A O 1
ATOM 3004 N N . PRO A 1 377 ? 3.232 -5.678 -24.919 1.00 78.56 377 PRO A N 1
ATOM 3005 C CA . PRO A 1 377 ? 2.547 -4.392 -24.850 1.00 78.56 377 PRO A CA 1
ATOM 3006 C C . PRO A 1 377 ? 3.079 -3.477 -23.740 1.00 78.56 377 PRO A C 1
ATOM 3008 O O . PRO A 1 377 ? 2.672 -2.322 -23.675 1.00 78.56 377 PRO A O 1
ATOM 3011 N N . VAL A 1 378 ? 3.952 -3.952 -22.845 1.00 84.62 378 VAL A N 1
ATOM 3012 C CA . VAL A 1 378 ? 4.485 -3.135 -21.748 1.00 84.62 378 VAL A CA 1
ATOM 3013 C C . VAL A 1 378 ? 6.007 -3.080 -21.824 1.00 84.62 378 VAL A C 1
ATOM 3015 O O . VAL A 1 378 ? 6.711 -4.076 -21.655 1.00 84.62 378 VAL A O 1
ATOM 3018 N N . THR A 1 379 ? 6.518 -1.879 -22.081 1.00 85.25 379 THR A N 1
ATOM 3019 C CA . THR A 1 379 ? 7.946 -1.566 -22.100 1.00 85.25 379 THR A CA 1
ATOM 3020 C C . THR A 1 379 ? 8.270 -0.662 -20.923 1.00 85.25 379 THR A C 1
ATOM 3022 O O . THR A 1 379 ? 7.708 0.426 -20.792 1.00 85.25 379 THR A O 1
ATOM 3025 N N . VAL A 1 380 ? 9.191 -1.117 -20.079 1.00 87.56 380 VAL A N 1
ATOM 3026 C CA . VAL A 1 380 ? 9.662 -0.394 -18.898 1.00 87.56 380 VAL A CA 1
ATOM 3027 C C . VAL A 1 380 ? 11.121 -0.001 -19.126 1.00 87.56 380 VAL A C 1
ATOM 3029 O O . VAL A 1 380 ? 11.939 -0.859 -19.446 1.00 87.56 380 VAL A O 1
ATOM 3032 N N . TRP A 1 381 ? 11.481 1.267 -18.962 1.00 87.25 381 TRP A N 1
ATOM 3033 C CA . TRP A 1 381 ? 12.872 1.708 -18.875 1.00 87.25 381 TRP A CA 1
ATOM 3034 C C . TRP A 1 381 ? 13.208 2.077 -17.435 1.00 87.25 381 TRP A C 1
ATOM 3036 O O . TRP A 1 381 ? 12.566 2.928 -16.826 1.00 87.25 381 TRP A O 1
ATOM 3046 N N . MET A 1 382 ? 14.239 1.442 -16.900 1.00 86.50 382 MET A N 1
ATOM 3047 C CA . MET A 1 382 ? 14.809 1.730 -15.594 1.00 86.50 382 MET A CA 1
ATOM 3048 C C . MET A 1 382 ? 15.924 2.746 -15.774 1.00 86.50 382 MET A C 1
ATOM 3050 O O . MET A 1 382 ? 16.985 2.406 -16.292 1.00 86.50 382 MET A O 1
ATOM 3054 N N . VAL A 1 383 ? 15.688 3.984 -15.362 1.00 86.31 383 VAL A N 1
ATOM 3055 C CA . VAL A 1 383 ? 16.698 5.039 -15.362 1.00 86.31 383 VAL A CA 1
ATOM 3056 C C . VAL A 1 383 ? 17.362 5.026 -13.998 1.00 86.31 383 VAL A C 1
ATOM 3058 O O . VAL A 1 383 ? 16.759 5.422 -13.005 1.00 86.31 383 VAL A O 1
ATOM 3061 N N . LEU A 1 384 ? 18.582 4.516 -13.932 1.00 80.50 384 LEU A N 1
ATOM 3062 C CA . LEU A 1 384 ? 19.322 4.377 -12.687 1.00 80.50 384 LEU A CA 1
ATOM 3063 C C . LEU A 1 384 ? 20.354 5.494 -12.571 1.00 80.50 384 LEU A C 1
ATOM 3065 O O . LEU A 1 384 ? 21.118 5.748 -13.503 1.00 80.50 384 LEU A O 1
ATOM 3069 N N . GLY A 1 385 ? 20.402 6.131 -11.405 1.00 76.62 385 GLY A N 1
ATOM 3070 C CA . GLY A 1 385 ? 21.584 6.862 -10.964 1.00 76.62 385 GLY A CA 1
ATOM 3071 C C . GLY A 1 385 ? 22.780 5.927 -10.764 1.00 76.62 385 GLY A C 1
ATOM 3072 O O . GLY A 1 385 ? 22.654 4.707 -10.891 1.00 76.62 385 GLY A O 1
ATOM 3073 N N . SER A 1 386 ? 23.944 6.485 -10.416 1.00 70.38 386 SER A N 1
ATOM 3074 C CA . SER A 1 386 ? 25.110 5.654 -10.088 1.00 70.38 386 SER A CA 1
ATOM 3075 C C . SER A 1 386 ? 24.771 4.720 -8.922 1.00 70.38 386 SER A C 1
ATOM 3077 O O . SER A 1 386 ? 24.207 5.150 -7.908 1.00 70.38 386 SER A O 1
ATOM 3079 N N . PHE A 1 387 ? 25.063 3.435 -9.097 1.00 66.38 387 PHE A N 1
ATOM 3080 C CA . PHE A 1 387 ? 24.870 2.387 -8.089 1.00 66.38 387 PHE A CA 1
ATOM 3081 C C . PHE A 1 387 ? 26.206 1.873 -7.559 1.00 66.38 387 PHE A C 1
ATOM 3083 O O . PHE A 1 387 ? 26.236 0.947 -6.749 1.00 66.38 387 PHE A O 1
ATOM 3090 N N . ASP A 1 388 ? 27.308 2.483 -7.996 1.00 64.38 388 ASP A N 1
ATOM 3091 C CA . ASP A 1 388 ? 28.633 2.140 -7.531 1.00 64.38 388 ASP A CA 1
ATOM 3092 C C . ASP A 1 388 ? 28.904 2.739 -6.132 1.00 64.38 388 ASP A C 1
ATOM 3094 O O . ASP A 1 388 ? 28.963 3.969 -5.961 1.00 64.38 388 ASP A O 1
ATOM 3098 N N . PRO A 1 389 ? 29.088 1.896 -5.098 1.00 61.66 389 PRO A N 1
ATOM 3099 C CA . PRO A 1 389 ? 29.433 2.371 -3.764 1.00 61.66 389 PRO A CA 1
ATOM 3100 C C . PRO A 1 389 ? 30.806 3.059 -3.743 1.00 61.66 389 PRO A C 1
ATOM 3102 O O . PRO A 1 389 ? 30.987 3.997 -2.969 1.00 61.66 389 PRO A O 1
ATOM 3105 N N . THR A 1 390 ? 31.728 2.670 -4.634 1.00 55.78 390 THR A N 1
ATOM 3106 C CA . THR A 1 390 ? 33.104 3.196 -4.716 1.00 55.78 390 THR A CA 1
ATOM 3107 C C . THR A 1 390 ? 33.219 4.506 -5.493 1.00 55.78 390 THR A C 1
ATOM 3109 O O . THR A 1 390 ? 34.224 5.206 -5.373 1.00 55.78 390 THR A O 1
ATOM 3112 N N . ALA A 1 391 ? 32.202 4.876 -6.279 1.00 58.16 391 ALA A N 1
ATOM 3113 C CA . ALA A 1 391 ? 32.231 6.126 -7.022 1.00 58.16 391 ALA A CA 1
ATOM 3114 C C . ALA A 1 391 ? 32.143 7.331 -6.071 1.00 58.16 391 ALA A C 1
ATOM 3116 O O . ALA A 1 391 ? 31.172 7.468 -5.319 1.00 58.16 391 ALA A O 1
ATOM 3117 N N . GLU A 1 392 ? 33.133 8.228 -6.139 1.00 52.19 392 GLU A N 1
ATOM 3118 C CA . GLU A 1 392 ? 33.090 9.581 -5.564 1.00 52.19 392 GLU A CA 1
ATOM 3119 C C . GLU A 1 392 ? 32.023 10.407 -6.301 1.00 52.19 392 GLU A C 1
ATOM 3121 O O . GLU A 1 392 ? 32.287 11.211 -7.194 1.00 52.19 392 GLU A O 1
ATOM 3126 N N . SER A 1 393 ? 30.767 10.127 -5.983 1.00 56.44 393 SER A N 1
ATOM 3127 C CA . SER A 1 393 ? 29.595 10.843 -6.463 1.00 56.44 393 SER A CA 1
ATOM 3128 C C . SER A 1 393 ? 29.092 11.768 -5.364 1.00 56.44 393 SER A C 1
ATOM 3130 O O . SER A 1 393 ? 29.078 11.376 -4.202 1.00 56.44 393 SER A O 1
ATOM 3132 N N . SER A 1 394 ? 28.549 12.926 -5.733 1.00 58.06 394 SER A N 1
ATOM 3133 C CA . SER A 1 394 ? 27.809 13.833 -4.840 1.00 58.06 394 SER A CA 1
ATOM 3134 C C . SER A 1 394 ? 26.517 13.240 -4.244 1.00 58.06 394 SER A C 1
ATOM 3136 O O . SER A 1 394 ? 25.794 13.952 -3.555 1.00 58.06 394 SER A O 1
ATOM 3138 N N . LEU A 1 395 ? 26.194 11.980 -4.557 1.00 64.06 395 LEU A N 1
ATOM 3139 C CA . LEU A 1 395 ? 25.007 11.263 -4.090 1.00 64.06 395 LEU A CA 1
ATOM 3140 C C . LEU A 1 395 ? 25.206 10.737 -2.663 1.00 64.06 395 LEU A C 1
ATOM 3142 O O . LEU A 1 395 ? 26.246 10.156 -2.346 1.00 64.06 395 LEU A O 1
ATOM 3146 N N . SER A 1 396 ? 24.176 10.885 -1.831 1.00 69.00 396 SER A N 1
ATOM 3147 C CA . SER A 1 396 ? 24.139 10.344 -0.468 1.00 69.00 396 SER A CA 1
ATOM 3148 C C . SER A 1 396 ? 24.129 8.809 -0.472 1.00 69.00 396 SER A C 1
ATOM 3150 O O . SER A 1 396 ? 23.605 8.176 -1.393 1.00 69.00 396 SER A O 1
ATOM 3152 N N . LEU A 1 397 ? 24.652 8.183 0.590 1.00 68.69 397 LEU A N 1
ATOM 3153 C CA . LEU A 1 397 ? 24.618 6.725 0.775 1.00 68.69 397 LEU A CA 1
ATOM 3154 C C . LEU A 1 397 ? 23.184 6.167 0.680 1.00 68.69 397 LEU A C 1
ATOM 3156 O O . LEU A 1 397 ? 22.966 5.102 0.101 1.00 68.69 397 LEU A O 1
ATOM 3160 N N . ALA A 1 398 ? 22.198 6.924 1.170 1.00 69.81 398 ALA A N 1
ATOM 3161 C CA . ALA A 1 398 ? 20.782 6.572 1.072 1.00 69.81 398 ALA A CA 1
ATOM 3162 C C . ALA A 1 398 ? 20.287 6.523 -0.387 1.00 69.81 398 ALA A C 1
ATOM 3164 O O . ALA A 1 398 ? 19.553 5.612 -0.768 1.00 69.81 398 ALA A O 1
ATOM 3165 N N . GLU A 1 399 ? 20.732 7.455 -1.235 1.00 73.38 399 GLU A N 1
ATOM 3166 C CA . GLU A 1 399 ? 20.360 7.495 -2.655 1.00 73.38 399 GLU A CA 1
ATOM 3167 C C . GLU A 1 399 ? 20.992 6.338 -3.431 1.00 73.38 399 GLU A C 1
ATOM 3169 O O . GLU A 1 399 ? 20.333 5.728 -4.276 1.00 73.38 399 GLU A O 1
ATOM 3174 N N . LYS A 1 400 ? 22.241 5.981 -3.105 1.00 73.56 400 LYS A N 1
ATOM 3175 C CA . LYS A 1 400 ? 22.908 4.799 -3.669 1.00 73.56 400 LYS A CA 1
ATOM 3176 C C . LYS A 1 400 ? 22.189 3.507 -3.278 1.00 73.56 400 LYS A C 1
ATOM 3178 O O . LYS A 1 400 ? 21.908 2.681 -4.147 1.00 73.56 400 LYS A O 1
ATOM 3183 N N . LYS A 1 401 ? 21.823 3.354 -1.997 1.00 75.50 401 LYS A N 1
ATOM 3184 C CA . LYS A 1 401 ? 21.046 2.204 -1.501 1.00 75.50 401 LYS A CA 1
ATOM 3185 C C . LYS A 1 401 ? 19.708 2.079 -2.235 1.00 75.50 401 LYS A C 1
ATOM 3187 O O . LYS A 1 401 ? 19.377 0.994 -2.709 1.00 75.50 401 LYS A O 1
ATOM 3192 N N . ARG A 1 402 ? 19.001 3.196 -2.428 1.00 78.12 402 ARG A N 1
ATOM 3193 C CA . ARG A 1 402 ? 17.751 3.254 -3.202 1.00 78.12 402 ARG A CA 1
ATOM 3194 C C . ARG A 1 402 ? 17.942 2.805 -4.651 1.00 78.12 402 ARG A C 1
ATOM 3196 O O . ARG A 1 402 ? 17.126 2.047 -5.164 1.00 78.12 402 ARG A O 1
ATOM 3203 N N . ASN A 1 403 ? 19.009 3.243 -5.322 1.00 79.12 403 ASN A N 1
ATOM 3204 C CA . ASN A 1 403 ? 19.280 2.853 -6.712 1.00 79.12 403 ASN A CA 1
ATOM 3205 C C . ASN A 1 403 ? 19.507 1.336 -6.840 1.00 79.12 403 ASN A C 1
ATOM 3207 O O . ASN A 1 403 ? 18.999 0.707 -7.771 1.00 79.12 403 ASN A O 1
ATOM 3211 N N . ILE A 1 404 ? 20.214 0.740 -5.874 1.00 77.38 404 ILE A N 1
ATOM 3212 C CA . ILE A 1 404 ? 20.426 -0.713 -5.797 1.00 77.38 404 ILE A CA 1
ATOM 3213 C C . ILE A 1 404 ? 19.101 -1.438 -5.533 1.00 77.38 404 ILE A C 1
ATOM 3215 O O . ILE A 1 404 ? 18.793 -2.430 -6.195 1.00 77.38 404 ILE A O 1
ATOM 3219 N N . GLU A 1 405 ? 18.296 -0.943 -4.593 1.00 80.50 405 GLU A N 1
ATOM 3220 C CA . GLU A 1 405 ? 16.993 -1.520 -4.255 1.00 80.50 405 GLU A CA 1
ATOM 3221 C C . GLU A 1 405 ? 16.009 -1.458 -5.430 1.00 80.50 405 GLU A C 1
ATOM 3223 O O . GLU A 1 405 ? 15.297 -2.428 -5.699 1.00 80.50 405 GLU A O 1
ATOM 3228 N N . LEU A 1 406 ? 16.019 -0.360 -6.183 1.00 84.56 406 LEU A N 1
ATOM 3229 C CA . LEU A 1 406 ? 15.230 -0.180 -7.395 1.00 84.56 406 LEU A CA 1
ATOM 3230 C C . LEU A 1 406 ? 15.623 -1.201 -8.474 1.00 84.56 406 LEU A C 1
ATOM 3232 O O . LEU A 1 406 ? 14.759 -1.863 -9.055 1.00 84.56 406 LEU A O 1
ATOM 3236 N N . ALA A 1 407 ? 16.927 -1.366 -8.716 1.00 80.31 407 ALA A N 1
ATOM 3237 C CA . ALA A 1 407 ? 17.437 -2.356 -9.661 1.00 80.31 407 ALA A CA 1
ATOM 3238 C C . ALA A 1 407 ? 17.064 -3.785 -9.230 1.00 80.31 407 ALA A C 1
ATOM 3240 O O . ALA A 1 407 ? 16.576 -4.575 -10.042 1.00 80.31 407 ALA A O 1
ATOM 3241 N N . LYS A 1 408 ? 17.219 -4.106 -7.940 1.00 80.00 408 LYS A N 1
ATOM 3242 C CA . LYS A 1 408 ? 16.825 -5.396 -7.360 1.00 80.00 408 LYS A CA 1
ATOM 3243 C C . LYS A 1 408 ? 15.326 -5.652 -7.522 1.00 80.00 408 LYS A C 1
ATOM 3245 O O . LYS A 1 408 ? 14.948 -6.713 -8.012 1.00 80.00 408 LYS A O 1
ATOM 3250 N N . SER A 1 409 ? 14.489 -4.669 -7.199 1.00 84.31 409 SER A N 1
ATOM 3251 C CA . SER A 1 409 ? 13.029 -4.758 -7.314 1.00 84.31 409 SER A CA 1
ATOM 3252 C C . SER A 1 409 ? 12.577 -5.010 -8.751 1.00 84.31 409 SER A C 1
ATOM 3254 O O . SER A 1 409 ? 11.716 -5.860 -8.980 1.00 84.31 409 SER A O 1
ATOM 3256 N N . ALA A 1 410 ? 13.206 -4.355 -9.732 1.00 82.56 410 ALA A N 1
ATOM 3257 C CA . ALA A 1 410 ? 12.936 -4.586 -11.150 1.00 82.56 410 ALA A CA 1
ATOM 3258 C C . ALA A 1 410 ? 13.315 -6.014 -11.596 1.00 82.56 410 ALA A C 1
ATOM 3260 O O . ALA A 1 410 ? 12.554 -6.678 -12.306 1.00 82.56 410 ALA A O 1
ATOM 3261 N N . ILE A 1 411 ? 14.464 -6.533 -11.150 1.00 79.00 411 ILE A N 1
ATOM 3262 C CA . ILE A 1 411 ? 14.909 -7.905 -11.464 1.00 79.00 411 ILE A CA 1
ATOM 3263 C C . ILE A 1 411 ? 14.010 -8.942 -10.783 1.00 79.00 411 ILE A C 1
ATOM 3265 O O . ILE A 1 411 ? 13.641 -9.954 -11.392 1.00 79.00 411 ILE A O 1
ATOM 3269 N N . ASP A 1 412 ? 13.628 -8.702 -9.530 1.00 81.69 412 ASP A N 1
ATOM 3270 C CA . ASP A 1 412 ? 12.724 -9.568 -8.779 1.00 81.69 412 ASP A CA 1
ATOM 3271 C C . ASP A 1 412 ? 11.320 -9.579 -9.403 1.00 81.69 412 ASP A C 1
ATOM 3273 O O . ASP A 1 412 ? 10.668 -10.626 -9.509 1.00 81.69 412 ASP A O 1
ATOM 3277 N N . TYR A 1 413 ? 10.852 -8.439 -9.910 1.00 83.12 413 TYR A N 1
ATOM 3278 C CA . TYR A 1 413 ? 9.643 -8.353 -10.722 1.00 83.12 413 TYR A CA 1
ATOM 3279 C C . TYR A 1 413 ? 9.755 -9.216 -11.992 1.00 83.12 413 TYR A C 1
ATOM 3281 O O . TYR A 1 413 ? 8.963 -10.149 -12.150 1.00 83.12 413 TYR A O 1
ATOM 3289 N N . LEU A 1 414 ? 10.803 -9.039 -12.807 1.00 77.44 414 LEU A N 1
ATOM 3290 C CA . LEU A 1 414 ? 11.063 -9.841 -14.017 1.00 77.44 414 LEU A CA 1
ATOM 3291 C C . LEU A 1 414 ? 11.247 -11.348 -13.770 1.00 77.44 414 LEU A C 1
ATOM 3293 O O . LEU A 1 414 ? 11.143 -12.148 -14.702 1.00 77.44 414 LEU A O 1
ATOM 3297 N N . THR A 1 415 ? 11.663 -11.765 -12.573 1.00 73.56 415 THR A N 1
ATOM 3298 C CA . THR A 1 415 ? 11.889 -13.185 -12.233 1.00 73.56 415 THR A CA 1
ATOM 3299 C C . THR A 1 415 ? 10.609 -13.916 -11.888 1.00 73.56 415 THR A C 1
ATOM 3301 O O . THR A 1 415 ? 10.411 -14.993 -12.439 1.00 73.56 415 THR A O 1
ATOM 3304 N N . HIS A 1 416 ? 9.762 -13.370 -11.012 1.00 71.56 416 HIS A N 1
ATOM 3305 C CA . HIS A 1 416 ? 8.616 -14.141 -10.505 1.00 71.56 416 HIS A CA 1
ATOM 3306 C C . HIS A 1 416 ? 7.228 -13.528 -10.756 1.00 71.56 416 HIS A C 1
ATOM 3308 O O . HIS A 1 416 ? 6.257 -14.249 -10.577 1.00 71.56 416 HIS A O 1
ATOM 3314 N N . ASN A 1 417 ? 7.097 -12.244 -11.130 1.00 63.50 417 ASN A N 1
ATOM 3315 C CA . ASN A 1 417 ? 5.790 -11.552 -11.131 1.00 63.50 417 ASN A CA 1
ATOM 3316 C C . ASN A 1 417 ? 5.437 -10.850 -12.440 1.00 63.50 417 ASN A C 1
ATOM 3318 O O . ASN A 1 417 ? 4.266 -10.543 -12.621 1.00 63.50 417 ASN A O 1
ATOM 3322 N N . ALA A 1 418 ? 6.406 -10.571 -13.310 1.00 59.72 418 ALA A N 1
ATOM 3323 C CA . ALA A 1 418 ? 6.114 -10.023 -14.623 1.00 59.72 418 ALA A CA 1
ATOM 3324 C C . ALA A 1 418 ? 5.308 -11.051 -15.428 1.00 59.72 418 ALA A C 1
ATOM 3326 O O . ALA A 1 418 ? 5.752 -12.202 -15.595 1.00 59.72 418 ALA A O 1
ATOM 3327 N N . ASP A 1 419 ? 4.147 -10.626 -15.930 1.00 63.72 419 ASP A N 1
ATOM 3328 C CA . ASP A 1 419 ? 3.421 -11.386 -16.936 1.00 63.72 419 ASP A CA 1
ATOM 3329 C C . ASP A 1 419 ? 4.276 -11.474 -18.213 1.00 63.72 419 ASP A C 1
ATOM 3331 O O . ASP A 1 419 ? 5.254 -10.740 -18.415 1.00 63.72 419 ASP A O 1
ATOM 3335 N N . HIS A 1 420 ? 3.922 -12.386 -19.120 1.00 59.75 420 HIS A N 1
ATOM 3336 C CA . HIS A 1 420 ? 4.652 -12.616 -20.379 1.00 59.75 420 HIS A CA 1
ATOM 3337 C C . HIS A 1 420 ? 4.696 -11.383 -21.316 1.00 59.75 420 HIS A C 1
ATOM 3339 O O . HIS A 1 420 ? 5.324 -11.419 -22.373 1.00 59.75 420 HIS A O 1
ATOM 3345 N N . ALA A 1 421 ? 4.056 -10.282 -20.916 1.00 67.81 421 ALA A N 1
ATOM 3346 C CA . ALA A 1 421 ? 3.854 -9.048 -21.656 1.00 67.81 421 ALA A CA 1
ATOM 3347 C C . ALA A 1 421 ? 4.897 -7.942 -21.393 1.00 67.81 421 ALA A C 1
ATOM 3349 O O . ALA A 1 421 ? 4.848 -6.926 -22.089 1.00 67.81 421 ALA A O 1
ATOM 3350 N N . VAL A 1 422 ? 5.823 -8.105 -20.433 1.00 79.38 422 VAL A N 1
ATOM 3351 C CA . VAL A 1 422 ? 6.757 -7.029 -20.034 1.00 79.38 422 VAL A CA 1
ATOM 3352 C C . VAL A 1 422 ? 8.166 -7.214 -20.580 1.00 79.38 422 VAL A C 1
ATOM 3354 O O . VAL A 1 422 ? 8.738 -8.307 -20.524 1.00 79.38 422 VAL A O 1
ATOM 3357 N N . ARG A 1 423 ? 8.775 -6.121 -21.043 1.00 81.19 423 ARG A N 1
ATOM 3358 C CA . ARG A 1 423 ? 10.221 -6.015 -21.287 1.00 81.19 423 ARG A CA 1
ATOM 3359 C C . ARG A 1 423 ? 10.819 -4.840 -20.512 1.00 81.19 423 ARG A C 1
ATOM 3361 O O . ARG A 1 423 ? 10.190 -3.789 -20.422 1.00 81.19 423 ARG A O 1
ATOM 3368 N N . VAL A 1 424 ? 12.025 -5.012 -19.971 1.00 82.88 424 VAL A N 1
ATOM 3369 C CA . VAL A 1 424 ? 12.699 -3.998 -19.141 1.00 82.88 424 VAL A CA 1
ATOM 3370 C C . VAL A 1 424 ? 14.036 -3.612 -19.758 1.00 82.88 424 VAL A C 1
ATOM 3372 O O . VAL A 1 424 ? 14.902 -4.465 -19.917 1.00 82.88 424 VAL A O 1
ATOM 3375 N N . GLY A 1 425 ? 14.212 -2.341 -20.096 1.00 81.94 425 GLY A N 1
ATOM 3376 C CA . GLY A 1 425 ? 15.493 -1.766 -20.497 1.00 81.94 425 GLY A CA 1
ATOM 3377 C C . GLY A 1 425 ? 16.152 -1.020 -19.344 1.00 81.94 425 GLY A C 1
ATOM 3378 O O . GLY A 1 425 ? 15.458 -0.508 -18.469 1.00 81.94 425 GLY A O 1
ATOM 3379 N N . PHE A 1 426 ? 17.480 -0.933 -19.350 1.00 80.00 426 PHE A N 1
ATOM 3380 C CA . PHE A 1 426 ? 18.224 -0.125 -18.386 1.00 80.00 426 PHE A CA 1
ATOM 3381 C C . PHE A 1 426 ? 18.884 1.073 -19.068 1.00 80.00 426 PHE A C 1
ATOM 3383 O O . PHE A 1 426 ? 19.482 0.948 -20.137 1.00 80.00 426 PHE A O 1
ATOM 3390 N N . LEU A 1 427 ? 18.783 2.228 -18.422 1.00 81.44 427 LEU A N 1
ATOM 3391 C CA . LEU A 1 427 ? 19.388 3.490 -18.816 1.00 81.44 427 LEU A CA 1
ATOM 3392 C C . LEU A 1 427 ? 20.162 4.046 -17.623 1.00 81.44 427 LEU A C 1
ATOM 3394 O O . LEU A 1 427 ? 19.666 4.007 -16.500 1.00 81.44 427 LEU A O 1
ATOM 3398 N N . LEU A 1 428 ? 21.354 4.588 -17.860 1.00 79.31 428 LEU A N 1
ATOM 3399 C CA . LEU A 1 428 ? 22.133 5.222 -16.803 1.00 79.31 428 LEU A CA 1
ATOM 3400 C C . LEU A 1 428 ? 22.048 6.741 -16.859 1.00 79.31 428 LEU A C 1
ATOM 3402 O O . LEU A 1 428 ? 22.168 7.357 -17.918 1.00 79.31 428 LEU A O 1
ATOM 3406 N N . ASN A 1 429 ? 21.902 7.329 -15.678 1.00 82.38 429 ASN A N 1
ATOM 3407 C CA . ASN A 1 429 ? 21.934 8.758 -15.425 1.00 82.38 429 ASN A CA 1
ATOM 3408 C C . ASN A 1 429 ? 23.022 9.063 -14.378 1.00 82.38 429 ASN A C 1
ATOM 3410 O O . ASN A 1 429 ? 22.714 9.269 -13.202 1.00 82.38 429 ASN A O 1
ATOM 3414 N N . PRO A 1 430 ? 24.311 9.041 -14.761 1.00 75.00 430 PRO A N 1
ATOM 3415 C CA . PRO A 1 430 ? 25.402 9.266 -13.818 1.00 75.00 430 PRO A CA 1
ATOM 3416 C C . PRO A 1 430 ? 25.371 10.696 -13.242 1.00 75.00 430 PRO A C 1
ATOM 3418 O O . PRO A 1 430 ? 25.022 11.654 -13.932 1.00 75.00 430 PRO A O 1
ATOM 3421 N N . SER A 1 431 ? 25.754 10.851 -11.969 1.00 68.12 431 SER A N 1
ATOM 3422 C CA . SER A 1 431 ? 25.806 12.149 -11.268 1.00 68.12 431 SER A CA 1
ATOM 3423 C C . SER A 1 431 ? 27.013 13.004 -11.666 1.00 68.12 431 SER A C 1
ATOM 3425 O O . SER A 1 431 ? 26.941 14.229 -11.650 1.00 68.12 431 SER A O 1
ATOM 3427 N N . SER A 1 432 ? 28.128 12.361 -12.020 1.00 62.22 432 SER A N 1
ATOM 3428 C CA . SER A 1 432 ? 29.349 12.995 -12.520 1.00 62.22 432 SER A CA 1
ATOM 3429 C C . SER A 1 432 ? 29.609 12.563 -13.962 1.00 62.22 432 SER A C 1
ATOM 3431 O O . SER A 1 432 ? 29.194 11.488 -14.400 1.00 62.22 432 SER A O 1
ATOM 3433 N N . ARG A 1 433 ? 30.287 13.414 -14.739 1.00 56.38 433 ARG A N 1
ATOM 3434 C CA . ARG A 1 433 ? 30.709 13.053 -16.096 1.00 56.38 433 ARG A CA 1
ATOM 3435 C C . ARG A 1 433 ? 31.661 11.863 -15.975 1.00 56.38 433 ARG A C 1
ATOM 3437 O O . ARG A 1 433 ? 32.678 11.982 -15.296 1.00 56.38 433 ARG A O 1
ATOM 3444 N N . ALA A 1 434 ? 31.308 10.731 -16.587 1.00 53.81 434 ALA A N 1
ATOM 3445 C CA . ALA A 1 434 ? 32.140 9.532 -16.557 1.00 53.81 434 ALA A CA 1
ATOM 3446 C C . ALA A 1 434 ? 33.581 9.905 -16.945 1.00 53.81 434 ALA A C 1
ATOM 3448 O O . ALA A 1 434 ? 33.796 10.497 -18.006 1.00 53.81 434 ALA A O 1
ATOM 3449 N N . LYS A 1 435 ? 34.551 9.610 -16.067 1.00 51.75 435 LYS A N 1
ATOM 3450 C CA . LYS A 1 435 ? 35.975 9.785 -16.379 1.00 51.75 435 LYS A CA 1
ATOM 3451 C C . LYS A 1 435 ? 36.283 8.958 -17.633 1.00 51.75 435 LYS A C 1
ATOM 3453 O O . LYS A 1 435 ? 35.836 7.818 -17.742 1.00 51.75 435 LYS A O 1
ATOM 3458 N N . SER A 1 436 ? 37.009 9.536 -18.588 1.00 47.59 436 SER A N 1
ATOM 3459 C CA . SER A 1 436 ? 37.317 8.923 -19.892 1.00 47.59 436 SER A CA 1
ATOM 3460 C C . SER A 1 436 ? 38.236 7.701 -19.807 1.00 47.59 436 SER A C 1
ATOM 3462 O O . SER A 1 436 ? 38.497 7.067 -20.824 1.00 47.59 436 SER A O 1
ATOM 3464 N N . GLU A 1 437 ? 38.739 7.377 -18.619 1.00 51.09 437 GLU A N 1
ATOM 3465 C CA . GLU A 1 437 ? 39.702 6.303 -18.412 1.00 51.09 437 GLU A CA 1
ATOM 3466 C C . GLU A 1 437 ? 39.023 4.914 -18.388 1.00 51.09 437 GLU A C 1
ATOM 3468 O O . GLU A 1 437 ? 37.852 4.789 -17.990 1.00 51.09 437 GLU A O 1
ATOM 3473 N N . PRO A 1 438 ? 39.714 3.872 -18.890 1.00 50.62 438 PRO A N 1
ATOM 3474 C CA . PRO A 1 438 ? 39.238 2.496 -18.871 1.00 50.62 438 PRO A CA 1
ATOM 3475 C C . PRO A 1 438 ? 39.319 1.942 -17.446 1.00 50.62 438 PRO A C 1
ATOM 3477 O O . PRO A 1 438 ? 40.402 1.667 -16.944 1.00 50.62 438 PRO A O 1
ATOM 3480 N N . ALA A 1 439 ? 38.161 1.763 -16.809 1.00 52.41 439 ALA A N 1
ATOM 3481 C CA . ALA A 1 439 ? 38.097 1.248 -15.449 1.00 52.41 439 ALA A CA 1
ATOM 3482 C C . ALA A 1 439 ? 38.530 -0.225 -15.398 1.00 52.41 439 ALA A C 1
ATOM 3484 O O . ALA A 1 439 ? 37.865 -1.097 -15.970 1.00 52.41 439 ALA A O 1
ATOM 3485 N N . SER A 1 440 ? 39.622 -0.507 -14.687 1.00 53.84 440 SER A N 1
ATOM 3486 C CA . SER A 1 440 ? 39.920 -1.852 -14.186 1.00 53.84 440 SER A CA 1
ATOM 3487 C C . SER A 1 440 ? 38.816 -2.325 -13.217 1.00 53.84 440 SER A C 1
ATOM 3489 O O . SER A 1 440 ? 38.017 -1.523 -12.732 1.00 53.84 440 SER A O 1
ATOM 3491 N N . TRP A 1 441 ? 38.744 -3.628 -12.908 1.00 50.91 441 TRP A N 1
ATOM 3492 C CA . TRP A 1 441 ? 37.712 -4.233 -12.032 1.00 50.91 441 TRP A CA 1
ATOM 3493 C C . TRP A 1 441 ? 37.626 -3.617 -10.614 1.00 50.91 441 TRP A C 1
ATOM 3495 O O . TRP A 1 441 ? 36.705 -3.930 -9.863 1.00 50.91 441 TRP A O 1
ATOM 3505 N N . SER A 1 442 ? 38.574 -2.744 -10.259 1.00 49.72 442 SER A N 1
ATOM 3506 C CA . SER A 1 442 ? 38.714 -2.046 -8.979 1.00 49.72 442 SER A CA 1
ATOM 3507 C C . SER A 1 442 ? 38.503 -0.526 -9.045 1.00 49.72 442 SER A C 1
ATOM 3509 O O . SER A 1 442 ? 38.657 0.143 -8.026 1.00 49.72 442 SER A O 1
ATOM 3511 N N . GLU A 1 443 ? 38.202 0.044 -10.213 1.00 58.91 443 GLU A N 1
ATOM 3512 C CA . GLU A 1 443 ? 38.058 1.494 -10.380 1.00 58.91 443 GLU A CA 1
ATOM 3513 C C . GLU A 1 443 ? 36.608 1.983 -10.278 1.00 58.91 443 GLU A C 1
ATOM 3515 O O . GLU A 1 443 ? 35.650 1.287 -10.621 1.00 58.91 443 GLU A O 1
ATOM 3520 N N . ALA A 1 444 ? 36.462 3.232 -9.828 1.00 56.09 444 ALA A N 1
ATOM 3521 C CA . ALA A 1 444 ? 35.181 3.903 -9.643 1.00 56.09 444 ALA A CA 1
ATOM 3522 C C . ALA A 1 444 ? 34.337 3.930 -10.934 1.00 56.09 444 ALA A C 1
ATOM 3524 O O . ALA A 1 444 ? 34.770 4.425 -11.978 1.00 56.09 444 ALA A O 1
ATOM 3525 N N . GLY A 1 445 ? 33.090 3.465 -10.841 1.00 60.91 445 GLY A N 1
ATOM 3526 C CA . GLY A 1 445 ? 32.125 3.409 -11.941 1.00 60.91 445 GLY A CA 1
ATOM 3527 C C . GLY A 1 445 ? 32.145 2.093 -12.723 1.00 60.91 445 GLY A C 1
ATOM 3528 O O . GLY A 1 445 ? 31.518 2.005 -13.782 1.00 60.91 445 GLY A O 1
ATOM 3529 N N . PHE A 1 446 ? 32.853 1.068 -12.240 1.00 66.12 446 PHE A N 1
ATOM 3530 C CA . PHE A 1 446 ? 32.904 -0.250 -12.871 1.00 66.12 446 PHE A CA 1
ATOM 3531 C C . PHE A 1 446 ? 31.514 -0.891 -12.960 1.00 66.12 446 PHE A C 1
ATOM 3533 O O . PHE A 1 446 ? 31.110 -1.348 -14.029 1.00 66.12 446 PHE A O 1
ATOM 3540 N N . LEU A 1 447 ? 30.755 -0.877 -11.860 1.00 64.19 447 LEU A N 1
ATOM 3541 C CA . LEU A 1 447 ? 29.426 -1.488 -11.808 1.00 64.19 447 LEU A CA 1
ATOM 3542 C C . LEU A 1 447 ? 28.471 -0.843 -12.823 1.00 64.19 447 LEU A C 1
ATOM 3544 O O . LEU A 1 447 ? 27.798 -1.559 -13.570 1.00 64.19 447 LEU A O 1
ATOM 3548 N N . ASP A 1 448 ? 28.494 0.490 -12.912 1.00 67.50 448 ASP A N 1
ATOM 3549 C CA . ASP A 1 448 ? 27.750 1.287 -13.893 1.00 67.50 448 ASP A CA 1
ATOM 3550 C C . ASP A 1 448 ? 28.055 0.809 -15.326 1.00 67.50 448 ASP A C 1
ATOM 3552 O O . ASP A 1 448 ? 27.160 0.464 -16.104 1.00 67.50 448 ASP A O 1
ATOM 3556 N N . ARG A 1 449 ? 29.336 0.662 -15.671 1.00 67.56 449 ARG A N 1
ATOM 3557 C CA . ARG A 1 449 ? 29.747 0.192 -17.003 1.00 67.56 449 ARG A CA 1
ATOM 3558 C C . ARG A 1 449 ? 29.396 -1.276 -17.250 1.00 67.56 449 ARG A C 1
ATOM 3560 O O . ARG A 1 449 ? 29.042 -1.646 -18.372 1.00 67.56 449 ARG A O 1
ATOM 3567 N N . VAL A 1 450 ? 29.446 -2.113 -16.219 1.00 66.31 450 VAL A N 1
ATOM 3568 C CA . VAL A 1 450 ? 29.039 -3.518 -16.297 1.00 66.31 450 VAL A CA 1
ATOM 3569 C C . VAL A 1 450 ? 27.566 -3.646 -16.648 1.00 66.31 450 VAL A C 1
ATOM 3571 O O . VAL A 1 450 ? 27.225 -4.421 -17.528 1.00 66.31 450 VAL A O 1
ATOM 3574 N N . LEU A 1 451 ? 26.684 -2.851 -16.054 1.00 66.00 451 LEU A N 1
ATOM 3575 C CA . LEU A 1 451 ? 25.252 -2.940 -16.343 1.00 66.00 451 LEU A CA 1
ATOM 3576 C C . LEU A 1 451 ? 24.918 -2.555 -17.793 1.00 66.00 451 LEU A C 1
ATOM 3578 O O . LEU A 1 451 ? 24.086 -3.206 -18.424 1.00 66.00 451 LEU A O 1
ATOM 3582 N N . VAL A 1 452 ? 25.618 -1.565 -18.356 1.00 64.75 452 VAL A N 1
ATOM 3583 C CA . VAL A 1 452 ? 25.489 -1.212 -19.783 1.00 64.75 452 VAL A CA 1
ATOM 3584 C C . VAL A 1 452 ? 26.110 -2.277 -20.683 1.00 64.75 452 VAL A C 1
ATOM 3586 O O . VAL A 1 452 ? 25.554 -2.596 -21.735 1.00 64.75 452 VAL A O 1
ATOM 3589 N N . SER A 1 453 ? 27.246 -2.846 -20.277 1.00 59.88 453 SER A N 1
ATOM 3590 C CA . SER A 1 453 ? 27.935 -3.869 -21.065 1.00 59.88 453 SER A CA 1
ATOM 3591 C C . SER A 1 453 ? 27.218 -5.215 -21.032 1.00 59.88 453 SER A C 1
ATOM 3593 O O . SER A 1 453 ? 27.118 -5.821 -22.079 1.00 59.88 453 SER A O 1
ATOM 3595 N N . ILE A 1 454 ? 26.591 -5.640 -19.932 1.00 57.56 454 ILE A N 1
ATOM 3596 C CA . ILE A 1 454 ? 25.776 -6.869 -19.851 1.00 57.56 454 ILE A CA 1
ATOM 3597 C C . ILE A 1 454 ? 24.660 -6.886 -20.908 1.00 57.56 454 ILE A C 1
ATOM 3599 O O . ILE A 1 454 ? 24.271 -7.954 -21.382 1.00 57.56 454 ILE A O 1
ATOM 3603 N N . GLY A 1 455 ? 24.168 -5.712 -21.314 1.00 51.56 455 GLY A N 1
ATOM 3604 C CA . GLY A 1 455 ? 23.234 -5.576 -22.430 1.00 51.56 455 GLY A CA 1
ATOM 3605 C C . GLY A 1 455 ? 23.884 -5.631 -23.819 1.00 51.56 455 GLY A C 1
ATOM 3606 O O . GLY A 1 455 ? 23.216 -6.020 -24.773 1.00 51.56 455 GLY A O 1
ATOM 3607 N N . ARG A 1 456 ? 25.162 -5.253 -23.943 1.00 52.25 456 ARG A N 1
ATOM 3608 C CA . ARG A 1 456 ? 25.958 -5.235 -25.180 1.00 52.25 456 ARG A CA 1
ATOM 3609 C C . ARG A 1 456 ? 26.848 -6.475 -25.248 1.00 52.25 456 ARG A C 1
ATOM 3611 O O . ARG A 1 456 ? 27.953 -6.450 -24.704 1.00 52.25 456 ARG A O 1
ATOM 3618 N N . PRO A 1 457 ? 26.446 -7.561 -25.919 1.00 44.88 457 PRO A N 1
ATOM 3619 C CA . PRO A 1 457 ? 27.432 -8.579 -26.202 1.00 44.88 457 PRO A CA 1
ATOM 3620 C C . PRO A 1 457 ? 28.461 -7.964 -27.172 1.00 44.88 457 PRO A C 1
ATOM 3622 O O . PRO A 1 457 ? 28.091 -7.221 -28.085 1.00 44.88 457 PRO A O 1
ATOM 3625 N N . GLY A 1 458 ? 29.752 -8.159 -26.898 1.00 41.59 458 GLY A N 1
ATOM 3626 C CA . GLY A 1 458 ? 30.823 -7.498 -27.643 1.00 41.59 458 GLY A CA 1
ATOM 3627 C C . GLY A 1 458 ? 30.686 -7.702 -29.150 1.00 41.59 458 GLY A C 1
ATOM 3628 O O . GLY A 1 458 ? 30.495 -8.819 -29.619 1.00 41.59 458 GLY A O 1
ATOM 3629 N N . VAL A 1 459 ? 30.773 -6.617 -29.918 1.00 41.50 459 VAL A N 1
ATOM 3630 C CA . VAL A 1 459 ? 30.968 -6.712 -31.368 1.00 41.50 459 VAL A CA 1
ATOM 3631 C C . VAL A 1 459 ? 32.459 -6.933 -31.582 1.00 41.50 459 VAL A C 1
ATOM 3633 O O . VAL A 1 459 ? 33.215 -5.986 -31.782 1.00 41.50 459 VAL A O 1
ATOM 3636 N N . THR A 1 460 ? 32.898 -8.180 -31.467 1.00 34.81 460 THR A N 1
ATOM 3637 C CA . THR A 1 460 ? 34.226 -8.599 -31.914 1.00 34.81 460 THR A CA 1
ATOM 3638 C C . THR A 1 460 ? 34.040 -9.518 -33.115 1.00 34.81 460 THR A C 1
ATOM 3640 O O . THR A 1 460 ? 33.566 -10.642 -33.001 1.00 34.81 460 THR A O 1
ATOM 3643 N N . GLY A 1 461 ? 34.378 -9.014 -34.304 1.00 33.62 461 GLY A N 1
ATOM 3644 C CA . GLY A 1 461 ? 34.184 -9.744 -35.557 1.00 33.62 461 GLY A CA 1
ATOM 3645 C C . GLY A 1 461 ? 32.768 -9.625 -36.126 1.00 33.62 461 GLY A C 1
ATOM 3646 O O . GLY A 1 461 ? 31.843 -9.147 -35.480 1.00 33.62 461 GLY A O 1
ATOM 3647 N N . SER A 1 462 ? 32.623 -10.005 -37.391 1.00 33.69 462 SER A N 1
ATOM 3648 C CA . SER A 1 462 ? 31.478 -9.773 -38.283 1.00 33.69 462 SER A CA 1
ATOM 3649 C C . SER A 1 462 ? 30.139 -10.414 -37.882 1.00 33.69 462 SER A C 1
ATOM 3651 O O . SER A 1 462 ? 29.224 -10.425 -38.701 1.00 33.69 462 SER A O 1
ATOM 3653 N N . GLU A 1 463 ? 29.985 -10.918 -36.657 1.00 34.38 463 GLU A N 1
ATOM 3654 C CA . GLU A 1 463 ? 28.716 -11.452 -36.165 1.00 34.38 463 GLU A CA 1
ATOM 3655 C C . GLU A 1 463 ? 28.356 -10.864 -34.794 1.00 34.38 463 GLU A C 1
ATOM 3657 O O . GLU A 1 463 ? 29.154 -10.937 -33.858 1.00 34.38 463 GLU A O 1
ATOM 3662 N N . PRO A 1 464 ? 27.148 -10.291 -34.631 1.00 44.56 464 PRO A N 1
ATOM 3663 C CA . PRO A 1 464 ? 26.641 -9.971 -33.308 1.00 44.56 464 PRO A CA 1
ATOM 3664 C C . PRO A 1 464 ? 26.491 -11.283 -32.533 1.00 44.56 464 PRO A C 1
ATOM 3666 O O . PRO A 1 464 ? 25.732 -12.159 -32.945 1.00 44.56 464 PRO A O 1
ATOM 3669 N N . LEU A 1 465 ? 27.207 -11.415 -31.412 1.00 44.50 465 LEU A N 1
ATOM 3670 C CA . LEU A 1 465 ? 27.028 -12.491 -30.433 1.00 44.50 465 LEU A CA 1
ATOM 3671 C C . LEU A 1 465 ? 25.526 -12.767 -30.256 1.00 44.50 465 LEU A C 1
ATOM 3673 O O . LEU A 1 465 ? 24.763 -11.901 -29.814 1.00 44.50 465 LEU A O 1
ATOM 3677 N N . SER A 1 466 ? 25.104 -13.959 -30.678 1.00 44.81 466 SER A N 1
ATOM 3678 C CA . SER A 1 466 ? 23.689 -14.313 -30.757 1.00 44.81 466 SER A CA 1
ATOM 3679 C C . SER A 1 466 ? 22.993 -14.095 -29.408 1.00 44.81 466 SER A C 1
ATOM 3681 O O . SER A 1 466 ? 23.444 -14.545 -28.349 1.00 44.81 466 SER A O 1
ATOM 3683 N N . ARG A 1 467 ? 21.874 -13.364 -29.442 1.00 52.38 467 ARG A N 1
ATOM 3684 C CA . ARG A 1 467 ? 21.013 -13.110 -28.282 1.00 52.38 467 ARG A CA 1
ATOM 3685 C C . ARG A 1 467 ? 20.266 -14.382 -27.909 1.00 52.38 467 ARG A C 1
ATOM 3687 O O . ARG A 1 467 ? 19.086 -14.538 -28.197 1.00 52.38 467 ARG A O 1
ATOM 3694 N N . THR A 1 468 ? 20.963 -15.320 -27.289 1.00 56.25 468 THR A N 1
ATOM 3695 C CA . THR A 1 468 ? 20.324 -16.539 -26.806 1.00 56.25 468 THR A CA 1
ATOM 3696 C C . THR A 1 468 ? 19.566 -16.251 -25.502 1.00 56.25 468 THR A C 1
ATOM 3698 O O . THR A 1 468 ? 20.012 -15.452 -24.676 1.00 56.25 468 THR A O 1
ATOM 3701 N N . PRO A 1 469 ? 18.427 -16.919 -25.244 1.00 51.25 469 PRO A N 1
ATOM 3702 C CA . PRO A 1 469 ? 17.745 -16.846 -23.946 1.00 51.25 469 PRO A CA 1
ATOM 3703 C C . PRO A 1 469 ? 18.687 -17.144 -22.769 1.00 51.25 469 PRO A C 1
ATOM 3705 O O . PRO A 1 469 ? 18.548 -16.590 -21.680 1.00 51.25 469 PRO A O 1
ATOM 3708 N N . PHE A 1 470 ? 19.689 -17.986 -23.020 1.00 52.34 470 PHE A N 1
ATOM 3709 C CA . PHE A 1 470 ? 20.713 -18.387 -22.071 1.00 52.34 470 PHE A CA 1
ATOM 3710 C C . PHE A 1 470 ? 21.629 -17.231 -21.643 1.00 52.34 470 PHE A C 1
ATOM 3712 O O . PHE A 1 470 ? 21.861 -17.067 -20.446 1.00 52.34 470 PHE A O 1
ATOM 3719 N N . THR A 1 471 ? 22.075 -16.371 -22.568 1.00 59.56 471 THR A N 1
ATOM 3720 C CA . THR A 1 471 ? 22.881 -15.185 -22.219 1.00 59.56 471 THR A CA 1
ATOM 3721 C C . THR A 1 471 ? 22.058 -14.146 -21.453 1.00 59.56 471 THR A C 1
ATOM 3723 O O . THR A 1 471 ? 22.560 -13.552 -20.500 1.00 59.56 471 THR A O 1
ATOM 3726 N N . ILE A 1 472 ? 20.766 -13.993 -21.772 1.00 61.88 472 ILE A N 1
ATOM 3727 C CA . ILE A 1 472 ? 19.837 -13.111 -21.038 1.00 61.88 472 ILE A CA 1
ATOM 3728 C C . ILE A 1 472 ? 19.594 -13.627 -19.609 1.00 61.88 472 ILE A C 1
ATOM 3730 O O . ILE A 1 472 ? 19.582 -12.849 -18.651 1.00 61.88 472 ILE A O 1
ATOM 3734 N N . MET A 1 473 ? 19.429 -14.941 -19.429 1.00 62.03 473 MET A N 1
ATOM 3735 C CA . MET A 1 473 ? 19.295 -15.550 -18.100 1.00 62.03 473 MET A CA 1
ATOM 3736 C C . MET A 1 473 ? 20.585 -15.433 -17.279 1.00 62.03 473 MET A C 1
ATOM 3738 O O . MET A 1 473 ? 20.529 -15.137 -16.082 1.00 62.03 473 MET A O 1
ATOM 3742 N N . ALA A 1 474 ? 21.744 -15.614 -17.910 1.00 63.53 474 ALA A N 1
ATOM 3743 C CA . ALA A 1 474 ? 23.048 -15.448 -17.277 1.00 63.53 474 ALA A CA 1
ATOM 3744 C C . ALA A 1 474 ? 23.275 -14.006 -16.805 1.00 63.53 474 ALA A C 1
ATOM 3746 O O . ALA A 1 474 ? 23.608 -13.782 -15.641 1.00 63.53 474 ALA A O 1
ATOM 3747 N N . ALA A 1 475 ? 22.995 -13.034 -17.676 1.00 64.50 475 ALA A N 1
ATOM 3748 C CA . ALA A 1 475 ? 23.011 -11.602 -17.388 1.00 64.50 475 ALA A CA 1
ATOM 3749 C C . ALA A 1 475 ? 22.126 -11.243 -16.184 1.00 64.50 475 ALA A C 1
ATOM 3751 O O . ALA A 1 475 ? 22.554 -10.560 -15.253 1.00 64.50 475 ALA A O 1
ATOM 3752 N N . LYS A 1 476 ? 20.898 -11.766 -16.165 1.00 68.00 476 LYS A N 1
ATOM 3753 C CA . LYS A 1 476 ? 19.929 -11.560 -15.085 1.00 68.00 476 LYS A CA 1
ATOM 3754 C C . LYS A 1 476 ? 20.403 -12.142 -13.750 1.00 68.00 476 LYS A C 1
ATOM 3756 O O . LYS A 1 476 ? 20.281 -11.492 -12.712 1.00 68.00 476 LYS A O 1
ATOM 3761 N N . ASN A 1 477 ? 20.966 -13.350 -13.767 1.00 69.06 477 ASN A N 1
ATOM 3762 C CA . ASN A 1 477 ? 21.509 -14.002 -12.574 1.00 69.06 477 ASN A CA 1
ATOM 3763 C C . ASN A 1 477 ? 22.764 -13.296 -12.052 1.00 69.06 477 ASN A C 1
ATOM 3765 O O . ASN A 1 477 ? 22.931 -13.161 -10.839 1.00 69.06 477 ASN A O 1
ATOM 3769 N N . PHE A 1 478 ? 23.624 -12.821 -12.953 1.00 68.88 478 PHE A N 1
ATOM 3770 C CA . PHE A 1 478 ? 24.783 -12.011 -12.605 1.00 68.88 478 PHE A CA 1
ATOM 3771 C C . PHE A 1 478 ? 24.347 -10.708 -11.930 1.00 68.88 478 PHE A C 1
ATOM 3773 O O . PHE A 1 478 ? 24.792 -10.415 -10.823 1.00 68.88 478 PHE A O 1
ATOM 3780 N N . LEU A 1 479 ? 23.397 -9.983 -12.526 1.00 68.69 479 LEU A N 1
ATOM 3781 C CA . LEU A 1 479 ? 22.899 -8.729 -11.968 1.00 68.69 479 LEU A CA 1
ATOM 3782 C C . LEU A 1 479 ? 22.224 -8.935 -10.603 1.00 68.69 479 LEU A C 1
ATOM 3784 O O . LEU A 1 479 ? 22.436 -8.144 -9.690 1.00 68.69 479 LEU A O 1
ATOM 3788 N N . LYS A 1 480 ? 21.494 -10.044 -10.416 1.00 69.75 480 LYS A N 1
ATOM 3789 C CA . LYS A 1 480 ? 20.927 -10.425 -9.112 1.00 69.75 480 LYS A CA 1
ATOM 3790 C C . LYS A 1 480 ? 22.012 -10.664 -8.053 1.00 69.75 480 LYS A C 1
ATOM 3792 O O . LYS A 1 480 ? 21.850 -10.238 -6.911 1.00 69.75 480 LYS A O 1
ATOM 3797 N N . LYS A 1 481 ? 23.114 -11.334 -8.414 1.00 69.06 481 LYS A N 1
ATOM 3798 C CA . LYS A 1 481 ? 24.261 -11.559 -7.514 1.00 69.06 481 LYS A CA 1
ATOM 3799 C C . LYS A 1 481 ? 24.966 -10.246 -7.168 1.00 69.06 481 LYS A C 1
ATOM 3801 O O . LYS A 1 481 ? 25.220 -10.003 -5.994 1.00 69.06 481 LYS A O 1
ATOM 3806 N N . VAL A 1 482 ? 25.218 -9.391 -8.161 1.00 67.69 482 VAL A N 1
ATOM 3807 C CA . VAL A 1 482 ? 25.844 -8.074 -7.965 1.00 67.69 482 VAL A CA 1
ATOM 3808 C C . VAL A 1 482 ? 24.976 -7.173 -7.094 1.00 67.69 482 VAL A C 1
ATOM 3810 O O . VAL A 1 482 ? 25.478 -6.614 -6.127 1.00 67.69 482 VAL A O 1
ATOM 3813 N N . ALA A 1 483 ? 23.671 -7.091 -7.364 1.00 66.81 483 ALA A N 1
ATOM 3814 C CA . ALA A 1 483 ? 22.746 -6.311 -6.547 1.00 66.81 483 ALA A CA 1
ATOM 3815 C C . ALA A 1 483 ? 22.715 -6.812 -5.095 1.00 66.81 483 ALA A C 1
ATOM 3817 O O . ALA A 1 483 ? 22.738 -6.004 -4.174 1.00 66.81 483 ALA A O 1
ATOM 3818 N N . LYS A 1 484 ? 22.735 -8.137 -4.872 1.00 70.56 484 LYS A N 1
ATOM 3819 C CA . LYS A 1 484 ? 22.786 -8.721 -3.522 1.00 70.56 484 LYS A CA 1
ATOM 3820 C C . LYS A 1 484 ? 24.066 -8.335 -2.773 1.00 70.56 484 LYS A C 1
ATOM 3822 O O . LYS A 1 484 ? 23.985 -7.987 -1.600 1.00 70.56 484 LYS A O 1
ATOM 3827 N N . LEU A 1 485 ? 25.216 -8.380 -3.446 1.00 65.81 485 LEU A N 1
ATOM 3828 C CA . LEU A 1 485 ? 26.498 -7.974 -2.861 1.00 65.81 485 LEU A CA 1
ATOM 3829 C C . LEU A 1 485 ? 26.560 -6.463 -2.594 1.00 65.81 485 LEU A C 1
ATOM 3831 O O . LEU A 1 485 ? 27.062 -6.037 -1.557 1.00 65.81 485 LEU A O 1
ATOM 3835 N N . ALA A 1 486 ? 26.021 -5.650 -3.504 1.00 65.00 486 ALA A N 1
ATOM 3836 C CA . ALA A 1 486 ? 25.957 -4.203 -3.337 1.00 65.00 486 ALA A CA 1
ATOM 3837 C C . ALA A 1 486 ? 25.036 -3.812 -2.165 1.00 65.00 486 ALA A C 1
ATOM 3839 O O . ALA A 1 486 ? 25.370 -2.910 -1.402 1.00 65.00 486 ALA A O 1
ATOM 3840 N N . SER A 1 487 ? 23.920 -4.527 -1.961 1.00 64.94 487 SER A N 1
ATOM 3841 C CA . SER A 1 487 ? 23.054 -4.342 -0.788 1.00 64.94 487 SER A CA 1
ATOM 3842 C C . SER A 1 487 ? 23.764 -4.682 0.525 1.00 64.94 487 SER A C 1
ATOM 3844 O O . SER A 1 487 ? 23.686 -3.886 1.451 1.00 64.94 487 SER A O 1
ATOM 3846 N N . SER A 1 488 ? 24.504 -5.799 0.602 1.00 66.44 488 SER A N 1
ATOM 3847 C CA . SER A 1 488 ? 25.247 -6.151 1.827 1.00 66.44 488 SER A CA 1
ATOM 3848 C C . SER A 1 488 ? 26.342 -5.141 2.170 1.00 66.44 488 SER A C 1
ATOM 3850 O O . SER A 1 488 ? 26.624 -4.906 3.339 1.00 66.44 488 SER A O 1
ATOM 3852 N N . LEU A 1 489 ? 26.940 -4.514 1.154 1.00 61.53 489 LEU A N 1
ATOM 3853 C CA . LEU A 1 489 ? 27.952 -3.480 1.353 1.00 61.53 489 LEU A CA 1
ATOM 3854 C C . LEU A 1 489 ? 27.343 -2.149 1.810 1.00 61.53 489 LEU A C 1
ATOM 3856 O O . LEU A 1 489 ? 27.977 -1.412 2.549 1.00 61.53 489 LEU A O 1
ATOM 3860 N N . ALA A 1 490 ? 26.113 -1.848 1.388 1.00 58.25 490 ALA A N 1
ATOM 3861 C CA . ALA A 1 490 ? 25.373 -0.679 1.855 1.00 58.25 490 ALA A CA 1
ATOM 3862 C C . ALA A 1 490 ? 24.803 -0.844 3.282 1.00 58.25 490 ALA A C 1
ATOM 3864 O O . ALA A 1 490 ? 24.370 0.142 3.874 1.00 58.25 490 ALA A O 1
ATOM 3865 N N . GLU A 1 491 ? 24.750 -2.073 3.809 1.00 59.09 491 GLU A N 1
ATOM 3866 C CA . GLU A 1 491 ? 24.308 -2.399 5.177 1.00 59.09 491 GLU A CA 1
ATOM 3867 C C . GLU A 1 491 ? 25.471 -2.501 6.178 1.00 59.09 491 GLU A C 1
ATOM 3869 O O . GLU A 1 491 ? 25.260 -2.292 7.370 1.00 59.09 491 GLU A O 1
ATOM 3874 N N . GLY A 1 492 ? 26.687 -2.805 5.713 1.00 52.91 492 GLY A N 1
ATOM 3875 C CA . GLY A 1 492 ? 27.894 -2.831 6.539 1.00 52.91 492 GLY A CA 1
ATOM 3876 C C . GLY A 1 492 ? 28.525 -1.446 6.700 1.00 52.91 492 GLY A C 1
ATOM 3877 O O . GLY A 1 492 ? 28.538 -0.649 5.763 1.00 52.91 492 GLY A O 1
ATOM 3878 N N . ASP A 1 493 ? 29.071 -1.172 7.886 1.00 45.62 493 ASP A N 1
ATOM 3879 C CA . ASP A 1 493 ? 29.823 0.054 8.159 1.00 45.62 493 ASP A CA 1
ATOM 3880 C C . ASP A 1 493 ? 31.007 0.191 7.179 1.00 45.62 493 ASP A C 1
ATOM 3882 O O . ASP A 1 493 ? 31.643 -0.793 6.779 1.00 45.62 493 ASP A O 1
ATOM 3886 N N . THR A 1 494 ? 31.252 1.421 6.732 1.00 49.50 494 THR A N 1
ATOM 3887 C CA . THR A 1 494 ? 32.109 1.770 5.588 1.00 49.50 494 THR A CA 1
ATOM 3888 C C . THR A 1 494 ? 33.602 1.660 5.898 1.00 49.50 494 THR A C 1
ATOM 3890 O O . THR A 1 494 ? 34.356 2.623 5.773 1.00 49.50 494 THR A O 1
ATOM 3893 N N . ASP A 1 495 ? 34.078 0.479 6.267 1.00 47.03 495 ASP A N 1
ATOM 3894 C CA . ASP A 1 495 ? 35.511 0.226 6.296 1.00 47.03 495 ASP A CA 1
ATOM 3895 C C . ASP A 1 495 ? 36.039 0.078 4.865 1.00 47.03 495 ASP A C 1
ATOM 3897 O O . ASP A 1 495 ? 35.556 -0.731 4.078 1.00 47.03 495 ASP A O 1
ATOM 3901 N N . ARG A 1 496 ? 37.117 0.791 4.513 1.00 45.34 496 ARG A N 1
ATOM 3902 C CA . ARG A 1 496 ? 37.823 0.621 3.220 1.00 45.34 496 ARG A CA 1
ATOM 3903 C C . ARG A 1 496 ? 38.211 -0.841 2.922 1.00 45.34 496 ARG A C 1
ATOM 3905 O O . ARG A 1 496 ? 38.434 -1.186 1.765 1.00 45.34 496 ARG A O 1
ATOM 3912 N N . LYS A 1 497 ? 38.263 -1.697 3.950 1.00 44.06 497 LYS A N 1
ATOM 3913 C CA . LYS A 1 497 ? 38.460 -3.150 3.842 1.00 44.06 497 LYS A CA 1
ATOM 3914 C C . LYS A 1 497 ? 37.264 -3.866 3.204 1.00 44.06 497 LYS A C 1
ATOM 3916 O O . LYS A 1 497 ? 37.488 -4.709 2.348 1.00 44.06 497 LYS A O 1
ATOM 3921 N N . SER A 1 498 ? 36.022 -3.482 3.510 1.00 51.00 498 SER A N 1
ATOM 3922 C CA . SER A 1 498 ? 34.821 -4.107 2.932 1.00 51.00 498 SER A CA 1
ATOM 3923 C C . SER A 1 498 ? 34.644 -3.774 1.444 1.00 51.00 498 SER A C 1
ATOM 3925 O O . SER A 1 498 ? 34.200 -4.618 0.671 1.00 51.00 498 SER A O 1
ATOM 3927 N N . LEU A 1 499 ? 35.067 -2.578 1.009 1.00 47.44 499 LEU A N 1
ATOM 3928 C CA . LEU A 1 499 ? 35.107 -2.181 -0.408 1.00 47.44 499 LEU A CA 1
ATOM 3929 C C . LEU A 1 499 ? 36.197 -2.933 -1.192 1.00 47.44 499 LEU A C 1
ATOM 3931 O O . LEU A 1 499 ? 35.966 -3.325 -2.336 1.00 47.44 499 LEU A O 1
ATOM 3935 N N . ALA A 1 500 ? 37.361 -3.169 -0.576 1.00 47.84 500 ALA A N 1
ATOM 3936 C CA . ALA A 1 500 ? 38.416 -4.002 -1.151 1.00 47.84 500 ALA A CA 1
ATOM 3937 C C . ALA A 1 500 ? 37.981 -5.476 -1.231 1.00 47.84 500 ALA A C 1
ATOM 3939 O O . ALA A 1 500 ? 38.148 -6.099 -2.276 1.00 47.84 500 ALA A O 1
ATOM 3940 N N . ASP A 1 501 ? 37.328 -6.000 -0.191 1.00 51.03 501 ASP A N 1
ATOM 3941 C CA . ASP A 1 501 ? 36.745 -7.346 -0.176 1.00 51.03 501 ASP A CA 1
ATOM 3942 C C . ASP A 1 501 ? 35.592 -7.487 -1.183 1.00 51.03 501 ASP A C 1
ATOM 3944 O O . ASP A 1 501 ? 35.424 -8.547 -1.786 1.00 51.03 501 ASP A O 1
ATOM 3948 N N . PHE A 1 502 ? 34.822 -6.421 -1.430 1.00 51.91 502 PHE A N 1
ATOM 3949 C CA . PHE A 1 502 ? 33.796 -6.365 -2.474 1.00 51.91 502 PHE A CA 1
ATOM 3950 C C . PHE A 1 502 ? 34.413 -6.383 -3.875 1.00 51.91 502 PHE A C 1
ATOM 3952 O O . PHE A 1 502 ? 34.003 -7.196 -4.703 1.00 51.91 502 PHE A O 1
ATOM 3959 N N . ALA A 1 503 ? 35.426 -5.552 -4.138 1.00 49.41 503 ALA A N 1
ATOM 3960 C CA . ALA A 1 503 ? 36.161 -5.568 -5.402 1.00 49.41 503 ALA A CA 1
ATOM 3961 C C . ALA A 1 503 ? 36.808 -6.940 -5.639 1.00 49.41 503 ALA A C 1
ATOM 3963 O O . ALA A 1 503 ? 36.696 -7.490 -6.733 1.00 49.41 503 ALA A O 1
ATOM 3964 N N . VAL A 1 504 ? 37.387 -7.553 -4.603 1.00 53.34 504 VAL A N 1
ATOM 3965 C CA . VAL A 1 504 ? 37.922 -8.920 -4.636 1.00 53.34 504 VAL A CA 1
ATOM 3966 C C . VAL A 1 504 ? 36.811 -9.943 -4.877 1.00 53.34 504 VAL A C 1
ATOM 3968 O O . VAL A 1 504 ? 36.973 -10.803 -5.731 1.00 53.34 504 VAL A O 1
ATOM 3971 N N . SER A 1 505 ? 35.650 -9.837 -4.231 1.00 55.69 505 SER A N 1
ATOM 3972 C CA . SER A 1 505 ? 34.517 -10.757 -4.421 1.00 55.69 505 SER A CA 1
ATOM 3973 C C . SER A 1 505 ? 33.909 -10.663 -5.821 1.00 55.69 505 SER A C 1
ATOM 3975 O O . SER A 1 505 ? 33.581 -11.684 -6.422 1.00 55.69 505 SER A O 1
ATOM 3977 N N . VAL A 1 506 ? 33.798 -9.456 -6.380 1.00 55.25 506 VAL A N 1
ATOM 3978 C CA . VAL A 1 506 ? 33.362 -9.223 -7.764 1.00 55.25 506 VAL A CA 1
ATOM 3979 C C . VAL A 1 506 ? 34.424 -9.712 -8.757 1.00 55.25 506 VAL A C 1
ATOM 3981 O O . VAL A 1 506 ? 34.068 -10.320 -9.765 1.00 55.25 506 VAL A O 1
ATOM 3984 N N . SER A 1 507 ? 35.711 -9.549 -8.439 1.00 50.66 507 SER A N 1
ATOM 3985 C CA . SER A 1 507 ? 36.840 -10.090 -9.215 1.00 50.66 507 SER A CA 1
ATOM 3986 C C . SER A 1 507 ? 36.922 -11.622 -9.154 1.00 50.66 507 SER A C 1
ATOM 3988 O O . SER A 1 507 ? 37.252 -12.275 -10.137 1.00 50.66 507 SER A O 1
ATOM 3990 N N . ILE A 1 508 ? 36.582 -12.231 -8.015 1.00 53.28 508 ILE A N 1
ATOM 3991 C CA . ILE A 1 508 ? 36.484 -13.686 -7.838 1.00 53.28 508 ILE A CA 1
ATOM 3992 C C . ILE A 1 508 ? 35.274 -14.215 -8.605 1.00 53.28 508 ILE A C 1
ATOM 3994 O O . ILE A 1 508 ? 35.384 -15.242 -9.279 1.00 53.28 508 ILE A O 1
ATOM 3998 N N . LEU A 1 509 ? 34.141 -13.505 -8.553 1.00 50.75 509 LEU A N 1
ATOM 3999 C CA . LEU A 1 509 ? 32.972 -13.798 -9.377 1.00 50.75 509 LEU A CA 1
ATOM 4000 C C . LEU A 1 509 ? 33.288 -13.677 -10.867 1.00 50.75 509 LEU A C 1
ATOM 4002 O O . LEU A 1 509 ? 32.723 -14.429 -11.641 1.00 50.75 509 LEU A O 1
ATOM 4006 N N . SER A 1 510 ? 34.181 -12.787 -11.288 1.00 47.81 510 SER A N 1
ATOM 4007 C CA . SER A 1 510 ? 34.602 -12.697 -12.689 1.00 47.81 510 SER A CA 1
ATOM 4008 C C . SER A 1 510 ? 35.805 -13.570 -13.048 1.00 47.81 510 SER A C 1
ATOM 4010 O O . SER A 1 510 ? 36.164 -13.689 -14.221 1.00 47.81 510 SER A O 1
ATOM 4012 N N . SER A 1 511 ? 36.419 -14.236 -12.069 1.00 47.94 511 SER A N 1
ATOM 4013 C CA . SER A 1 511 ? 37.521 -15.156 -12.318 1.00 47.94 511 SER A CA 1
ATOM 4014 C C . SER A 1 511 ? 37.018 -16.458 -12.952 1.00 47.94 511 SER A C 1
ATOM 4016 O O . SER A 1 511 ? 35.992 -17.035 -12.578 1.00 47.94 511 SER A O 1
ATOM 4018 N N . ARG A 1 512 ? 37.795 -16.950 -13.921 1.00 41.56 512 ARG A N 1
ATOM 4019 C CA . ARG A 1 512 ? 37.510 -18.088 -14.816 1.00 41.56 512 ARG A CA 1
ATOM 4020 C C . ARG A 1 512 ? 37.195 -19.420 -14.106 1.00 41.56 512 ARG A C 1
ATOM 4022 O O . ARG A 1 512 ? 36.790 -20.365 -14.774 1.00 41.56 512 ARG A O 1
ATOM 4029 N N . ALA A 1 513 ? 37.402 -19.507 -12.789 1.00 40.59 513 ALA A N 1
ATOM 4030 C CA . ALA A 1 513 ? 37.277 -20.728 -11.995 1.00 40.59 513 ALA A CA 1
ATOM 4031 C C . ALA A 1 513 ? 35.867 -20.974 -11.415 1.00 40.59 513 ALA A C 1
ATOM 4033 O O . ALA A 1 513 ? 35.525 -22.127 -11.176 1.00 40.59 513 ALA A O 1
ATOM 4034 N N . ASN A 1 514 ? 35.033 -19.937 -11.233 1.00 37.50 514 ASN A N 1
ATOM 4035 C CA . ASN A 1 514 ? 33.720 -20.058 -10.564 1.00 37.50 514 ASN A CA 1
ATOM 4036 C C . ASN A 1 514 ? 32.497 -19.773 -11.455 1.00 37.50 514 ASN A C 1
ATOM 4038 O O . ASN A 1 514 ? 31.366 -20.020 -11.032 1.00 37.50 514 ASN A O 1
ATOM 4042 N N . PHE A 1 515 ? 32.692 -19.294 -12.687 1.00 43.41 515 PHE A N 1
ATOM 4043 C CA . PHE A 1 515 ? 31.656 -19.338 -13.722 1.00 43.41 515 PHE A CA 1
ATOM 4044 C C . PHE A 1 515 ? 31.891 -20.578 -14.575 1.00 43.41 515 PHE A C 1
ATOM 4046 O O . PHE A 1 515 ? 32.771 -20.566 -15.441 1.00 43.41 515 PHE A O 1
ATOM 4053 N N . PRO A 1 516 ? 31.150 -21.675 -14.353 1.00 35.78 516 PRO A N 1
ATOM 4054 C CA . PRO A 1 516 ? 31.265 -22.797 -15.254 1.00 35.78 516 PRO A CA 1
ATOM 4055 C C . PRO A 1 516 ? 30.818 -22.323 -16.643 1.00 35.78 516 PRO A C 1
ATOM 4057 O O . PRO A 1 516 ? 29.834 -21.591 -16.780 1.00 35.78 516 PRO A O 1
ATOM 4060 N N . LYS A 1 517 ? 31.520 -22.769 -17.691 1.00 41.09 517 LYS A N 1
ATOM 4061 C CA . LYS A 1 517 ? 31.124 -22.568 -19.100 1.00 41.09 517 LYS A CA 1
ATOM 4062 C C . LYS A 1 517 ? 29.651 -22.951 -19.364 1.00 41.09 517 LYS A C 1
ATOM 4064 O O . LYS A 1 517 ? 29.064 -22.498 -20.337 1.00 41.09 517 LYS A O 1
ATOM 4069 N N . SER A 1 518 ? 29.033 -23.715 -18.458 1.00 38.78 518 SER A N 1
ATOM 4070 C CA . SER A 1 518 ? 27.607 -24.045 -18.406 1.00 38.78 518 SER A CA 1
ATOM 4071 C C . SER A 1 518 ? 26.662 -22.914 -17.955 1.00 38.78 518 SER A C 1
ATOM 4073 O O . SER A 1 518 ? 25.475 -23.183 -17.798 1.00 38.78 518 SER A O 1
ATOM 4075 N N . GLN A 1 519 ? 27.129 -21.673 -17.748 1.0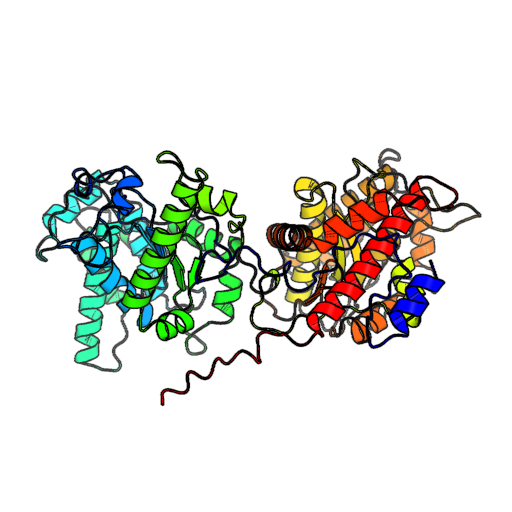0 41.97 519 GLN A N 1
ATOM 4076 C CA . GLN A 1 519 ? 26.276 -20.483 -17.543 1.00 41.97 519 GLN A CA 1
ATOM 4077 C C . GLN A 1 519 ? 26.395 -19.418 -18.653 1.00 41.97 519 GLN A C 1
ATOM 4079 O O . GLN A 1 519 ? 25.736 -18.393 -18.559 1.00 41.97 519 GLN A O 1
ATOM 4084 N N . GLY A 1 520 ? 27.187 -19.635 -19.711 1.00 43.91 520 GLY A N 1
ATOM 4085 C CA . GLY A 1 520 ? 27.054 -18.894 -20.980 1.00 43.91 520 GLY A CA 1
ATOM 4086 C C . GLY A 1 520 ? 27.522 -17.443 -21.057 1.00 43.91 520 GLY A C 1
ATOM 4087 O O . GLY A 1 520 ? 27.373 -16.845 -22.117 1.00 43.91 520 GLY A O 1
ATOM 4088 N N . LEU A 1 521 ? 28.071 -16.859 -19.990 1.00 49.12 521 LEU A N 1
ATOM 4089 C CA . LEU A 1 521 ? 28.626 -15.504 -20.040 1.00 49.12 521 LEU A CA 1
ATOM 4090 C C . LEU A 1 521 ? 30.142 -15.573 -20.290 1.00 49.12 521 LEU A C 1
ATOM 4092 O O . LEU A 1 521 ? 30.912 -15.879 -19.380 1.00 49.12 521 LEU A O 1
ATOM 4096 N N . GLU A 1 522 ? 30.589 -15.309 -21.519 1.00 51.00 522 GLU A N 1
ATOM 4097 C CA . GLU A 1 522 ? 32.017 -15.125 -21.798 1.00 51.00 522 GLU A CA 1
ATOM 4098 C C . GLU A 1 522 ? 32.442 -13.728 -21.343 1.00 51.00 522 GLU A C 1
ATOM 4100 O O . GLU A 1 522 ? 31.936 -12.736 -21.847 1.00 51.00 522 GLU A O 1
ATOM 4105 N N . LEU A 1 523 ? 33.351 -13.637 -20.368 1.00 51.75 523 LEU A N 1
ATOM 4106 C CA . LEU A 1 523 ? 33.744 -12.371 -19.728 1.00 51.75 523 LEU A CA 1
ATOM 4107 C C . LEU A 1 523 ? 34.796 -11.566 -20.512 1.00 51.75 523 LEU A C 1
ATOM 4109 O O . LEU A 1 523 ? 34.931 -10.366 -20.285 1.00 51.75 523 LEU A O 1
ATOM 4113 N N . ALA A 1 524 ? 35.524 -12.201 -21.435 1.00 52.59 524 ALA A N 1
ATOM 4114 C CA . ALA A 1 524 ? 36.574 -11.551 -22.224 1.00 52.59 524 ALA A CA 1
ATOM 4115 C C . ALA A 1 524 ? 36.038 -10.474 -23.201 1.00 52.59 524 ALA A C 1
ATOM 4117 O O . ALA A 1 524 ? 36.562 -9.362 -23.174 1.00 52.59 524 ALA A O 1
ATOM 4118 N N . PRO A 1 525 ? 34.945 -10.707 -23.962 1.00 55.47 525 PRO A N 1
ATOM 4119 C CA . PRO A 1 525 ? 34.335 -9.675 -24.809 1.00 55.47 525 PRO A CA 1
ATOM 4120 C C . PRO A 1 525 ? 33.861 -8.447 -24.022 1.00 55.47 525 PRO A C 1
ATOM 4122 O O . PRO A 1 525 ? 33.942 -7.322 -24.508 1.00 55.47 525 PRO A O 1
ATOM 4125 N N . TYR A 1 526 ? 33.381 -8.634 -22.787 1.00 56.44 526 TYR A N 1
ATOM 4126 C CA . TYR A 1 526 ? 32.913 -7.516 -21.965 1.00 56.44 526 TYR A CA 1
ATOM 4127 C C . TYR A 1 526 ? 34.068 -6.636 -21.482 1.00 56.44 526 TYR A C 1
ATOM 4129 O O . TYR A 1 526 ? 33.910 -5.422 -21.446 1.00 56.44 526 TYR A O 1
ATOM 4137 N N . GLN A 1 527 ? 35.238 -7.202 -21.169 1.00 57.44 527 GLN A N 1
ATOM 4138 C CA . GLN A 1 527 ? 36.413 -6.417 -20.763 1.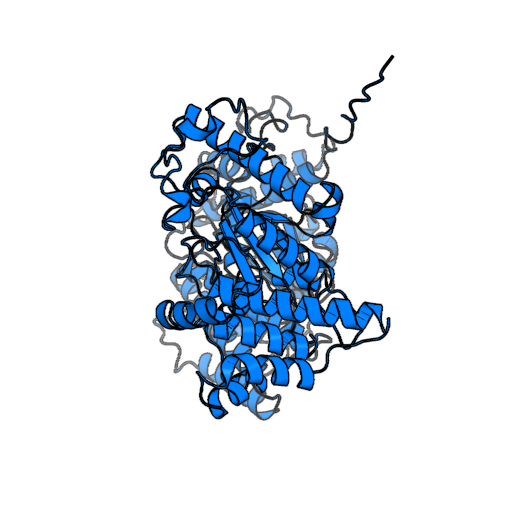00 57.44 527 GLN A CA 1
ATOM 4139 C C . GLN A 1 527 ? 36.891 -5.476 -21.879 1.00 57.44 527 GLN A C 1
ATOM 4141 O O . GLN A 1 527 ? 37.202 -4.316 -21.613 1.00 57.44 527 GLN A O 1
ATOM 4146 N N . GLU A 1 528 ? 36.858 -5.929 -23.133 1.00 59.66 528 GLU A N 1
ATOM 4147 C CA . GLU A 1 528 ? 37.197 -5.098 -24.296 1.00 59.66 528 GLU A CA 1
ATOM 4148 C C . GLU A 1 528 ? 36.152 -3.995 -24.544 1.00 59.66 528 GLU A C 1
ATOM 4150 O O . GLU A 1 528 ? 36.500 -2.845 -24.817 1.00 59.66 528 GLU A O 1
ATOM 4155 N N . VAL A 1 529 ? 34.861 -4.301 -24.362 1.00 59.28 529 VAL A N 1
ATOM 4156 C CA . VAL A 1 529 ? 33.769 -3.313 -24.462 1.00 59.28 529 VAL A CA 1
ATOM 4157 C C . VAL A 1 529 ? 33.856 -2.257 -23.355 1.00 59.28 529 VAL A C 1
ATOM 4159 O O . VAL A 1 529 ? 33.610 -1.077 -23.616 1.00 59.28 529 VAL A O 1
ATOM 4162 N N . LEU A 1 530 ? 34.225 -2.652 -22.134 1.00 59.44 530 LEU A N 1
ATOM 4163 C CA . LEU A 1 530 ? 34.402 -1.756 -20.984 1.00 59.44 530 LEU A CA 1
ATOM 4164 C C . LEU A 1 530 ? 35.573 -0.778 -21.173 1.00 59.44 530 LEU A C 1
ATOM 4166 O O . LEU A 1 530 ? 35.498 0.359 -20.699 1.00 59.44 530 LEU A O 1
ATOM 4170 N N . ALA A 1 531 ? 36.615 -1.206 -21.895 1.00 59.47 531 ALA A N 1
ATOM 4171 C CA . ALA A 1 531 ? 37.780 -0.395 -22.242 1.00 59.47 531 ALA A CA 1
ATOM 4172 C C . ALA A 1 531 ? 37.556 0.523 -23.463 1.00 59.47 531 ALA A C 1
ATOM 4174 O O . ALA A 1 531 ? 38.383 1.389 -23.745 1.00 59.47 531 ALA A O 1
ATOM 4175 N N . SER A 1 532 ? 36.445 0.362 -24.192 1.00 64.88 532 SER A N 1
ATOM 4176 C CA . SER A 1 532 ? 36.175 1.137 -25.406 1.00 64.88 532 SER A CA 1
ATOM 4177 C C . SER A 1 532 ? 35.799 2.600 -25.115 1.00 64.88 532 SER A C 1
ATOM 4179 O O . SER A 1 532 ? 34.921 2.902 -24.301 1.00 64.88 532 SER A O 1
ATOM 4181 N N . SER A 1 533 ? 36.399 3.538 -25.857 1.00 61.03 533 SER A N 1
ATOM 4182 C CA . SER A 1 533 ? 36.050 4.970 -25.812 1.00 61.03 533 SER A CA 1
ATOM 4183 C C . SER A 1 533 ? 34.589 5.233 -26.206 1.00 61.03 533 SER A C 1
ATOM 4185 O O . SER A 1 533 ? 33.942 6.132 -25.665 1.00 61.03 533 SER A O 1
ATOM 4187 N N . GLN A 1 534 ? 34.026 4.384 -27.068 1.00 64.94 534 GLN A N 1
ATOM 4188 C CA . GLN A 1 534 ? 32.638 4.446 -27.534 1.00 64.94 534 GLN A CA 1
ATOM 4189 C C . GLN A 1 534 ? 31.609 4.290 -26.404 1.00 64.94 534 GLN A C 1
ATOM 4191 O O . GLN A 1 534 ? 30.521 4.868 -26.468 1.00 64.94 534 GLN A O 1
ATOM 4196 N N . LEU A 1 535 ? 31.929 3.528 -25.352 1.00 66.69 535 LEU A N 1
ATOM 4197 C CA . LEU A 1 535 ? 31.058 3.392 -24.184 1.00 66.69 535 LEU A CA 1
ATOM 4198 C C . LEU A 1 535 ? 30.949 4.719 -23.420 1.00 66.69 535 LEU A C 1
ATOM 4200 O O . LEU A 1 535 ? 29.856 5.104 -23.011 1.00 66.69 535 LEU A O 1
ATOM 4204 N N . SER A 1 536 ? 32.058 5.448 -23.280 1.00 67.62 536 SER A N 1
ATOM 4205 C CA . SER A 1 536 ? 32.096 6.720 -22.548 1.00 67.62 536 SER A CA 1
ATOM 4206 C C . SER A 1 536 ? 31.296 7.829 -23.247 1.00 67.62 536 SER A C 1
ATOM 4208 O O . SER A 1 536 ? 30.503 8.523 -22.606 1.00 67.62 536 SER A O 1
ATOM 4210 N N . GLU A 1 537 ? 31.409 7.942 -24.574 1.00 72.38 537 GLU A N 1
ATOM 4211 C CA . GLU A 1 537 ? 30.608 8.878 -25.373 1.00 72.38 537 GLU A CA 1
ATOM 4212 C C . GLU A 1 537 ? 29.117 8.540 -25.320 1.00 72.38 537 GLU A C 1
ATOM 4214 O O . GLU A 1 537 ? 28.259 9.425 -25.273 1.00 72.38 537 GLU A O 1
ATOM 4219 N N . PHE A 1 538 ? 28.797 7.247 -25.303 1.00 74.44 538 PHE A N 1
ATOM 4220 C CA . PHE A 1 538 ? 27.427 6.781 -25.184 1.00 74.44 538 PHE A CA 1
ATOM 4221 C C . PHE A 1 538 ? 26.816 7.118 -23.820 1.00 74.44 538 PHE A C 1
ATOM 4223 O O . PHE A 1 538 ? 25.703 7.638 -23.774 1.00 74.44 538 PHE A O 1
ATOM 4230 N N . LEU A 1 539 ? 27.550 6.909 -22.723 1.00 74.94 539 LEU A N 1
ATOM 4231 C CA . LEU A 1 539 ? 27.119 7.302 -21.376 1.00 74.94 539 LEU A CA 1
ATOM 4232 C C . LEU A 1 539 ? 26.881 8.815 -21.274 1.00 74.94 539 LEU A C 1
ATOM 4234 O O . LEU A 1 539 ? 25.895 9.248 -20.679 1.00 74.94 539 LEU A O 1
ATOM 4238 N N . ALA A 1 540 ? 27.731 9.632 -21.906 1.00 77.69 540 ALA A N 1
ATOM 4239 C CA . ALA A 1 540 ? 27.533 11.080 -21.957 1.00 77.69 540 ALA A CA 1
ATOM 4240 C C . ALA A 1 540 ? 26.241 11.465 -22.704 1.00 77.69 540 ALA A C 1
ATOM 4242 O O . ALA A 1 540 ? 25.485 12.319 -22.234 1.00 77.69 540 ALA A O 1
ATOM 4243 N N . LYS A 1 541 ? 25.940 10.798 -23.828 1.00 80.62 541 LYS A N 1
ATOM 4244 C CA . LYS A 1 541 ? 24.678 10.985 -24.565 1.00 80.62 541 LYS A CA 1
ATOM 4245 C C . LYS A 1 541 ? 23.460 10.518 -23.758 1.00 80.62 541 LYS A C 1
ATOM 4247 O O . LYS A 1 541 ? 22.435 11.192 -23.789 1.00 80.62 541 LYS A O 1
ATOM 4252 N N . GLN A 1 542 ? 23.566 9.421 -23.003 1.00 80.25 542 GLN A N 1
ATOM 4253 C CA . GLN A 1 542 ? 22.503 8.947 -22.102 1.00 80.25 542 GLN A CA 1
ATOM 4254 C C . GLN A 1 542 ? 22.223 9.928 -20.955 1.00 80.25 542 GLN A C 1
ATOM 4256 O O . GLN A 1 542 ? 21.062 10.201 -20.643 1.00 80.25 542 GLN A O 1
ATOM 4261 N N . ALA A 1 543 ? 23.269 10.514 -20.369 1.00 79.12 543 ALA A N 1
ATOM 4262 C CA . ALA A 1 543 ? 23.125 11.548 -19.347 1.00 79.12 543 ALA A CA 1
ATOM 4263 C C . ALA A 1 543 ? 22.431 12.801 -19.914 1.00 79.12 543 ALA A C 1
ATOM 4265 O O . ALA A 1 543 ? 21.514 13.349 -19.300 1.00 79.12 543 ALA A O 1
ATOM 4266 N N . GLN A 1 544 ? 22.810 13.228 -21.125 1.00 83.25 544 GLN A N 1
ATOM 4267 C CA . GLN A 1 544 ? 22.164 14.357 -21.797 1.00 83.25 544 GLN A CA 1
ATOM 4268 C C . GLN A 1 544 ? 20.696 14.059 -22.136 1.00 83.25 544 GLN A C 1
ATOM 4270 O O . GLN A 1 544 ? 19.839 14.913 -21.912 1.00 83.25 544 GLN A O 1
ATOM 4275 N N . PHE A 1 545 ? 20.391 12.844 -22.605 1.00 84.50 545 PHE A N 1
ATOM 4276 C CA . PHE A 1 545 ? 19.022 12.385 -22.849 1.00 84.50 545 PHE A CA 1
ATOM 4277 C C . PHE A 1 545 ? 18.175 12.442 -21.571 1.00 84.50 545 PHE A C 1
ATOM 4279 O O . PHE A 1 545 ? 17.079 13.003 -21.577 1.00 84.50 545 PHE A O 1
ATOM 4286 N N . SER A 1 546 ? 18.708 11.938 -20.455 1.00 83.69 546 SER A N 1
ATOM 4287 C CA . SER A 1 546 ? 18.018 11.929 -19.158 1.00 83.69 546 SER A CA 1
ATOM 4288 C C . SER A 1 546 ? 17.713 13.342 -18.653 1.00 83.69 546 SER A C 1
ATOM 4290 O O . SER A 1 546 ? 16.627 13.605 -18.136 1.00 83.69 546 SER A O 1
ATOM 4292 N N . LYS A 1 547 ? 18.630 14.287 -18.877 1.00 84.19 547 LYS A N 1
ATOM 4293 C CA . LYS A 1 547 ? 18.434 15.690 -18.503 1.00 84.19 547 LYS A CA 1
ATOM 4294 C C . LYS A 1 547 ? 17.431 16.417 -19.405 1.00 84.19 547 LYS A C 1
ATOM 4296 O O . LYS A 1 547 ? 16.584 17.149 -18.903 1.00 84.19 547 LYS A O 1
ATOM 4301 N N . VAL A 1 548 ? 17.535 16.253 -20.727 1.00 83.62 548 VAL A N 1
ATOM 4302 C CA . VAL A 1 548 ? 16.754 17.036 -21.704 1.00 83.62 548 VAL A CA 1
ATOM 4303 C C . VAL A 1 548 ? 15.355 16.457 -21.914 1.00 83.62 548 VAL A C 1
ATOM 4305 O O . VAL A 1 548 ? 14.377 17.196 -21.844 1.00 83.62 548 VAL A O 1
ATOM 4308 N N . GLN A 1 549 ? 15.247 15.149 -22.160 1.00 82.06 549 GLN A N 1
ATOM 4309 C CA . GLN A 1 549 ? 13.980 14.501 -22.515 1.00 82.06 549 GLN A CA 1
ATOM 4310 C C . GLN A 1 549 ? 13.192 14.048 -21.288 1.00 82.06 549 GLN A C 1
ATOM 4312 O O . GLN A 1 549 ? 11.992 14.292 -21.196 1.00 82.06 549 GLN A O 1
ATOM 4317 N N . LEU A 1 550 ? 13.868 13.425 -20.319 1.00 81.56 550 LEU A N 1
ATOM 4318 C CA . LEU A 1 550 ? 13.214 12.919 -19.107 1.00 81.56 550 LEU A CA 1
ATOM 4319 C C . LEU A 1 550 ? 13.092 13.979 -18.000 1.00 81.56 550 LEU A C 1
ATOM 4321 O O . LEU A 1 550 ? 12.396 13.743 -17.015 1.00 81.56 550 LEU A O 1
ATOM 4325 N N . LYS A 1 551 ? 13.733 15.147 -18.171 1.00 85.44 551 LYS A N 1
ATOM 4326 C CA . LYS A 1 551 ? 13.758 16.261 -17.203 1.00 85.44 551 LYS A CA 1
ATOM 4327 C C . LYS A 1 551 ? 14.245 15.836 -15.810 1.00 85.44 551 LYS A C 1
ATOM 4329 O O . LYS A 1 551 ? 13.774 16.354 -14.800 1.00 85.44 551 LYS A O 1
ATOM 4334 N N . LEU A 1 552 ? 15.182 14.887 -15.757 1.00 84.62 552 LEU A N 1
ATOM 4335 C CA . LEU A 1 552 ? 15.763 14.381 -14.513 1.00 84.62 552 LEU A CA 1
ATOM 4336 C C . LEU A 1 552 ? 17.009 15.177 -14.120 1.00 84.62 552 LEU A C 1
ATOM 4338 O O . LEU A 1 552 ? 17.765 15.652 -14.973 1.00 84.62 552 LEU A O 1
ATOM 4342 N N . LEU A 1 553 ? 17.253 15.281 -12.815 1.00 84.12 553 LEU A N 1
ATOM 4343 C CA . LEU A 1 553 ? 18.518 15.790 -12.293 1.00 84.12 553 LEU A CA 1
ATOM 4344 C C . LEU A 1 553 ? 19.634 14.742 -12.485 1.00 84.12 553 LEU A C 1
ATOM 4346 O O . LEU A 1 553 ? 19.350 13.541 -12.488 1.00 84.12 553 LEU A O 1
ATOM 4350 N N . PRO A 1 554 ? 20.908 15.145 -12.642 1.00 80.69 554 PRO A N 1
ATOM 4351 C CA . PRO A 1 554 ? 22.021 14.196 -12.723 1.00 80.69 554 PRO A CA 1
ATOM 4352 C C . PRO A 1 554 ? 22.074 13.290 -11.485 1.00 80.69 554 PRO A C 1
ATOM 4354 O O . PRO A 1 554 ? 22.024 13.783 -10.362 1.00 80.69 554 PRO A O 1
ATOM 4357 N N . GLY A 1 555 ? 22.168 11.971 -11.673 1.00 77.56 555 GLY A N 1
ATOM 4358 C CA . GLY A 1 555 ? 22.162 10.998 -10.569 1.00 77.56 555 GLY A CA 1
ATOM 4359 C C . GLY A 1 555 ? 20.775 10.611 -10.043 1.00 77.56 555 GLY A C 1
ATOM 4360 O O . GLY A 1 555 ? 20.668 9.680 -9.245 1.00 77.56 555 GLY A O 1
ATOM 4361 N N . GLN A 1 556 ? 19.712 11.278 -10.496 1.00 82.75 556 GLN A N 1
ATOM 4362 C CA . GLN A 1 556 ? 18.343 10.949 -10.115 1.00 82.75 556 GLN A CA 1
ATOM 4363 C C . GLN A 1 556 ? 17.854 9.699 -10.855 1.00 82.75 556 GLN A C 1
ATOM 4365 O O . GLN A 1 556 ? 17.984 9.598 -12.079 1.00 82.75 556 GLN A O 1
ATOM 4370 N N . SER A 1 557 ? 17.242 8.777 -10.112 1.00 85.88 557 SER A N 1
ATOM 4371 C CA . SER A 1 557 ? 16.626 7.572 -10.669 1.00 85.88 557 SER A CA 1
ATOM 4372 C C . SER A 1 557 ? 15.162 7.801 -11.048 1.00 85.88 557 SER A C 1
ATOM 4374 O O . SER A 1 557 ? 14.462 8.615 -10.443 1.00 85.88 557 SER A O 1
ATOM 4376 N N . ALA A 1 558 ? 14.687 7.067 -12.048 1.00 87.19 558 ALA A N 1
ATOM 4377 C CA . ALA A 1 558 ? 13.307 7.092 -12.510 1.00 87.19 558 ALA A CA 1
ATOM 4378 C C . ALA A 1 558 ? 12.915 5.763 -13.167 1.00 87.19 558 ALA A C 1
ATOM 4380 O O . ALA A 1 558 ? 13.760 4.990 -13.615 1.00 87.19 558 ALA A O 1
ATOM 4381 N N . VAL A 1 559 ? 11.615 5.519 -13.275 1.00 88.88 559 VAL A N 1
ATOM 4382 C CA . VAL A 1 559 ? 11.039 4.405 -14.033 1.00 88.88 559 VAL A CA 1
ATOM 4383 C C . VAL A 1 559 ? 10.184 4.993 -15.146 1.00 88.88 559 VAL A C 1
ATOM 4385 O O . VAL A 1 559 ? 9.373 5.872 -14.891 1.00 88.88 559 VAL A O 1
ATOM 4388 N N . VAL A 1 560 ? 10.335 4.532 -16.382 1.00 88.25 560 VAL A N 1
ATOM 4389 C CA . VAL A 1 560 ? 9.506 4.969 -17.513 1.00 88.25 560 VAL A CA 1
ATOM 4390 C C . VAL A 1 560 ? 8.685 3.790 -18.007 1.00 88.25 560 VAL A C 1
ATOM 4392 O O . VAL A 1 560 ? 9.260 2.759 -18.327 1.00 88.25 560 VAL A O 1
ATOM 4395 N N . VAL A 1 561 ? 7.362 3.917 -18.100 1.00 87.06 561 VAL A N 1
ATOM 4396 C CA . VAL A 1 561 ? 6.472 2.851 -18.593 1.00 87.06 561 VAL A CA 1
ATOM 4397 C C . VAL A 1 561 ? 5.664 3.371 -19.771 1.00 87.06 561 VAL A C 1
ATOM 4399 O O . VAL A 1 561 ? 4.920 4.335 -19.634 1.00 87.06 561 VAL A O 1
ATOM 4402 N N . ASN A 1 562 ? 5.838 2.759 -20.944 1.00 84.06 562 ASN A N 1
ATOM 4403 C CA . ASN A 1 562 ? 5.224 3.168 -22.219 1.00 84.06 562 ASN A CA 1
ATOM 4404 C C . ASN A 1 562 ? 5.268 4.679 -22.553 1.00 84.06 562 ASN A C 1
ATOM 4406 O O . ASN A 1 562 ? 4.441 5.170 -23.313 1.00 84.06 562 ASN A O 1
ATOM 4410 N N . GLY A 1 563 ? 6.264 5.397 -22.026 1.00 79.06 563 GLY A N 1
ATOM 4411 C CA . GLY A 1 563 ? 6.483 6.829 -22.223 1.00 79.06 563 GLY A CA 1
ATOM 4412 C C . GLY A 1 563 ? 6.162 7.672 -20.990 1.00 79.06 563 GLY A C 1
ATOM 4413 O O . GLY A 1 563 ? 6.708 8.761 -20.855 1.00 79.06 563 GLY A O 1
ATOM 4414 N N . LYS A 1 564 ? 5.359 7.180 -20.043 1.00 83.88 564 LYS A N 1
ATOM 4415 C CA . LYS A 1 564 ? 5.096 7.867 -18.771 1.00 83.88 564 LYS A CA 1
ATOM 4416 C C . LYS A 1 564 ? 6.296 7.748 -17.833 1.00 83.88 564 LYS A C 1
ATOM 4418 O O . LYS A 1 564 ? 6.737 6.640 -17.543 1.00 83.88 564 LYS A O 1
ATOM 4423 N N . VAL A 1 565 ? 6.816 8.876 -17.354 1.00 86.38 565 VAL A N 1
ATOM 4424 C CA . VAL A 1 565 ? 8.003 8.959 -16.490 1.00 86.38 565 VAL A CA 1
ATOM 4425 C C . VAL A 1 565 ? 7.582 9.087 -15.023 1.00 86.38 565 VAL A C 1
ATOM 4427 O O . VAL A 1 565 ? 6.878 10.021 -14.646 1.00 86.38 565 VAL A O 1
ATOM 4430 N N . TYR A 1 566 ? 8.064 8.169 -14.190 1.00 85.94 566 TYR A N 1
ATOM 4431 C CA . TYR A 1 566 ? 7.948 8.161 -12.733 1.00 85.94 566 TYR A CA 1
ATOM 4432 C C . TYR A 1 566 ? 9.314 8.496 -12.123 1.00 85.94 566 TYR A C 1
ATOM 4434 O O . TYR A 1 566 ? 10.191 7.637 -12.035 1.00 85.94 566 TYR A O 1
ATOM 4442 N N . SER A 1 567 ? 9.532 9.753 -11.741 1.00 80.19 567 SER A N 1
ATOM 4443 C CA . SER A 1 567 ? 10.791 10.199 -11.135 1.00 80.19 567 SER A CA 1
ATOM 4444 C C . SER A 1 567 ? 10.826 9.917 -9.628 1.00 80.19 567 SER A C 1
ATOM 4446 O O . SER A 1 567 ? 9.827 10.091 -8.936 1.00 80.19 567 SER A O 1
ATOM 4448 N N . LEU A 1 568 ? 11.986 9.492 -9.114 1.00 76.69 568 LEU A N 1
ATOM 4449 C CA . LEU A 1 568 ? 12.217 9.249 -7.683 1.00 76.69 568 LEU A CA 1
ATOM 4450 C C . LEU A 1 568 ? 13.039 10.409 -7.124 1.00 76.69 568 LEU A C 1
ATOM 4452 O O . LEU A 1 568 ? 14.272 10.408 -7.178 1.00 76.69 568 LEU A O 1
ATOM 4456 N N . SER A 1 569 ? 12.356 11.460 -6.677 1.00 67.06 569 SER A N 1
ATOM 4457 C CA . SER A 1 569 ? 12.998 12.703 -6.233 1.00 67.06 569 SER A CA 1
ATOM 4458 C C . SER A 1 569 ? 13.192 12.765 -4.722 1.00 67.06 569 SER A C 1
ATOM 4460 O O . SER A 1 569 ? 14.177 13.354 -4.281 1.00 67.06 569 SER A O 1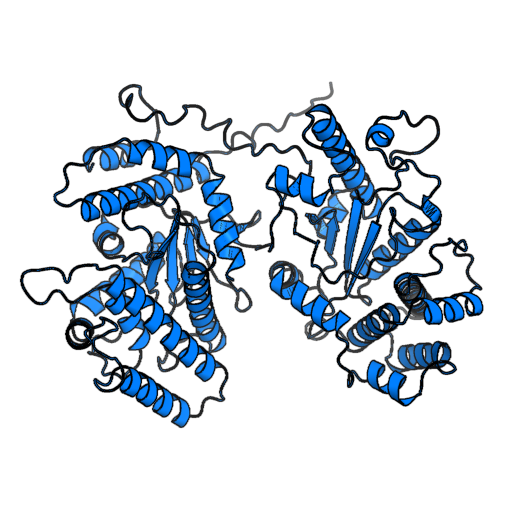
ATOM 4462 N N . LYS A 1 570 ? 12.318 12.143 -3.918 1.00 66.62 570 LYS A N 1
ATOM 4463 C CA . LYS A 1 570 ? 12.403 12.233 -2.451 1.00 66.62 570 LYS A CA 1
ATOM 4464 C C . LYS A 1 570 ? 13.244 11.087 -1.859 1.00 66.62 570 LYS A C 1
ATOM 4466 O O . LYS A 1 570 ? 13.276 9.988 -2.418 1.00 66.62 570 LYS A O 1
ATOM 4471 N N . PRO A 1 571 ? 13.935 11.316 -0.725 1.00 52.56 571 PRO A N 1
ATOM 4472 C CA . PRO A 1 571 ? 14.879 10.350 -0.152 1.00 52.56 571 PRO A CA 1
ATOM 4473 C C . PRO A 1 571 ? 14.230 9.088 0.444 1.00 52.56 571 PRO A C 1
ATOM 4475 O O . PRO A 1 571 ? 14.903 8.069 0.537 1.00 52.56 571 PRO A O 1
ATOM 4478 N N . LEU A 1 572 ? 12.946 9.134 0.816 1.00 56.34 572 LEU A N 1
ATOM 4479 C CA . LEU A 1 572 ? 12.195 7.996 1.378 1.00 56.34 572 LEU A CA 1
ATOM 4480 C C . LEU A 1 572 ? 11.341 7.254 0.335 1.00 56.34 572 LEU A C 1
ATOM 4482 O O . LEU A 1 572 ? 10.639 6.308 0.671 1.00 56.34 572 LEU A O 1
ATOM 4486 N N . GLU A 1 573 ? 11.383 7.675 -0.930 1.00 65.94 573 GLU A N 1
ATOM 4487 C CA . GLU A 1 573 ? 10.583 7.049 -1.981 1.00 65.94 573 GLU A CA 1
ATOM 4488 C C . GLU A 1 573 ? 11.228 5.751 -2.460 1.00 65.94 573 GLU A C 1
ATOM 4490 O O . GLU A 1 573 ? 12.351 5.749 -2.976 1.00 65.94 573 GLU A O 1
ATOM 4495 N N . SER A 1 574 ? 10.481 4.654 -2.341 1.00 70.69 574 SER A N 1
ATOM 4496 C CA . SER A 1 574 ? 10.845 3.348 -2.889 1.00 70.69 574 SER A CA 1
ATOM 4497 C C . SER A 1 574 ? 9.875 2.959 -4.004 1.00 70.69 574 SER A C 1
ATOM 4499 O O . SER A 1 574 ? 8.691 3.287 -3.963 1.00 70.69 574 SER A O 1
ATOM 4501 N N . PHE A 1 575 ? 10.384 2.273 -5.027 1.00 82.06 575 PHE A N 1
ATOM 4502 C CA . PHE A 1 575 ? 9.559 1.690 -6.084 1.00 82.06 575 PHE A CA 1
ATOM 4503 C C . PHE A 1 575 ? 9.705 0.174 -6.007 1.00 82.06 575 PHE A C 1
ATOM 4505 O O . PHE A 1 575 ? 10.701 -0.405 -6.454 1.00 82.06 575 PHE A O 1
ATOM 4512 N N . GLN A 1 576 ? 8.729 -0.457 -5.368 1.00 83.69 576 GLN A N 1
ATOM 4513 C CA . GLN A 1 576 ? 8.762 -1.872 -5.049 1.00 83.69 576 GLN A CA 1
ATOM 4514 C C . GLN A 1 576 ? 8.209 -2.725 -6.188 1.00 83.69 576 GLN A C 1
ATOM 4516 O O . GLN A 1 576 ? 7.665 -2.271 -7.195 1.00 83.69 576 GLN A O 1
ATOM 4521 N N . ARG A 1 577 ? 8.312 -4.035 -5.997 1.00 84.62 577 ARG A N 1
ATOM 4522 C CA . ARG A 1 577 ? 7.808 -5.043 -6.924 1.00 84.62 577 ARG A CA 1
ATOM 4523 C C . ARG A 1 577 ? 6.310 -4.919 -7.218 1.00 84.62 577 ARG A C 1
ATOM 4525 O O . ARG A 1 577 ? 5.902 -5.152 -8.355 1.00 84.62 577 ARG A O 1
ATOM 4532 N N . GLN A 1 578 ? 5.489 -4.600 -6.213 1.00 82.88 578 GLN A N 1
ATOM 4533 C CA . GLN A 1 578 ? 4.049 -4.404 -6.413 1.00 82.88 578 GLN A CA 1
ATOM 4534 C C . GLN A 1 578 ? 3.759 -3.147 -7.247 1.00 82.88 578 GLN A C 1
ATOM 4536 O O . GLN A 1 578 ? 2.798 -3.155 -8.012 1.00 82.88 578 GLN A O 1
ATOM 4541 N N . ASP A 1 579 ? 4.610 -2.120 -7.173 1.00 85.31 579 ASP A N 1
ATOM 4542 C CA . ASP A 1 579 ? 4.445 -0.879 -7.941 1.00 85.31 579 ASP A CA 1
ATOM 4543 C C . ASP A 1 579 ? 4.659 -1.118 -9.440 1.00 85.31 579 ASP A C 1
ATOM 4545 O O . ASP A 1 579 ? 3.910 -0.595 -10.265 1.00 85.31 579 ASP A O 1
ATOM 4549 N N . PHE A 1 580 ? 5.602 -1.997 -9.808 1.00 85.75 580 PHE A N 1
ATOM 4550 C CA . PHE A 1 580 ? 5.757 -2.453 -11.196 1.00 85.75 580 PHE A CA 1
ATOM 4551 C C . PHE A 1 580 ? 4.508 -3.165 -11.710 1.00 85.75 580 PHE A C 1
ATOM 4553 O O . PHE A 1 580 ? 4.059 -2.892 -12.821 1.00 85.75 580 PHE A O 1
ATOM 4560 N N . LYS A 1 581 ? 3.924 -4.047 -10.890 1.00 84.75 581 LYS A N 1
ATOM 4561 C CA . LYS A 1 581 ? 2.693 -4.762 -11.246 1.00 84.75 581 LYS A CA 1
ATOM 4562 C C . LYS A 1 581 ? 1.513 -3.803 -11.424 1.00 84.75 581 LYS A C 1
ATOM 4564 O O . LYS A 1 581 ? 0.725 -3.975 -12.347 1.00 84.75 581 LYS A O 1
ATOM 4569 N N . LEU A 1 582 ? 1.406 -2.789 -10.566 1.00 83.31 582 LEU A N 1
ATOM 4570 C CA . LEU A 1 582 ? 0.374 -1.759 -10.666 1.00 83.31 582 LEU A CA 1
ATOM 4571 C C . LEU A 1 582 ? 0.542 -0.905 -11.932 1.00 83.31 582 LEU A C 1
ATOM 4573 O O . LEU A 1 582 ? -0.423 -0.653 -12.649 1.00 83.31 582 LEU A O 1
ATOM 4577 N N . ALA A 1 583 ? 1.770 -0.481 -12.237 1.00 82.75 583 ALA A N 1
ATOM 4578 C CA . ALA A 1 583 ? 2.051 0.280 -13.451 1.00 82.75 583 ALA A CA 1
ATOM 4579 C C . ALA A 1 583 ? 1.761 -0.543 -14.719 1.00 82.75 583 ALA A C 1
ATOM 4581 O O . ALA A 1 583 ? 1.219 -0.015 -15.693 1.00 82.75 583 ALA A O 1
ATOM 4582 N N . GLU A 1 584 ? 2.071 -1.840 -14.701 1.00 82.75 584 GLU A N 1
ATOM 4583 C CA . GLU A 1 584 ? 1.701 -2.773 -15.764 1.00 82.75 584 GLU A CA 1
ATOM 4584 C C . GLU A 1 584 ? 0.181 -2.883 -15.914 1.00 82.75 584 GLU A C 1
ATOM 4586 O O . GLU A 1 584 ? -0.322 -2.681 -17.020 1.00 82.75 584 GLU A O 1
ATOM 4591 N N . SER A 1 585 ? -0.557 -3.162 -14.832 1.00 79.62 585 SER A N 1
ATOM 4592 C CA . SER A 1 585 ? -2.010 -3.354 -14.903 1.00 79.62 585 SER A CA 1
ATOM 4593 C C . SER A 1 585 ? -2.712 -2.107 -15.428 1.00 79.62 585 SER A C 1
ATOM 4595 O O . SER A 1 585 ? -3.529 -2.211 -16.338 1.00 79.62 585 SER A O 1
ATOM 4597 N N . MET A 1 586 ? -2.319 -0.921 -14.955 1.00 77.69 586 MET A N 1
ATOM 4598 C CA . MET A 1 586 ? -2.827 0.350 -15.477 1.00 77.69 586 MET A CA 1
ATOM 4599 C C . MET A 1 586 ? -2.543 0.517 -16.972 1.00 77.69 586 MET A C 1
ATOM 4601 O O . MET A 1 586 ? -3.410 0.930 -17.741 1.00 77.69 586 MET A O 1
ATOM 4605 N N . THR A 1 587 ? -1.331 0.174 -17.406 1.00 78.00 587 THR A N 1
ATOM 4606 C CA . THR A 1 587 ? -0.928 0.302 -18.812 1.00 78.00 587 THR A CA 1
ATOM 4607 C C . THR A 1 587 ? -1.679 -0.677 -19.718 1.00 78.00 587 THR A C 1
ATOM 4609 O O . THR A 1 587 ? -1.995 -0.336 -20.857 1.00 78.00 587 THR A O 1
ATOM 4612 N N . LEU A 1 588 ? -1.972 -1.884 -19.232 1.00 75.50 588 LEU A N 1
ATOM 4613 C CA . LEU A 1 588 ? -2.755 -2.888 -19.956 1.00 75.50 588 LEU A CA 1
ATOM 4614 C C . LEU A 1 588 ? -4.247 -2.542 -20.002 1.00 75.50 588 LEU A C 1
ATOM 4616 O O . LEU A 1 588 ? -4.906 -2.812 -21.009 1.00 75.50 588 LEU A O 1
ATOM 4620 N N . GLU A 1 589 ? -4.778 -1.950 -18.932 1.00 69.38 589 GLU A N 1
ATOM 4621 C CA . GLU A 1 589 ? -6.166 -1.491 -18.864 1.00 69.38 589 GLU A CA 1
ATOM 4622 C C . GLU A 1 589 ? -6.446 -0.312 -19.785 1.00 69.38 589 GLU A C 1
ATOM 4624 O O . GLU A 1 589 ? -7.548 -0.215 -20.330 1.00 69.38 589 GLU A O 1
ATOM 4629 N N . HIS A 1 590 ? -5.449 0.539 -20.035 1.00 67.50 590 HIS A N 1
ATOM 4630 C CA . HIS A 1 590 ? -5.518 1.480 -21.141 1.00 67.50 590 HIS A CA 1
ATOM 4631 C C . HIS A 1 590 ? -5.665 0.702 -22.458 1.00 67.50 590 HIS A C 1
ATOM 4633 O O . HIS A 1 590 ? -4.688 0.251 -23.057 1.00 67.50 590 HIS A O 1
ATOM 4639 N N . SER A 1 591 ? -6.912 0.591 -22.933 1.00 56.16 591 SER A N 1
ATOM 4640 C CA . SER A 1 591 ? -7.336 -0.180 -24.115 1.00 56.16 591 SER A CA 1
ATOM 4641 C C . SER A 1 591 ? -6.523 0.100 -25.385 1.00 56.16 591 SER A C 1
ATOM 4643 O O . SER A 1 591 ? -6.539 -0.698 -26.322 1.00 56.16 591 SER A O 1
ATOM 4645 N N . MET A 1 592 ? -5.814 1.225 -25.438 1.00 64.81 592 MET A N 1
ATOM 4646 C CA . MET A 1 592 ? -4.925 1.576 -26.539 1.00 64.81 592 MET A CA 1
ATOM 4647 C C . MET A 1 592 ? -3.684 0.687 -26.600 1.00 64.81 592 MET A C 1
ATOM 4649 O O . MET A 1 592 ? -3.297 0.289 -27.691 1.00 64.81 592 MET A O 1
ATOM 4653 N N . SER A 1 593 ? -3.081 0.322 -25.463 1.00 67.50 593 SER A N 1
ATOM 4654 C CA . SER A 1 593 ? -1.834 -0.454 -25.458 1.00 67.50 593 SER A CA 1
ATOM 4655 C C . SER A 1 593 ? -2.033 -1.859 -26.033 1.00 67.50 593 SER A C 1
ATOM 4657 O O . SER A 1 593 ? -1.280 -2.303 -26.906 1.00 67.50 593 SER A O 1
ATOM 4659 N N . SER A 1 594 ? -3.099 -2.534 -25.591 1.00 69.12 594 SER A N 1
ATOM 4660 C CA . SER A 1 594 ? -3.496 -3.855 -26.083 1.00 69.12 594 SER A CA 1
ATOM 4661 C C . SER A 1 594 ? -4.052 -3.796 -27.509 1.00 69.12 594 SER A C 1
ATOM 4663 O O . SER A 1 594 ? -3.722 -4.656 -28.326 1.00 69.12 594 SER A O 1
ATOM 4665 N N . GLY A 1 595 ? -4.820 -2.755 -27.850 1.00 69.62 595 GLY A N 1
ATOM 4666 C CA . GLY A 1 595 ? -5.304 -2.518 -29.212 1.00 69.62 595 GLY A CA 1
ATOM 4667 C C . GLY A 1 595 ? -4.168 -2.354 -30.228 1.00 69.62 595 GLY A C 1
ATOM 4668 O O . GLY A 1 595 ? -4.147 -3.043 -31.247 1.00 69.62 595 GLY A O 1
ATOM 4669 N N . VAL A 1 596 ? -3.177 -1.508 -29.926 1.00 72.06 596 VAL A N 1
ATOM 4670 C CA . VAL A 1 596 ? -1.995 -1.293 -30.780 1.00 72.06 596 VAL A CA 1
ATOM 4671 C C . VAL A 1 596 ? -1.176 -2.577 -30.914 1.00 72.06 596 VAL A C 1
ATOM 4673 O O . VAL A 1 596 ? -0.771 -2.929 -32.022 1.00 72.06 596 VAL A O 1
ATOM 4676 N N . ALA A 1 597 ? -0.965 -3.315 -29.819 1.00 71.88 597 ALA A N 1
ATOM 4677 C CA . ALA A 1 597 ? -0.241 -4.586 -29.862 1.00 71.88 597 ALA A CA 1
ATOM 4678 C C . ALA A 1 597 ? -0.945 -5.624 -30.754 1.00 71.88 597 ALA A C 1
ATOM 4680 O O . ALA A 1 597 ? -0.295 -6.263 -31.582 1.00 71.88 597 ALA A O 1
ATOM 4681 N N . ASN A 1 598 ? -2.273 -5.741 -30.653 1.00 75.69 598 ASN A N 1
ATOM 4682 C CA . ASN A 1 598 ? -3.070 -6.638 -31.494 1.00 75.69 598 ASN A CA 1
ATOM 4683 C C . ASN A 1 598 ? -3.016 -6.248 -32.979 1.00 75.69 598 ASN A C 1
ATOM 4685 O O . ASN A 1 598 ? -2.945 -7.123 -33.844 1.00 75.69 598 ASN A O 1
ATOM 4689 N N . SER A 1 599 ? -3.013 -4.952 -33.293 1.00 73.00 599 SER A N 1
ATOM 4690 C CA . SER A 1 599 ? -2.870 -4.461 -34.670 1.00 73.00 599 SER A CA 1
ATOM 4691 C C . SER A 1 599 ? -1.472 -4.732 -35.237 1.00 73.00 599 SER A C 1
ATOM 4693 O O . SER A 1 599 ? -1.346 -5.212 -36.362 1.00 73.00 599 SER A O 1
ATOM 4695 N N . LEU A 1 600 ? -0.413 -4.521 -34.448 1.00 72.56 600 LEU A N 1
ATOM 4696 C CA . LEU A 1 600 ? 0.968 -4.823 -34.852 1.00 72.56 600 LEU A CA 1
ATOM 4697 C C . LEU A 1 600 ? 1.235 -6.329 -34.988 1.00 72.56 600 LEU A C 1
ATOM 4699 O O . LEU A 1 600 ? 2.052 -6.740 -35.816 1.00 72.56 600 LEU A O 1
ATOM 4703 N N . ALA A 1 601 ? 0.533 -7.165 -34.218 1.00 73.75 601 ALA A N 1
ATOM 4704 C CA . ALA A 1 601 ? 0.592 -8.618 -34.364 1.00 73.75 601 ALA A CA 1
ATOM 4705 C C . ALA A 1 601 ? 0.116 -9.064 -35.752 1.00 73.75 601 ALA A C 1
ATOM 4707 O O . ALA A 1 601 ? 0.742 -9.935 -36.355 1.00 73.75 601 ALA A O 1
ATOM 4708 N N . LYS A 1 602 ? -0.927 -8.413 -36.285 1.00 74.12 602 LYS A N 1
ATOM 4709 C CA . LYS A 1 602 ? -1.493 -8.690 -37.615 1.00 74.12 602 LYS A CA 1
ATOM 4710 C C . LYS A 1 602 ? -0.619 -8.183 -38.772 1.00 74.12 602 LYS A C 1
ATOM 4712 O O . LYS A 1 602 ? -0.746 -8.684 -39.884 1.00 74.12 602 LYS A O 1
ATOM 4717 N N . MET A 1 603 ? 0.276 -7.219 -38.535 1.00 65.50 603 MET A N 1
ATOM 4718 C CA . MET A 1 603 ? 1.171 -6.675 -39.566 1.00 65.50 603 MET A CA 1
ATOM 4719 C C . MET A 1 603 ? 2.398 -7.569 -39.806 1.00 65.50 603 MET A C 1
ATOM 4721 O O . MET A 1 603 ? 3.039 -8.047 -38.868 1.00 65.50 603 MET A O 1
ATOM 4725 N N . THR A 1 604 ? 2.785 -7.759 -41.066 1.00 57.16 604 THR A N 1
ATOM 4726 C CA . THR A 1 604 ? 4.010 -8.470 -41.470 1.00 57.16 604 THR A CA 1
ATOM 4727 C C . THR A 1 604 ? 5.101 -7.466 -41.843 1.00 57.16 604 THR A C 1
ATOM 4729 O O . THR A 1 604 ? 4.927 -6.675 -42.765 1.00 57.16 604 THR A O 1
ATOM 4732 N N . PHE A 1 605 ? 6.241 -7.485 -41.142 1.00 59.00 605 PHE A N 1
ATOM 4733 C CA . PHE A 1 605 ? 7.416 -6.697 -41.535 1.00 59.00 605 PHE A CA 1
ATOM 4734 C C . PHE A 1 605 ? 8.347 -7.562 -42.385 1.00 59.00 605 PHE A C 1
ATOM 4736 O O . PHE A 1 605 ? 8.613 -8.713 -42.037 1.00 59.00 605 PHE A O 1
ATOM 4743 N N . GLN A 1 606 ? 8.864 -7.003 -43.478 1.00 50.72 606 GLN A N 1
ATOM 4744 C CA . GLN A 1 606 ? 9.937 -7.606 -44.268 1.00 50.72 606 GLN A CA 1
ATOM 4745 C C . GLN A 1 606 ? 11.284 -7.286 -43.602 1.00 50.72 606 GLN A C 1
ATOM 4747 O O . GLN A 1 606 ? 11.988 -6.368 -44.009 1.00 50.72 606 GLN A O 1
ATOM 4752 N N . VAL A 1 607 ? 11.607 -7.994 -42.519 1.00 52.25 607 VAL A N 1
ATOM 4753 C CA . VAL A 1 607 ? 12.914 -7.923 -41.843 1.00 52.25 607 VAL A CA 1
ATOM 4754 C C . VAL A 1 607 ? 13.503 -9.332 -41.836 1.00 52.25 607 VAL A C 1
ATOM 4756 O O . VAL A 1 607 ? 12.802 -10.292 -41.513 1.00 52.25 607 VAL A O 1
ATOM 4759 N N . SER A 1 608 ? 14.766 -9.469 -42.240 1.00 40.88 608 SER A N 1
ATOM 4760 C CA . SER A 1 608 ? 15.486 -10.745 -42.258 1.00 40.88 608 SER A CA 1
ATOM 4761 C C . SER A 1 608 ? 15.691 -11.267 -40.829 1.00 40.88 608 SER A C 1
ATOM 4763 O O . SER A 1 608 ? 16.392 -10.633 -40.044 1.00 40.88 608 SER A O 1
ATOM 4765 N N . GLY A 1 609 ? 15.086 -12.417 -40.506 1.00 54.06 609 GLY A N 1
ATOM 4766 C CA . GLY A 1 609 ? 15.149 -13.077 -39.192 1.00 54.06 609 GLY A CA 1
ATOM 4767 C C . GLY A 1 609 ? 13.858 -12.927 -38.370 1.00 54.06 609 GLY A C 1
ATOM 4768 O O . GLY A 1 609 ? 13.346 -11.821 -38.201 1.00 54.06 609 GLY A O 1
ATOM 4769 N N . GLN A 1 610 ? 13.318 -14.040 -37.852 1.00 49.44 610 GLN A N 1
ATOM 4770 C CA . GLN A 1 610 ? 12.063 -14.043 -37.077 1.00 49.44 610 GLN A CA 1
ATOM 4771 C C . GLN A 1 610 ? 12.176 -13.241 -35.765 1.00 49.44 610 GLN A C 1
ATOM 4773 O O . GLN A 1 610 ? 11.270 -12.466 -35.458 1.00 49.44 610 GLN A O 1
ATOM 4778 N N . ASP A 1 611 ? 13.307 -13.329 -35.059 1.00 52.44 611 ASP A N 1
ATOM 4779 C CA . ASP A 1 611 ? 13.538 -12.606 -33.796 1.00 52.44 611 ASP A CA 1
ATOM 4780 C C . ASP A 1 611 ? 13.688 -11.089 -34.009 1.00 52.44 611 ASP A C 1
ATOM 4782 O O . ASP A 1 611 ? 13.102 -10.279 -33.285 1.00 52.44 611 ASP A O 1
ATOM 4786 N N . ALA A 1 612 ? 14.394 -10.691 -35.074 1.00 56.84 612 ALA A N 1
ATOM 4787 C CA . ALA A 1 612 ? 14.582 -9.288 -35.450 1.00 56.84 612 ALA A CA 1
ATOM 4788 C C . ALA A 1 612 ? 13.256 -8.600 -35.824 1.00 56.84 612 ALA A C 1
ATOM 4790 O O . ALA A 1 612 ? 13.065 -7.410 -35.571 1.00 56.84 612 ALA A O 1
ATOM 4791 N N . ASN A 1 613 ? 12.310 -9.355 -36.390 1.00 64.69 613 ASN A N 1
ATOM 4792 C CA . ASN A 1 613 ? 10.981 -8.862 -36.748 1.00 64.69 613 ASN A CA 1
ATOM 4793 C C . ASN A 1 613 ? 10.150 -8.508 -35.501 1.00 64.69 613 ASN A C 1
ATOM 4795 O O . ASN A 1 613 ? 9.483 -7.475 -35.457 1.00 64.69 613 ASN A O 1
ATOM 4799 N N . ILE A 1 614 ? 10.217 -9.335 -34.457 1.00 69.50 614 ILE A N 1
ATOM 4800 C CA . ILE A 1 614 ? 9.426 -9.154 -33.231 1.00 69.50 614 ILE A CA 1
ATOM 4801 C C . ILE A 1 614 ? 10.007 -8.041 -32.361 1.00 69.50 614 ILE A C 1
ATOM 4803 O O . ILE A 1 614 ? 9.260 -7.234 -31.806 1.00 69.50 614 ILE A O 1
ATOM 4807 N N . GLU A 1 615 ? 11.330 -7.932 -32.285 1.00 70.25 615 GLU A N 1
ATOM 4808 C CA . GLU A 1 615 ? 11.971 -6.822 -31.586 1.00 70.25 615 GLU A CA 1
ATOM 4809 C C . GLU A 1 615 ? 11.692 -5.474 -32.261 1.00 70.25 615 GLU A C 1
ATOM 4811 O O . GLU A 1 615 ? 11.327 -4.517 -31.577 1.00 70.25 615 GLU A O 1
ATOM 4816 N N . ALA A 1 616 ? 11.744 -5.418 -33.597 1.00 70.50 616 ALA A N 1
ATOM 4817 C CA . ALA A 1 616 ? 11.355 -4.228 -34.351 1.00 70.50 616 ALA A CA 1
ATOM 4818 C C . ALA A 1 616 ? 9.882 -3.852 -34.109 1.00 70.50 616 ALA A C 1
ATOM 4820 O O . ALA A 1 616 ? 9.566 -2.679 -33.909 1.00 70.50 616 ALA A O 1
ATOM 4821 N N . LYS A 1 617 ? 8.976 -4.839 -34.062 1.00 72.31 617 LYS A N 1
ATOM 4822 C CA . LYS A 1 617 ? 7.561 -4.630 -33.705 1.00 72.31 617 LYS A CA 1
ATOM 4823 C C . LYS A 1 617 ? 7.391 -4.054 -32.302 1.00 72.31 617 LYS A C 1
ATOM 4825 O O . LYS A 1 617 ? 6.606 -3.125 -32.123 1.00 72.31 617 LYS A O 1
ATOM 4830 N N . ASN A 1 618 ? 8.119 -4.585 -31.323 1.00 77.25 618 ASN A N 1
ATOM 4831 C CA . ASN A 1 618 ? 8.086 -4.091 -29.948 1.00 77.25 618 ASN A CA 1
ATOM 4832 C C . ASN A 1 618 ? 8.620 -2.654 -29.855 1.00 77.25 618 ASN A C 1
ATOM 4834 O O . ASN A 1 618 ? 8.058 -1.835 -29.133 1.00 77.25 618 ASN A O 1
ATOM 4838 N N . GLU A 1 619 ? 9.669 -2.323 -30.607 1.00 76.56 619 GLU A N 1
ATOM 4839 C CA . GLU A 1 619 ? 10.223 -0.969 -30.636 1.00 76.56 619 GLU A CA 1
ATOM 4840 C C . GLU A 1 619 ? 9.252 0.045 -31.254 1.00 76.56 619 GLU A C 1
ATOM 4842 O O . GLU A 1 619 ? 9.027 1.110 -30.680 1.00 76.56 619 GLU A O 1
ATOM 4847 N N . VAL A 1 620 ? 8.583 -0.322 -32.352 1.00 76.12 620 VAL A N 1
ATOM 4848 C CA . VAL A 1 620 ? 7.510 0.493 -32.943 1.00 76.12 620 VAL A CA 1
ATOM 4849 C C . VAL A 1 620 ? 6.340 0.664 -31.976 1.00 76.12 620 VAL A C 1
ATOM 4851 O O . VAL A 1 620 ? 5.824 1.773 -31.844 1.00 76.12 620 VAL A O 1
ATOM 4854 N N . HIS A 1 621 ? 5.925 -0.412 -31.295 1.00 80.25 621 HIS A N 1
ATOM 4855 C CA . HIS A 1 621 ? 4.853 -0.366 -30.294 1.00 80.25 621 HIS A CA 1
ATOM 4856 C C . HIS A 1 621 ? 5.157 0.680 -29.220 1.00 80.25 621 HIS A C 1
ATOM 4858 O O . HIS A 1 621 ? 4.362 1.592 -29.005 1.00 80.25 621 HIS A O 1
ATOM 4864 N N . TRP A 1 622 ? 6.339 0.596 -28.611 1.00 78.44 622 TRP A N 1
ATOM 4865 C CA . TRP A 1 622 ? 6.774 1.520 -27.569 1.00 78.44 622 TRP A CA 1
ATOM 4866 C C . TRP A 1 622 ? 6.816 2.978 -28.044 1.00 78.44 622 TRP A C 1
ATOM 4868 O O . TRP A 1 622 ? 6.276 3.851 -27.365 1.00 78.44 622 TRP A O 1
ATOM 4878 N N . GLN A 1 623 ? 7.426 3.251 -29.202 1.00 76.81 623 GLN A N 1
ATOM 4879 C CA . GLN A 1 623 ? 7.552 4.617 -29.722 1.00 76.81 623 GLN A CA 1
ATOM 4880 C C . GLN A 1 623 ? 6.181 5.237 -29.997 1.00 76.81 623 GLN A C 1
ATOM 4882 O O . GLN A 1 623 ? 5.931 6.390 -29.644 1.00 76.81 623 GLN A O 1
ATOM 4887 N N . LEU A 1 624 ? 5.270 4.454 -30.578 1.00 76.12 624 LEU A N 1
ATOM 4888 C CA . LEU A 1 624 ? 3.908 4.891 -30.850 1.00 76.12 624 LEU A CA 1
ATOM 4889 C C . LEU A 1 624 ? 3.131 5.140 -29.551 1.00 76.12 624 LEU A C 1
ATOM 4891 O O . LEU A 1 624 ? 2.466 6.165 -29.429 1.00 76.12 624 LEU A O 1
ATOM 4895 N N . MET A 1 625 ? 3.259 4.258 -28.556 1.00 77.56 625 MET A N 1
ATOM 4896 C CA . MET A 1 625 ? 2.621 4.448 -27.250 1.00 77.56 625 MET A CA 1
ATOM 4897 C C . MET A 1 625 ? 3.148 5.681 -26.512 1.00 77.56 625 MET A C 1
ATOM 4899 O O . MET A 1 625 ? 2.345 6.433 -25.966 1.00 77.56 625 MET A O 1
ATOM 4903 N N . SER A 1 626 ? 4.458 5.933 -26.561 1.00 77.31 626 SER A N 1
ATOM 4904 C CA . SER A 1 626 ? 5.082 7.128 -25.982 1.00 77.31 626 SER A CA 1
ATOM 4905 C C . SER A 1 626 ? 4.504 8.414 -26.583 1.00 77.31 626 SER A C 1
ATOM 4907 O O . SER A 1 626 ? 4.133 9.324 -25.843 1.00 77.31 626 SER A O 1
ATOM 4909 N N . ILE A 1 627 ? 4.341 8.469 -27.909 1.00 76.69 627 ILE A N 1
ATOM 4910 C CA . ILE A 1 627 ? 3.743 9.623 -28.598 1.00 76.69 627 ILE A CA 1
ATOM 4911 C C . ILE A 1 627 ? 2.253 9.762 -28.259 1.00 76.69 627 ILE A C 1
ATOM 4913 O O . ILE A 1 627 ? 1.794 10.861 -27.948 1.00 76.69 627 ILE A O 1
ATOM 4917 N N . LEU A 1 628 ? 1.491 8.664 -28.292 1.00 74.44 628 LEU A N 1
ATOM 4918 C CA . LEU A 1 628 ? 0.050 8.687 -28.023 1.00 74.44 628 LEU A CA 1
ATOM 4919 C C . LEU A 1 628 ? -0.264 9.114 -26.586 1.00 74.44 628 LEU A C 1
ATOM 4921 O O . LEU A 1 628 ? -1.151 9.942 -26.384 1.00 74.44 628 LEU A O 1
ATOM 4925 N N . GLN A 1 629 ? 0.470 8.594 -25.601 1.00 73.69 629 GLN A N 1
ATOM 4926 C CA . GLN A 1 629 ? 0.302 8.986 -24.200 1.00 73.69 629 GLN A CA 1
ATOM 4927 C C . GLN A 1 629 ? 0.660 10.459 -23.979 1.00 73.69 629 GLN A C 1
ATOM 4929 O O . GLN A 1 629 ? -0.084 11.172 -23.306 1.00 73.69 629 GLN A O 1
ATOM 4934 N N . ALA A 1 630 ? 1.750 10.938 -24.591 1.00 71.38 630 ALA A N 1
ATOM 4935 C CA . ALA A 1 630 ? 2.119 12.350 -24.534 1.00 71.38 630 ALA A CA 1
ATOM 4936 C C . ALA A 1 630 ? 1.032 13.244 -25.154 1.00 71.38 630 ALA A C 1
ATOM 4938 O O . ALA A 1 630 ? 0.647 14.247 -24.558 1.00 71.38 630 ALA A O 1
ATOM 4939 N N . HIS A 1 631 ? 0.484 12.868 -26.314 1.00 69.31 631 HIS A N 1
ATOM 4940 C CA . HIS A 1 631 ? -0.579 13.637 -26.960 1.00 69.31 631 HIS A CA 1
ATOM 4941 C C . HIS A 1 631 ? -1.867 13.667 -26.129 1.00 69.31 631 HIS A C 1
ATOM 4943 O O . HIS A 1 631 ? -2.450 14.731 -25.956 1.00 69.31 631 HIS A O 1
ATOM 4949 N N . GLN A 1 632 ? -2.291 12.536 -25.556 1.00 66.38 632 GLN A N 1
ATOM 4950 C CA . GLN A 1 632 ? -3.473 12.492 -24.685 1.00 66.38 632 GLN A CA 1
ATOM 4951 C C . GLN A 1 632 ? -3.353 13.401 -23.465 1.00 66.38 632 GLN A C 1
ATOM 4953 O O . GLN A 1 632 ? -4.340 13.993 -23.044 1.00 66.38 632 GLN A O 1
ATOM 4958 N N . ALA A 1 633 ? -2.153 13.521 -22.906 1.00 62.06 633 ALA A N 1
ATOM 4959 C CA . ALA A 1 633 ? -1.906 14.395 -21.771 1.00 62.06 633 ALA A CA 1
ATOM 4960 C C . ALA A 1 633 ? -1.905 15.886 -22.130 1.00 62.06 633 ALA A C 1
ATOM 4962 O O . ALA A 1 633 ? -2.155 16.723 -21.265 1.00 62.06 633 ALA A O 1
ATOM 4963 N N . HIS A 1 634 ? -1.589 16.213 -23.385 1.00 58.47 634 HIS A N 1
ATOM 4964 C CA . HIS A 1 634 ? -1.587 17.576 -23.913 1.00 58.47 634 HIS A CA 1
ATOM 4965 C C . HIS A 1 634 ? -2.905 17.968 -24.592 1.00 58.47 634 HIS A C 1
ATOM 4967 O O . HIS A 1 634 ? -3.127 19.155 -24.825 1.00 58.47 634 HIS A O 1
ATOM 4973 N N . ALA A 1 635 ? -3.782 17.005 -24.891 1.00 47.84 635 ALA A N 1
ATOM 4974 C CA . ALA A 1 635 ? -5.123 17.282 -25.375 1.00 47.84 635 ALA A CA 1
ATOM 4975 C C . ALA A 1 635 ? -5.903 18.048 -24.290 1.00 47.84 635 ALA A C 1
ATOM 4977 O O . ALA A 1 635 ? -5.910 17.613 -23.134 1.00 47.84 635 ALA A O 1
ATOM 4978 N N . PRO A 1 636 ? -6.557 19.176 -24.623 1.00 36.72 636 PRO A N 1
ATOM 4979 C CA . PRO A 1 636 ? -7.372 19.896 -23.660 1.00 36.72 636 PRO A CA 1
ATOM 4980 C C . PRO A 1 636 ? -8.452 18.948 -23.143 1.00 36.72 636 PRO A C 1
ATOM 4982 O O . PRO A 1 636 ? -9.219 18.367 -23.916 1.00 36.72 636 PRO A O 1
ATOM 4985 N N . SER A 1 637 ? -8.488 18.753 -21.827 1.00 36.22 637 SER A N 1
ATOM 4986 C CA . SER A 1 637 ? -9.554 18.010 -21.180 1.00 36.22 637 SER A CA 1
ATOM 4987 C C . SER A 1 637 ? -10.873 18.707 -21.495 1.00 36.22 637 SER A C 1
ATOM 4989 O O . SER A 1 637 ? -11.177 19.755 -20.930 1.00 36.22 637 SER A O 1
ATOM 4991 N N . LEU A 1 638 ? -11.686 18.095 -22.356 1.00 32.34 638 LEU A N 1
ATOM 4992 C CA . LEU A 1 638 ? -13.071 18.488 -22.659 1.00 32.34 638 LEU A CA 1
ATOM 4993 C C . LEU A 1 638 ? -14.002 18.500 -21.420 1.00 32.34 638 LEU A C 1
ATOM 4995 O O . LEU A 1 638 ? -15.209 18.650 -21.564 1.00 32.34 638 LEU A O 1
ATOM 4999 N N . SER A 1 639 ? -13.465 18.338 -20.207 1.00 32.91 639 SER A N 1
ATOM 5000 C CA . SER A 1 639 ? -14.179 18.371 -18.931 1.00 32.91 639 SER A CA 1
ATOM 5001 C C . SER A 1 639 ? -13.961 19.646 -18.108 1.00 32.91 639 SER A C 1
ATOM 5003 O O . SER A 1 639 ? -14.669 19.818 -17.122 1.00 32.91 639 SER A O 1
ATOM 5005 N N . GLU A 1 640 ? -13.017 20.532 -18.456 1.00 27.97 640 GLU A N 1
ATOM 5006 C CA . GLU A 1 640 ? -12.855 21.805 -17.718 1.00 27.97 640 GLU A CA 1
ATOM 5007 C C . GLU A 1 640 ? -13.841 22.898 -18.174 1.00 27.97 640 GLU A C 1
ATOM 5009 O O . GLU A 1 640 ? -14.133 23.803 -17.397 1.00 27.97 640 GLU A O 1
ATOM 5014 N N . ASP A 1 641 ? -14.459 22.761 -19.356 1.00 24.03 641 ASP A N 1
ATOM 5015 C CA . ASP A 1 641 ? -15.474 23.707 -19.859 1.00 24.03 641 ASP A CA 1
ATOM 5016 C C . ASP A 1 641 ? -16.931 23.284 -19.606 1.00 24.03 641 ASP A C 1
ATOM 5018 O O . ASP A 1 641 ? -17.855 24.056 -19.854 1.00 24.03 641 ASP A O 1
ATOM 5022 N N . SER A 1 642 ? -17.184 22.109 -19.018 1.00 28.77 642 SER A N 1
ATOM 5023 C CA . SER A 1 642 ? -18.518 21.769 -18.503 1.00 28.77 642 SER A CA 1
ATOM 5024 C C . SER A 1 642 ? -18.668 22.186 -17.041 1.00 28.77 642 SER A C 1
ATOM 5026 O O . SER A 1 642 ? -19.138 21.416 -16.201 1.00 28.77 642 SER A O 1
ATOM 5028 N N . SER A 1 643 ? -18.309 23.434 -16.732 1.00 24.83 643 SER A N 1
ATOM 5029 C CA . SER A 1 643 ? -19.023 24.146 -15.679 1.00 24.83 643 SER A CA 1
ATOM 5030 C C . SER A 1 643 ? -20.438 24.374 -16.206 1.00 24.83 643 SER A C 1
ATOM 5032 O O . SER A 1 643 ? -20.746 25.359 -16.874 1.00 24.83 643 SER A O 1
ATOM 5034 N N . VAL A 1 644 ? -21.318 23.401 -15.961 1.00 27.50 644 VAL A N 1
ATOM 5035 C CA . VAL A 1 644 ? -22.757 23.626 -16.053 1.00 27.50 644 VAL A CA 1
ATOM 5036 C C . VAL A 1 644 ? -23.060 24.708 -15.022 1.00 27.50 644 VAL A C 1
ATOM 5038 O O . VAL A 1 644 ? -23.267 24.438 -13.840 1.00 27.50 644 VAL A O 1
ATOM 5041 N N . ARG A 1 645 ? -23.014 25.966 -15.470 1.00 23.59 645 ARG A N 1
ATOM 5042 C CA . ARG A 1 645 ? -23.686 27.076 -14.816 1.00 23.59 645 ARG A CA 1
ATOM 5043 C C . ARG A 1 645 ? -25.158 26.696 -14.796 1.00 23.59 645 ARG A C 1
ATOM 5045 O O . ARG A 1 645 ? -25.872 26.908 -15.771 1.00 23.59 645 ARG A O 1
ATOM 5052 N N . TYR A 1 646 ? -25.611 26.134 -13.683 1.00 25.88 646 TYR A N 1
ATOM 5053 C CA . TYR A 1 646 ? -27.004 26.265 -13.299 1.00 25.88 646 TYR A CA 1
ATOM 5054 C C . TYR A 1 646 ? -27.233 27.755 -13.031 1.00 25.88 646 TYR A C 1
ATOM 5056 O O . TYR A 1 646 ? -27.061 28.239 -11.915 1.00 25.88 646 TYR A O 1
ATOM 5064 N N . HIS A 1 647 ? -27.543 28.509 -14.086 1.00 24.22 647 HIS A N 1
ATOM 5065 C CA . HIS A 1 647 ? -28.236 29.773 -13.924 1.00 24.22 647 HIS A CA 1
ATOM 5066 C C . HIS A 1 647 ? -29.647 29.422 -13.465 1.00 24.22 647 HIS A C 1
ATOM 5068 O O . HIS A 1 647 ? -30.482 28.983 -14.249 1.00 24.22 647 HIS A O 1
ATOM 5074 N N . ILE A 1 648 ? -29.866 29.558 -12.161 1.00 33.62 648 ILE A N 1
ATOM 5075 C CA . ILE A 1 648 ? -31.200 29.721 -11.607 1.00 33.62 648 ILE A CA 1
ATOM 5076 C C . ILE A 1 648 ? -31.651 31.115 -12.051 1.00 33.62 648 ILE A C 1
ATOM 5078 O O . ILE A 1 648 ? -31.088 32.119 -11.610 1.00 33.62 648 ILE A O 1
ATOM 5082 N N . SER A 1 649 ? -32.617 31.153 -12.962 1.00 31.66 649 SER A N 1
ATOM 5083 C CA . SER A 1 649 ? -33.524 32.281 -13.170 1.00 31.66 649 SER A CA 1
ATOM 5084 C C . SER A 1 649 ? -34.940 31.771 -13.005 1.00 31.66 649 SER A C 1
ATOM 5086 O O . SER A 1 649 ? -35.242 30.776 -13.708 1.00 31.66 649 SER A O 1
#

Radius of gyration: 29.27 Å; chains: 1; bounding box: 80×56×85 Å

Secondary structure (DSSP, 8-state):
-HHHHHHHTT-SS----TT-TT----S-TTSSS-----STT--PEE--TT---EES--TTT-GGGTTS--SGGGGGS--SSS-SSPP-SS---EEEEEE-TTSHHHHHHHHHHHHHHHTT-S-EEEEEE---TTS-HHHHHHHHHHHHHHTS-HHHHHHHHHHH--S-----S-TT-HHHHHHHHHHHHHHHHHHHHHH-TT----HHHHHHHHHHHHTTTS-HHHHHHHHHT-S--HHHHHHHHHHHHTTHHHHHHHTEES-TT--EEPPEEEETTEEEEHHHHHHTTSHHHHHHHHHHHHHHHHHHHHHTT---TT--HHHHHHHTT-EES---TTTS-SSSPPEE--TT-GGGHHHHTTPPEEE-TT-SSS--SEEEEEEE----TTS--SS-HHHHHHHHHHHHHHHHHHHHT--TTEEEEEEE--SSPPPSS---TTSTTHHHHHHHHHHS----SSS-----HHHHHHHHHHHHHHHHHHHHHHHS---HHHHHHHHHHHHHHHSTTTS-GGG---HHHHHHHHT-HHHHHHHHHHHHHHHHTS-PPTT--EEEETTEEEE--STT----HHHHHHHHHHHHHSHHHHHHHHHHHHPPP--SSHHHHHHHHHHHHHHHHHHHHHHHHHS--TTSS--------

Organism: NCBI:txid1844966

InterPro domains:
  IPR009448 UDP-glucose:Glycoprotein Glucosyltransferase [PTHR11226] (7-633)
  IPR040525 UDP-glucose:glycoprotein glucosyltransferase, thioredoxin-like domain 4 [PF18403] (400-606)
  IPR040692 UGGT, thioredoxin-like domain 3 [PF18402] (52-336)

Foldseek 3Di:
DVVVLVVLLPDPDPPVDPPPPQAPPPPCPPPQPDLPCLFPQSAFFADCPPALWQWLDQLQPFPLNVPFALFLVQLVDDDPDDPPATRHSAALKEKEKEDQLVDPQSLVVLVVVLVCVLVVGNHTYIYQHAWDPLAPLLSVLLSLQLLVQQPDFQVLLLVLVVVPPPDPSPPGSSSRGSNNVSSVLSNVVVVVVVVVCVVPVPDDDDLVVNLVSQCVSCVVPDDPVVSVCSSVVVDDRVSNVSSNVLCVQQQVVVVQVVQWDDDPRHIGGQMWMRTSRGIDGVVNQVVLVHDVSVSSSSSNSSSSLQVVCVVVVNDGSPDHNVNVSVVSVSYANHDHCQLSPPDDQWAFFAPSDPPCVVLLVLWFKFALLPDLQAAALKEKEWEFEQLWPQAPAPDDLLLNLQRLQQLLQVLVLRHPPDDRRYIYTYFYQYRDQPDLAQDDLLDHCNVVLLLSLLRQQFPDDDDRPDPHSLSSVLSSVLSNVLSVLSNVCSVDDDDPVSSVVSSVVVVVVLDPPPDPVVSPDDCVSSSVVSRDSVSSVSNVSSNVCCCPRVVDRRRWIWMAMLRTIRTDDDSPDHCHNSNVVSSVVVSVSSVSSVSLSVSLVPDDDPDPDSSVRSVVSNSVSSNVSSNVVVVVSVPPPPPVPPPPPPPDD

Sequence (649 aa):
MMQILSTMSKTEEIKIDESYGFMDIPKTPAKLTQLPSGSVTGQWALDLRFAPICFANDLEKDAAFSSWPRTVRALFTPSYFGGPMKQIARNYFNLVLMVDPLEPVAQSWIRLAEAFLINKLPIRIGFLMTPHEKAPETSKMLARIFSFVSAIDSDKAQQMLKKNNQRGLPITESKHNPTVLALSLLTDVFGIISREEKANSSYKVTEEEISGFFKSQFAKEFDKDILESVIKGDKEIPSLIRQQEFFFSSGISDLATEALIGESDNKFYEPMLLANGHLINVRQVSKFGGFEDTILAMVMDYTNMIQISHLQSRFSDSDSIEDLQKKNKFLISRISARVLATREKPIYLSLASREWTPVTNNIHYMMRGDEMNKIRPVTVWMVLGSFDPTAESSLSLAEKKRNIELAKSAIDYLTHNADHAVRVGFLLNPSSRAKSEPASWSEAGFLDRVLVSIGRPGVTGSEPLSRTPFTIMAAKNFLKKVAKLASSLAEGDTDRKSLADFAVSVSILSSRANFPKSQGLELAPYQEVLASSQLSEFLAKQAQFSKVQLKLLPGQSAVVVNGKVYSLSKPLESFQRQDFKLAESMTLEHSMSSGVANSLAKMTFQVSGQDANIEAKNEVHWQLMSILQAHQAHAPSLSEDSSVRYHIS